Protein AF-A0A7C1IR29-F1 (afdb_monomer_lite)

Structure (mmCIF, N/CA/C/O backbone):
data_AF-A0A7C1IR29-F1
#
_entry.id   AF-A0A7C1IR29-F1
#
loop_
_atom_site.group_PDB
_atom_site.id
_atom_site.type_symbol
_atom_site.label_atom_id
_atom_site.label_alt_id
_atom_site.label_comp_id
_atom_site.label_asym_id
_atom_site.label_entity_id
_atom_site.label_seq_id
_atom_site.pdbx_PDB_ins_code
_atom_site.Cartn_x
_atom_site.Cartn_y
_atom_site.Cartn_z
_atom_site.occupancy
_atom_site.B_iso_or_equiv
_atom_site.auth_seq_id
_atom_site.auth_comp_id
_atom_site.auth_asym_id
_atom_site.auth_atom_id
_atom_site.pdbx_PDB_model_num
ATOM 1 N N . MET A 1 1 ? 26.971 -12.909 -34.678 1.00 29.11 1 MET A N 1
ATOM 2 C CA . MET A 1 1 ? 26.823 -12.122 -33.428 1.00 29.11 1 MET A CA 1
ATOM 3 C C . MET A 1 1 ? 28.156 -11.512 -32.990 1.00 29.11 1 MET A C 1
ATOM 5 O O . MET A 1 1 ? 28.271 -10.299 -33.057 1.00 29.11 1 MET A O 1
ATOM 9 N N . LYS A 1 2 ? 29.192 -12.306 -32.666 1.00 23.19 2 LYS A N 1
ATOM 10 C CA . LYS A 1 2 ? 30.529 -11.798 -32.272 1.00 23.19 2 LYS A CA 1
ATOM 11 C C . LYS A 1 2 ? 31.236 -10.956 -33.356 1.00 23.19 2 LYS A C 1
ATOM 13 O O . LYS A 1 2 ? 31.879 -9.970 -33.041 1.00 23.19 2 LYS A O 1
ATOM 18 N N . ASP A 1 3 ? 31.024 -11.291 -34.628 1.00 24.98 3 ASP A N 1
ATOM 19 C CA . ASP A 1 3 ? 31.591 -10.557 -35.774 1.00 24.98 3 ASP A CA 1
ATOM 20 C C . ASP A 1 3 ? 30.803 -9.285 -36.156 1.00 24.98 3 ASP A C 1
ATOM 22 O O . ASP A 1 3 ? 31.309 -8.400 -36.842 1.00 24.98 3 ASP A O 1
ATOM 26 N N . LEU A 1 4 ? 29.559 -9.169 -35.667 1.00 28.81 4 LEU A N 1
ATOM 27 C CA . LEU A 1 4 ? 28.704 -7.989 -35.851 1.00 28.81 4 LEU A CA 1
ATOM 28 C C . LEU A 1 4 ? 29.057 -6.892 -34.831 1.00 28.81 4 LEU A C 1
ATOM 30 O O . LEU A 1 4 ? 29.014 -5.709 -35.150 1.00 28.81 4 LEU A O 1
ATOM 34 N N . TYR A 1 5 ? 29.478 -7.304 -33.630 1.00 30.45 5 TYR A N 1
ATOM 35 C CA . TYR A 1 5 ? 29.935 -6.437 -32.541 1.00 30.45 5 TYR A CA 1
ATOM 36 C C . TYR A 1 5 ? 31.134 -5.559 -32.946 1.00 30.45 5 TYR A C 1
ATOM 38 O O . TYR A 1 5 ? 31.187 -4.382 -32.608 1.00 30.45 5 TYR A O 1
ATOM 46 N N . ASN A 1 6 ? 32.052 -6.094 -33.757 1.00 29.14 6 ASN A N 1
ATOM 47 C CA . ASN A 1 6 ? 33.267 -5.382 -34.169 1.00 29.14 6 ASN A CA 1
ATOM 48 C C . ASN A 1 6 ? 33.051 -4.345 -35.287 1.00 29.14 6 ASN A C 1
ATOM 50 O O . ASN A 1 6 ? 33.972 -3.593 -35.591 1.00 29.14 6 ASN A O 1
ATOM 54 N N . ARG A 1 7 ? 31.867 -4.296 -35.918 1.00 28.59 7 ARG A N 1
ATOM 55 C CA . ARG A 1 7 ? 31.591 -3.410 -37.069 1.00 28.59 7 ARG A CA 1
ATOM 56 C C . ARG A 1 7 ? 30.708 -2.197 -36.742 1.00 28.59 7 ARG A C 1
ATOM 58 O O . ARG A 1 7 ? 30.536 -1.341 -37.601 1.00 28.59 7 ARG A O 1
ATOM 65 N N . VAL A 1 8 ? 30.171 -2.097 -35.522 1.00 35.09 8 VAL A N 1
ATOM 66 C CA . VAL A 1 8 ? 29.246 -1.020 -35.086 1.00 35.09 8 VAL A CA 1
ATOM 67 C C . VAL A 1 8 ? 29.974 0.117 -34.339 1.00 35.09 8 VAL A C 1
ATOM 69 O O . VAL A 1 8 ? 29.384 1.130 -33.977 1.00 35.09 8 VAL A O 1
ATOM 72 N N . THR A 1 9 ? 31.289 0.015 -34.157 1.00 28.52 9 THR A N 1
ATOM 73 C CA . THR A 1 9 ? 32.112 0.923 -33.337 1.00 28.52 9 THR A CA 1
ATOM 74 C C . THR A 1 9 ? 32.400 2.307 -33.938 1.00 28.52 9 THR A C 1
ATOM 76 O O . THR A 1 9 ? 33.144 3.076 -33.335 1.00 28.52 9 THR A O 1
ATOM 79 N N . VAL A 1 10 ? 31.819 2.684 -35.084 1.00 34.38 10 VAL A N 1
ATOM 80 C CA . VAL A 1 10 ? 32.151 3.951 -35.765 1.00 34.38 10 VAL A CA 1
ATOM 81 C C . VAL A 1 10 ? 30.898 4.720 -36.197 1.00 34.38 10 VAL A C 1
ATOM 83 O O . VAL A 1 10 ? 30.634 4.850 -37.384 1.00 34.38 10 VAL A O 1
ATOM 86 N N . GLN A 1 11 ? 30.114 5.256 -35.254 1.00 35.03 11 GLN A N 1
ATOM 87 C CA . GLN A 1 11 ? 29.286 6.452 -35.502 1.00 35.03 11 GLN A CA 1
ATOM 88 C C . GLN A 1 11 ? 28.830 7.093 -34.178 1.00 35.03 11 GLN A C 1
ATOM 90 O O . GLN A 1 11 ? 27.804 6.751 -33.607 1.00 35.03 11 GLN A O 1
ATOM 95 N N . ASN A 1 12 ? 29.622 8.048 -33.686 1.00 38.62 12 ASN A N 1
ATOM 96 C CA . ASN A 1 12 ? 29.479 8.663 -32.360 1.00 38.62 12 ASN A CA 1
ATOM 97 C C . ASN A 1 12 ? 28.523 9.877 -32.288 1.00 38.62 12 ASN A C 1
ATOM 99 O O . ASN A 1 12 ? 28.678 10.698 -31.390 1.00 38.62 12 ASN A O 1
ATOM 103 N N . SER A 1 13 ? 27.564 10.071 -33.205 1.00 40.38 13 SER A N 1
ATOM 104 C CA . SER A 1 13 ? 26.817 11.350 -33.205 1.00 40.38 13 SER A CA 1
ATOM 105 C C . SER A 1 13 ? 25.424 11.395 -33.843 1.00 40.38 13 SER A C 1
ATOM 107 O O . SER A 1 13 ? 24.916 12.495 -34.061 1.00 40.38 13 SER A O 1
ATOM 109 N N . LYS A 1 14 ? 24.759 10.270 -34.149 1.00 42.28 14 LYS A N 1
ATOM 110 C CA . LYS A 1 14 ? 23.435 10.308 -34.811 1.00 42.28 14 LYS A CA 1
ATOM 111 C C . LYS A 1 14 ? 22.330 9.567 -34.040 1.00 42.28 14 LYS A C 1
ATOM 113 O O . LYS A 1 14 ? 22.634 8.588 -33.365 1.00 42.28 14 LYS A O 1
ATOM 118 N N . PRO A 1 15 ? 21.062 10.045 -34.119 1.00 40.53 15 PRO A N 1
ATOM 119 C CA . PRO A 1 15 ? 19.942 9.496 -33.352 1.00 40.53 15 PRO A CA 1
ATOM 120 C C . PRO A 1 15 ? 19.712 8.013 -33.653 1.00 40.53 15 PRO A C 1
ATOM 122 O O . PRO A 1 15 ? 20.074 7.531 -34.721 1.00 40.53 15 PRO A O 1
ATOM 125 N N . PHE A 1 16 ? 19.111 7.292 -32.710 1.00 47.56 16 PHE A N 1
ATOM 126 C CA . PHE A 1 16 ? 18.724 5.896 -32.890 1.00 47.56 16 PHE A CA 1
ATOM 127 C C . PHE A 1 16 ? 17.586 5.794 -33.906 1.00 47.56 16 PHE A C 1
ATOM 129 O O . PHE A 1 16 ? 16.578 6.487 -33.783 1.00 47.56 16 PHE A O 1
ATOM 136 N N . TRP A 1 17 ? 17.726 4.894 -34.875 1.00 44.09 17 TRP A N 1
ATOM 137 C CA . TRP A 1 17 ? 16.648 4.505 -35.782 1.00 44.09 17 TRP A CA 1
ATOM 138 C C . TRP A 1 17 ? 16.648 2.985 -35.880 1.00 44.09 17 TRP A C 1
ATOM 140 O O . TRP A 1 17 ? 17.709 2.371 -35.974 1.00 44.09 17 TRP A O 1
ATOM 150 N N . VAL A 1 18 ? 15.473 2.368 -35.847 1.00 44.41 18 VAL A N 1
ATOM 151 C CA . VAL A 1 18 ? 15.292 0.971 -36.238 1.00 44.41 18 VAL A CA 1
ATOM 152 C C . VAL A 1 18 ? 14.698 0.977 -37.637 1.00 44.41 18 VAL A C 1
ATOM 154 O O . VAL A 1 18 ? 13.572 1.438 -37.841 1.00 44.41 18 VAL A O 1
ATOM 157 N N . THR A 1 19 ? 15.455 0.446 -38.593 1.00 43.62 19 THR A N 1
ATOM 158 C CA . THR A 1 19 ? 14.986 0.220 -39.961 1.00 43.62 19 THR A CA 1
ATOM 159 C C . THR A 1 19 ? 14.797 -1.278 -40.156 1.00 43.62 19 THR A C 1
ATOM 161 O O . THR A 1 19 ? 15.767 -2.037 -40.114 1.00 43.62 19 THR A O 1
ATOM 164 N N . LEU A 1 20 ? 13.552 -1.712 -40.363 1.00 40.19 20 LEU A N 1
ATOM 165 C CA . LEU A 1 20 ? 13.237 -3.098 -40.706 1.00 40.19 20 LEU A CA 1
ATOM 166 C C . LEU A 1 20 ? 13.038 -3.230 -42.215 1.00 40.19 20 LEU A C 1
ATOM 168 O O . LEU A 1 20 ? 12.145 -2.596 -42.778 1.00 40.19 20 LEU A O 1
ATOM 172 N N . TYR A 1 21 ? 13.830 -4.100 -42.841 1.00 37.44 21 TYR A N 1
ATOM 173 C CA . TYR A 1 21 ? 13.564 -4.620 -44.180 1.00 37.44 21 TYR A CA 1
ATOM 174 C C . TYR A 1 21 ? 12.983 -6.035 -44.033 1.00 37.44 21 TYR A C 1
ATOM 176 O O . TYR A 1 21 ? 13.650 -6.922 -43.495 1.00 37.44 21 TYR A O 1
ATOM 184 N N . PRO A 1 22 ? 11.717 -6.258 -44.411 1.00 39.25 22 PRO A N 1
ATOM 185 C CA . PRO A 1 22 ? 11.023 -7.496 -44.086 1.00 39.25 22 PRO A CA 1
ATOM 186 C C . PRO A 1 22 ? 11.260 -8.566 -45.128 1.00 39.25 22 PRO A C 1
ATOM 188 O O . PRO A 1 22 ? 11.076 -8.312 -46.312 1.00 39.25 22 PRO A O 1
ATOM 191 N N . THR A 1 23 ? 11.520 -9.781 -44.663 1.00 43.34 23 THR A N 1
ATOM 192 C CA . THR A 1 23 ? 11.398 -11.017 -45.440 1.00 43.34 23 THR A CA 1
ATOM 193 C C . THR A 1 23 ? 11.418 -12.252 -44.466 1.00 43.34 23 THR A C 1
ATOM 195 O O . THR A 1 23 ? 11.260 -12.067 -43.260 1.00 43.34 23 THR A O 1
ATOM 198 N N . GLU A 1 24 ? 11.609 -13.498 -44.933 1.00 38.34 24 GLU A N 1
ATOM 199 C CA . GLU A 1 24 ? 11.333 -14.759 -44.201 1.00 38.34 24 GLU A CA 1
ATOM 200 C C . GLU A 1 24 ? 12.595 -15.651 -43.967 1.00 38.34 24 GLU A C 1
ATOM 202 O O . GLU A 1 24 ? 13.635 -15.425 -44.573 1.00 38.34 24 GLU A O 1
ATOM 207 N N . PHE A 1 25 ? 12.542 -16.656 -43.070 1.00 36.00 25 PHE A N 1
ATOM 208 C CA . PHE A 1 25 ? 13.671 -17.555 -42.701 1.00 36.00 25 PHE A CA 1
ATOM 209 C C . PHE A 1 25 ? 13.523 -18.979 -43.288 1.00 36.00 25 PHE A C 1
ATOM 211 O O . PHE A 1 25 ? 12.417 -19.516 -43.303 1.00 36.00 25 PHE A O 1
ATOM 218 N N . TRP A 1 26 ? 14.638 -19.626 -43.667 1.00 34.16 26 TRP A N 1
ATOM 219 C CA . TRP A 1 26 ? 14.746 -21.076 -43.938 1.00 34.16 26 TRP A CA 1
ATOM 220 C C . TRP A 1 26 ? 15.792 -21.729 -43.019 1.00 34.16 26 TRP A C 1
ATOM 222 O O . TRP A 1 26 ? 16.827 -21.124 -42.744 1.00 34.16 26 TRP A O 1
ATOM 232 N N . ASP A 1 27 ? 15.532 -22.971 -42.596 1.00 33.44 27 ASP A N 1
ATOM 233 C CA . ASP A 1 27 ? 16.507 -23.889 -41.991 1.00 33.44 27 ASP A CA 1
ATOM 234 C C . ASP A 1 27 ? 16.823 -24.993 -43.013 1.00 33.44 27 ASP A C 1
ATOM 236 O O . ASP A 1 27 ? 15.913 -25.528 -43.653 1.00 33.44 27 ASP A O 1
ATOM 240 N N . VAL A 1 28 ? 18.105 -25.296 -43.211 1.00 37.94 28 VAL A N 1
ATOM 241 C CA . VAL A 1 28 ? 18.584 -26.263 -44.207 1.00 37.94 28 VAL A CA 1
ATOM 242 C C . VAL A 1 28 ? 19.188 -27.440 -43.459 1.00 37.94 28 VAL A C 1
ATOM 244 O O . VAL A 1 28 ? 20.304 -27.361 -42.954 1.00 37.94 28 VAL A O 1
ATOM 247 N N . THR A 1 29 ? 18.476 -28.564 -43.439 1.00 32.09 29 THR A N 1
ATOM 248 C CA . THR A 1 29 ? 19.113 -29.867 -43.239 1.00 32.09 29 THR A CA 1
ATOM 249 C C . THR A 1 29 ? 18.857 -30.736 -44.461 1.00 32.09 29 THR A C 1
ATOM 251 O O . THR A 1 29 ? 17.813 -30.694 -45.107 1.00 32.09 29 THR A O 1
ATOM 254 N N . SER A 1 30 ? 19.929 -31.403 -44.855 1.00 44.44 30 SER A N 1
ATOM 255 C CA . SER A 1 30 ? 20.212 -31.971 -46.164 1.00 44.44 30 SER A CA 1
ATOM 256 C C . SER A 1 30 ? 19.440 -33.257 -46.484 1.00 44.44 30 SER A C 1
ATOM 258 O O . SER A 1 30 ? 19.262 -34.092 -45.606 1.00 44.44 30 SER A O 1
ATOM 260 N N . GLN A 1 31 ? 19.163 -33.442 -47.785 1.00 44.41 31 GLN A N 1
ATOM 261 C CA . GLN A 1 31 ? 18.798 -34.687 -48.495 1.00 44.41 31 GLN A CA 1
ATOM 262 C C . GLN A 1 31 ? 17.353 -35.219 -48.337 1.00 44.41 31 GLN A C 1
ATOM 264 O O . GLN A 1 31 ? 17.097 -36.010 -47.439 1.00 44.41 31 GLN A O 1
ATOM 269 N N . CYS A 1 32 ? 16.443 -34.892 -49.282 1.00 29.33 32 CYS A N 1
ATOM 270 C CA . CYS A 1 32 ? 15.506 -35.843 -49.943 1.00 29.33 32 CYS A CA 1
ATOM 271 C C . CYS A 1 32 ? 14.510 -35.181 -50.949 1.00 29.33 32 CYS A C 1
ATOM 273 O O . CYS A 1 32 ? 14.320 -33.968 -50.890 1.00 29.33 32 CYS A O 1
ATOM 275 N N . PRO A 1 33 ? 13.913 -35.956 -51.895 1.00 38.28 33 PRO A N 1
ATOM 276 C CA . PRO A 1 33 ? 13.278 -35.503 -53.154 1.00 38.28 33 PRO A CA 1
ATOM 277 C C . PRO A 1 33 ? 11.786 -35.074 -53.017 1.00 38.28 33 PRO A C 1
ATOM 279 O O . PRO A 1 33 ? 11.232 -35.113 -51.919 1.00 38.28 33 PRO A O 1
ATOM 282 N N . PRO A 1 34 ? 11.119 -34.590 -54.095 1.00 43.62 34 PRO A N 1
ATOM 283 C CA . PRO A 1 34 ? 10.117 -33.535 -54.027 1.00 43.62 34 PRO A CA 1
ATOM 284 C C . PRO A 1 34 ? 8.729 -34.095 -53.742 1.00 43.62 34 PRO A C 1
ATOM 286 O O . PRO A 1 34 ? 8.118 -34.714 -54.610 1.00 43.62 34 PRO A O 1
ATOM 289 N N . LYS A 1 35 ? 8.224 -33.857 -52.537 1.00 37.91 35 LYS A N 1
ATOM 290 C CA . LYS A 1 35 ? 6.801 -33.711 -52.191 1.00 37.91 35 LYS A CA 1
ATOM 291 C C . LYS A 1 35 ? 6.736 -33.577 -50.676 1.00 37.91 35 LYS A C 1
ATOM 293 O O . LYS A 1 35 ? 7.368 -34.351 -49.975 1.00 37.91 35 LYS A O 1
ATOM 298 N N . ILE A 1 36 ? 5.912 -32.644 -50.203 1.00 47.25 36 ILE A N 1
ATOM 299 C CA . ILE A 1 36 ? 5.669 -32.314 -48.788 1.00 47.25 36 ILE A CA 1
ATOM 300 C C . ILE A 1 36 ? 6.725 -31.370 -48.204 1.00 47.25 36 ILE A C 1
ATOM 302 O O . ILE A 1 36 ? 7.613 -31.840 -47.528 1.00 47.25 36 ILE A O 1
ATOM 306 N N . PHE A 1 37 ? 6.577 -30.051 -48.383 1.00 36.75 37 PHE A N 1
ATOM 307 C CA . PHE A 1 37 ? 6.924 -29.048 -47.355 1.00 36.75 37 PHE A CA 1
ATOM 308 C C . PHE A 1 37 ? 6.234 -27.712 -47.676 1.00 36.75 37 PHE A C 1
ATOM 310 O O . PHE A 1 37 ? 6.860 -26.771 -48.146 1.00 36.75 37 PHE A O 1
ATOM 317 N N . VAL A 1 38 ? 4.934 -27.597 -47.389 1.00 40.56 38 VAL A N 1
ATOM 318 C CA . VAL A 1 38 ? 4.327 -26.278 -47.135 1.00 40.56 38 VAL A CA 1
ATOM 319 C C . VAL A 1 38 ? 4.149 -26.154 -45.626 1.00 40.56 38 VAL A C 1
ATOM 321 O O . VAL A 1 38 ? 3.043 -26.231 -45.099 1.00 40.56 38 VAL A O 1
ATOM 324 N N . LYS A 1 39 ? 5.257 -26.004 -44.890 1.00 38.91 39 LYS A N 1
ATOM 325 C CA . LYS A 1 39 ? 5.163 -25.335 -43.589 1.00 38.91 39 LYS A CA 1
ATOM 326 C C . LYS A 1 39 ? 5.029 -23.855 -43.910 1.00 38.91 39 LYS A C 1
ATOM 328 O O . LYS A 1 39 ? 6.015 -23.202 -44.230 1.00 38.91 39 LYS A O 1
ATOM 333 N N . ALA A 1 40 ? 3.789 -23.374 -43.911 1.00 41.84 40 ALA A N 1
ATOM 334 C CA . ALA A 1 40 ? 3.468 -21.973 -44.122 1.00 41.84 40 ALA A CA 1
ATOM 335 C C . ALA A 1 40 ? 4.332 -21.098 -43.200 1.00 41.84 40 ALA A C 1
ATOM 337 O O . ALA A 1 40 ? 4.294 -21.229 -41.974 1.00 41.84 40 ALA A O 1
ATOM 338 N N . LEU A 1 41 ? 5.138 -20.237 -43.813 1.00 52.56 41 LEU A N 1
ATOM 339 C CA . LEU A 1 41 ? 5.928 -19.230 -43.125 1.00 52.56 41 LEU A CA 1
ATOM 340 C C . LEU A 1 41 ? 4.950 -18.234 -42.495 1.00 52.56 41 LEU A C 1
ATOM 342 O O . LEU A 1 41 ? 3.999 -17.785 -43.137 1.00 52.56 41 LEU A O 1
ATOM 346 N N . ARG A 1 42 ? 5.135 -17.931 -41.208 1.00 68.81 42 ARG A N 1
ATOM 347 C CA . ARG A 1 42 ? 4.281 -16.969 -40.502 1.00 68.81 42 ARG A CA 1
ATOM 348 C C . ARG A 1 42 ? 4.941 -15.598 -40.455 1.00 68.81 42 ARG A C 1
ATOM 350 O O . ARG A 1 42 ? 6.161 -15.492 -40.361 1.00 68.81 42 ARG A O 1
ATOM 357 N N . LYS A 1 43 ? 4.113 -14.552 -40.436 1.00 69.50 43 LYS A N 1
ATOM 358 C CA . LYS A 1 43 ? 4.555 -13.180 -40.159 1.00 69.50 43 LYS A CA 1
ATOM 359 C C . LYS A 1 43 ? 5.236 -13.113 -38.774 1.00 69.50 43 LYS A C 1
ATOM 361 O O . LYS A 1 43 ? 4.801 -13.838 -37.865 1.00 69.50 43 LYS A O 1
ATOM 366 N N . PRO A 1 44 ? 6.269 -12.264 -38.598 1.00 76.19 44 PRO A N 1
ATOM 367 C CA . PRO A 1 44 ? 6.822 -12.008 -37.276 1.00 76.19 44 PRO A CA 1
ATOM 368 C C . PRO A 1 44 ? 5.766 -11.342 -36.393 1.00 76.19 44 PRO A C 1
ATOM 370 O O . PRO A 1 44 ? 4.885 -10.647 -36.898 1.00 76.19 44 PRO A O 1
ATOM 373 N N . THR A 1 45 ? 5.851 -11.547 -35.087 1.00 84.69 45 THR A N 1
ATOM 374 C CA . THR A 1 45 ? 5.057 -10.805 -34.104 1.00 84.69 45 THR A CA 1
ATOM 375 C C . THR A 1 45 ? 5.756 -9.497 -33.724 1.00 84.69 45 THR A C 1
ATOM 377 O O . THR A 1 45 ? 6.955 -9.323 -33.945 1.00 84.69 45 THR A O 1
ATOM 380 N N . GLU A 1 46 ? 5.032 -8.573 -33.089 1.00 86.19 46 GLU A N 1
ATOM 381 C CA . GLU A 1 46 ? 5.629 -7.356 -32.520 1.00 86.19 46 GLU A CA 1
ATOM 382 C C . GLU A 1 46 ? 6.767 -7.658 -31.532 1.00 86.19 46 GLU A C 1
ATOM 384 O O . GLU A 1 46 ? 7.789 -6.970 -31.517 1.00 86.19 46 GLU A O 1
ATOM 389 N N . ALA A 1 47 ? 6.617 -8.710 -30.725 1.00 87.31 47 ALA A N 1
ATOM 390 C CA . ALA A 1 47 ? 7.632 -9.132 -29.766 1.00 87.31 47 ALA A CA 1
ATOM 391 C C . ALA A 1 47 ? 8.920 -9.602 -30.464 1.00 87.31 47 ALA A C 1
ATOM 393 O O . ALA A 1 47 ? 10.016 -9.275 -30.014 1.00 87.31 47 ALA A O 1
ATOM 394 N N . GLU A 1 48 ? 8.800 -10.311 -31.592 1.00 83.88 48 GLU A N 1
ATOM 395 C CA . GLU A 1 48 ? 9.940 -10.754 -32.412 1.00 83.88 48 GLU A CA 1
ATOM 396 C C . GLU A 1 48 ? 10.680 -9.597 -33.079 1.00 83.88 48 GLU A C 1
ATOM 398 O O . GLU A 1 48 ? 11.883 -9.689 -33.313 1.00 83.88 48 GLU A O 1
ATOM 403 N N . ILE A 1 49 ? 9.975 -8.499 -33.343 1.00 81.81 49 ILE A N 1
ATOM 404 C CA . ILE A 1 49 ? 10.563 -7.248 -33.822 1.00 81.81 49 ILE A CA 1
ATOM 405 C C . ILE A 1 49 ? 11.240 -6.482 -32.675 1.00 81.81 49 ILE A C 1
ATOM 407 O O . ILE A 1 49 ? 12.331 -5.940 -32.845 1.00 81.81 49 ILE A O 1
ATOM 411 N N . SER A 1 50 ? 10.602 -6.436 -31.505 1.00 86.44 50 SER A N 1
ATOM 412 C CA . SER A 1 50 ? 11.042 -5.629 -30.361 1.00 86.44 50 SER A CA 1
ATOM 413 C C . SER A 1 50 ? 12.272 -6.209 -29.662 1.00 86.44 50 SER A C 1
ATOM 415 O O . SER A 1 50 ? 13.206 -5.468 -29.346 1.00 86.44 50 SER A O 1
ATOM 417 N N . ALA A 1 51 ? 12.303 -7.527 -29.437 1.00 85.88 51 ALA A N 1
ATOM 418 C CA . ALA A 1 51 ? 13.339 -8.159 -28.621 1.00 85.88 51 ALA A CA 1
ATOM 419 C C . ALA A 1 51 ? 14.760 -7.913 -29.158 1.00 85.88 51 ALA A C 1
ATOM 421 O O . ALA A 1 51 ? 15.605 -7.474 -28.378 1.00 85.88 51 ALA A O 1
ATOM 422 N N . PRO A 1 52 ? 15.059 -8.103 -30.462 1.00 82.75 52 PRO A N 1
ATOM 423 C CA . PRO A 1 52 ? 16.400 -7.856 -30.994 1.00 82.75 52 PRO A CA 1
ATOM 424 C C . PRO A 1 52 ? 16.865 -6.406 -30.822 1.00 82.75 52 PRO A C 1
ATOM 426 O O . PRO A 1 52 ? 18.050 -6.173 -30.592 1.00 82.75 52 PRO A O 1
ATOM 429 N N . VAL A 1 53 ? 15.945 -5.436 -30.901 1.00 85.12 53 VAL A N 1
ATOM 430 C CA . VAL A 1 53 ? 16.257 -4.011 -30.716 1.00 85.12 53 VAL A CA 1
ATOM 431 C C . VAL A 1 53 ? 16.692 -3.749 -29.280 1.00 85.12 53 VAL A C 1
ATOM 433 O O . VAL A 1 53 ? 17.781 -3.226 -29.053 1.00 85.12 53 VAL A O 1
ATOM 436 N N . PHE A 1 54 ? 15.872 -4.141 -28.304 1.00 88.81 54 PHE A N 1
ATOM 437 C CA . PHE A 1 54 ? 16.203 -3.924 -26.897 1.00 88.81 54 PHE A CA 1
ATOM 438 C C . PHE A 1 54 ? 17.423 -4.736 -26.459 1.00 88.81 54 PHE A C 1
ATOM 440 O O . PHE A 1 54 ? 18.222 -4.239 -25.670 1.00 88.81 54 PHE A O 1
ATOM 447 N N . LEU A 1 55 ? 17.629 -5.932 -27.017 1.00 87.31 55 LEU A N 1
ATOM 448 C CA . LEU A 1 55 ? 18.844 -6.713 -26.784 1.00 87.31 55 LEU A CA 1
ATOM 449 C C . LEU A 1 55 ? 20.091 -5.985 -27.278 1.00 87.31 55 LEU A C 1
ATOM 451 O O . LEU A 1 55 ? 21.064 -5.883 -26.537 1.00 87.31 55 LEU A O 1
ATOM 455 N N . ALA A 1 56 ? 20.070 -5.435 -28.492 1.00 84.75 56 ALA A N 1
ATOM 456 C CA . ALA A 1 56 ? 21.203 -4.667 -28.999 1.00 84.75 56 ALA A CA 1
ATOM 457 C C . ALA A 1 56 ? 21.516 -3.459 -28.097 1.00 84.75 56 ALA A C 1
ATOM 459 O O . ALA A 1 56 ? 22.680 -3.218 -27.771 1.00 84.75 56 ALA A O 1
ATOM 460 N N . LEU A 1 57 ? 20.484 -2.738 -27.642 1.00 87.06 57 LEU A N 1
ATOM 461 C CA . LEU A 1 57 ? 20.642 -1.600 -26.730 1.00 87.06 57 LEU A CA 1
ATOM 462 C C . LEU A 1 57 ? 21.202 -2.017 -25.364 1.00 87.06 57 LEU A C 1
ATOM 464 O O . LEU A 1 57 ? 22.108 -1.357 -24.855 1.00 87.06 57 LEU A O 1
ATOM 468 N N . ALA A 1 58 ? 20.718 -3.123 -24.792 1.00 88.62 58 ALA A N 1
ATOM 469 C CA . ALA A 1 58 ? 21.229 -3.674 -23.538 1.00 88.62 58 ALA A CA 1
ATOM 470 C C . ALA A 1 58 ? 22.733 -3.993 -23.637 1.00 88.62 58 ALA A C 1
ATOM 472 O O . ALA A 1 58 ? 23.501 -3.670 -22.737 1.00 88.62 58 ALA A O 1
ATOM 473 N N . TYR A 1 59 ? 23.192 -4.522 -24.770 1.00 86.38 59 TYR A N 1
ATOM 474 C CA . TYR A 1 59 ? 24.610 -4.807 -25.026 1.00 86.38 59 TYR A CA 1
ATOM 475 C C . TYR A 1 59 ? 25.427 -3.594 -25.515 1.00 86.38 59 TYR A C 1
ATOM 477 O O . TYR A 1 59 ? 26.505 -3.755 -26.086 1.00 86.38 59 TYR A O 1
ATOM 485 N N . GLY A 1 60 ? 24.938 -2.373 -25.276 1.00 78.81 60 GLY A N 1
ATOM 486 C CA . GLY A 1 60 ? 25.718 -1.147 -25.447 1.00 78.81 60 GLY A CA 1
ATOM 487 C C . GLY A 1 60 ? 25.774 -0.610 -26.876 1.00 78.81 60 GLY A C 1
ATOM 488 O O . GLY A 1 60 ? 26.603 0.258 -27.160 1.00 78.81 60 GLY A O 1
ATOM 489 N N . ALA A 1 61 ? 24.910 -1.078 -27.783 1.00 73.00 61 ALA A N 1
ATOM 490 C CA . ALA A 1 61 ? 24.834 -0.513 -29.126 1.00 73.00 61 ALA A CA 1
ATOM 491 C C . ALA A 1 61 ? 24.451 0.981 -29.071 1.00 73.00 61 ALA A C 1
ATOM 493 O O . ALA A 1 61 ? 23.410 1.356 -28.532 1.00 73.00 61 ALA A O 1
ATOM 494 N N . ARG A 1 62 ? 25.287 1.839 -29.670 1.00 56.88 62 ARG A N 1
ATOM 495 C CA . ARG A 1 62 ? 25.105 3.304 -29.742 1.00 56.88 62 ARG A CA 1
ATOM 496 C C . ARG A 1 62 ? 24.510 3.769 -31.080 1.00 56.88 62 ARG A C 1
ATOM 498 O O . ARG A 1 62 ? 24.872 4.824 -31.586 1.00 56.88 62 ARG A O 1
ATOM 505 N N . GLY A 1 63 ? 23.635 2.969 -31.689 1.00 49.19 63 GLY A N 1
ATOM 506 C CA . GLY A 1 63 ? 23.091 3.257 -33.018 1.00 49.19 63 GLY A CA 1
ATOM 507 C C . GLY A 1 63 ? 22.551 2.028 -33.752 1.00 49.19 63 GLY A C 1
ATOM 508 O O . GLY A 1 63 ? 22.599 0.914 -33.240 1.00 49.19 63 GLY A O 1
ATOM 509 N N . ILE A 1 64 ? 21.993 2.286 -34.938 1.00 51.00 64 ILE A N 1
ATOM 510 C CA . ILE A 1 64 ? 21.059 1.459 -35.728 1.00 51.00 64 ILE A CA 1
ATOM 511 C C . ILE A 1 64 ? 21.428 -0.033 -35.790 1.00 51.00 64 ILE A C 1
ATOM 513 O O . ILE A 1 64 ? 22.486 -0.403 -36.293 1.00 51.00 64 ILE A O 1
ATOM 517 N N . SER A 1 65 ? 20.484 -0.895 -35.400 1.00 44.78 65 SER A N 1
ATOM 518 C CA . SER A 1 65 ? 20.436 -2.281 -35.878 1.00 44.78 65 SER A CA 1
ATOM 519 C C . SER A 1 65 ? 19.472 -2.359 -37.056 1.00 44.78 65 SER A C 1
ATOM 521 O O . SER A 1 65 ? 18.279 -2.097 -36.901 1.00 44.78 65 SER A O 1
ATOM 523 N N . TYR A 1 66 ? 19.991 -2.708 -38.231 1.00 42.59 66 TYR A N 1
ATOM 524 C CA . TYR A 1 66 ? 19.181 -3.109 -39.375 1.00 42.59 66 TYR A CA 1
ATOM 525 C C . TYR A 1 66 ? 19.220 -4.633 -39.477 1.00 42.59 66 TYR A C 1
ATOM 527 O O . TYR A 1 66 ? 20.266 -5.251 -39.269 1.00 42.59 66 TYR A O 1
ATOM 535 N N . TRP A 1 67 ? 18.084 -5.236 -39.806 1.00 45.75 67 TRP A N 1
ATOM 536 C CA . TRP A 1 67 ? 18.011 -6.647 -40.163 1.00 45.75 67 TRP A CA 1
ATOM 537 C C . TRP A 1 67 ? 17.551 -6.748 -41.612 1.00 45.75 67 TRP A C 1
ATOM 539 O O . TRP A 1 67 ? 16.503 -6.216 -41.975 1.00 45.75 67 TRP A O 1
ATOM 549 N N . HIS A 1 68 ? 18.360 -7.430 -42.421 1.00 38.78 68 HIS A N 1
ATOM 550 C CA . HIS A 1 68 ? 17.885 -8.138 -43.598 1.00 38.78 68 HIS A CA 1
ATOM 551 C C . HIS A 1 68 ? 17.383 -9.483 -43.100 1.00 38.78 68 HIS A C 1
ATOM 553 O O . HIS A 1 68 ? 18.171 -10.336 -42.694 1.00 38.78 68 HIS A O 1
ATOM 559 N N . PHE A 1 69 ? 16.083 -9.695 -43.146 1.00 38.50 69 PHE A N 1
ATOM 560 C CA . PHE A 1 69 ? 15.638 -11.054 -43.383 1.00 38.50 69 PHE A CA 1
ATOM 561 C C . PHE A 1 69 ? 15.911 -11.322 -44.901 1.00 38.50 69 PHE A C 1
ATOM 563 O O . PHE A 1 69 ? 16.017 -10.359 -45.672 1.00 38.50 69 PHE A O 1
ATOM 570 N N . SER A 1 70 ? 15.960 -12.571 -45.408 1.00 35.75 70 SER A N 1
ATOM 571 C CA . SER A 1 70 ? 15.984 -12.860 -46.872 1.00 35.75 70 SER A CA 1
ATOM 572 C C . SER A 1 70 ? 14.599 -13.148 -47.499 1.00 35.75 70 SER A C 1
ATOM 574 O O . SER A 1 70 ? 13.760 -13.808 -46.892 1.00 35.75 70 SER A O 1
ATOM 576 N N . SER A 1 71 ? 14.276 -12.614 -48.685 1.00 34.12 71 SER A N 1
ATOM 577 C CA . SER A 1 71 ? 13.096 -13.058 -49.447 1.00 34.12 71 SER A CA 1
ATOM 578 C C . SER A 1 71 ? 13.617 -13.946 -50.551 1.00 34.12 71 SER A C 1
ATOM 580 O O . SER A 1 71 ? 14.501 -13.549 -51.308 1.00 34.12 71 SER A O 1
ATOM 582 N N . TYR A 1 72 ? 13.109 -15.171 -50.614 1.00 33.06 72 TYR A N 1
ATOM 583 C CA . TYR A 1 72 ? 13.382 -16.014 -51.758 1.00 33.06 72 TYR A CA 1
ATOM 584 C C . TYR A 1 72 ? 12.496 -15.529 -52.909 1.00 33.06 72 TYR A C 1
ATOM 586 O O . TYR A 1 72 ? 11.264 -15.620 -52.863 1.00 33.06 72 TYR A O 1
ATOM 594 N N . TYR A 1 73 ? 13.149 -14.938 -53.905 1.00 33.59 73 TYR A N 1
ATOM 595 C CA . TYR A 1 73 ? 12.655 -14.852 -55.268 1.00 33.59 73 TYR A CA 1
ATOM 596 C C . TYR A 1 73 ? 13.065 -16.165 -55.927 1.00 33.59 73 TYR A C 1
ATOM 598 O O . TYR A 1 73 ? 14.253 -16.418 -56.095 1.00 33.59 73 TYR A O 1
ATOM 606 N N . ASN A 1 74 ? 12.107 -17.020 -56.254 1.00 32.53 74 ASN A N 1
ATOM 607 C CA . ASN A 1 74 ? 12.335 -18.043 -57.261 1.00 32.53 74 ASN A CA 1
ATOM 608 C C . ASN A 1 74 ? 11.001 -18.401 -57.880 1.00 32.53 74 ASN A C 1
ATOM 610 O O . ASN A 1 74 ? 10.227 -19.092 -57.232 1.00 32.53 74 ASN A O 1
ATOM 614 N N . GLU A 1 75 ? 10.801 -17.952 -59.118 1.00 32.53 75 GLU A N 1
ATOM 615 C CA . GLU A 1 75 ? 10.418 -18.825 -60.228 1.00 32.53 75 GLU A CA 1
ATOM 616 C C . GLU A 1 75 ? 11.124 -18.324 -61.510 1.00 32.53 75 GLU A C 1
ATOM 618 O O . GLU A 1 75 ? 10.799 -17.281 -62.062 1.00 32.53 75 GLU A O 1
ATOM 623 N N . GLY A 1 76 ? 12.176 -19.031 -61.936 1.00 34.25 76 GLY A N 1
ATOM 624 C CA . GLY A 1 76 ? 12.371 -19.450 -63.333 1.00 34.25 76 GLY A CA 1
ATOM 625 C C . GLY A 1 76 ? 12.356 -18.467 -64.518 1.00 34.25 76 GLY A C 1
ATOM 626 O O . GLY A 1 76 ? 12.047 -18.928 -65.612 1.00 34.25 76 GLY A O 1
ATOM 627 N N . GLY A 1 77 ? 12.724 -17.189 -64.393 1.00 30.69 77 GLY A N 1
ATOM 628 C CA . GLY A 1 77 ? 12.903 -16.292 -65.553 1.00 30.69 77 GLY A CA 1
ATOM 629 C C . GLY A 1 77 ? 14.171 -15.435 -65.446 1.00 30.69 77 GLY A C 1
ATOM 630 O O . GLY A 1 77 ? 14.498 -14.997 -64.341 1.00 30.69 77 GLY A O 1
ATOM 631 N N . PRO A 1 78 ? 14.927 -15.197 -66.539 1.00 34.22 78 PRO A N 1
ATOM 632 C CA . PRO A 1 78 ? 16.166 -14.436 -66.463 1.00 34.22 78 PRO A CA 1
ATOM 633 C C . PRO A 1 78 ? 15.857 -12.978 -66.090 1.00 34.22 78 PRO A C 1
ATOM 635 O O . PRO A 1 78 ? 15.164 -12.274 -66.814 1.00 34.22 78 PRO A O 1
ATOM 638 N N . CYS A 1 79 ? 16.426 -12.529 -64.970 1.00 33.66 79 CYS A N 1
ATOM 639 C CA . CYS A 1 79 ? 16.672 -11.117 -64.660 1.00 33.66 79 CYS A CA 1
ATOM 640 C C . CYS A 1 79 ? 15.434 -10.213 -64.453 1.00 33.66 79 CYS A C 1
ATOM 642 O O . CYS A 1 79 ? 15.269 -9.226 -65.161 1.00 33.66 79 CYS A O 1
ATOM 644 N N . ALA A 1 80 ? 14.632 -10.440 -63.407 1.00 33.00 80 ALA A N 1
ATOM 645 C CA . ALA A 1 80 ? 13.750 -9.396 -62.865 1.00 33.00 80 ALA A CA 1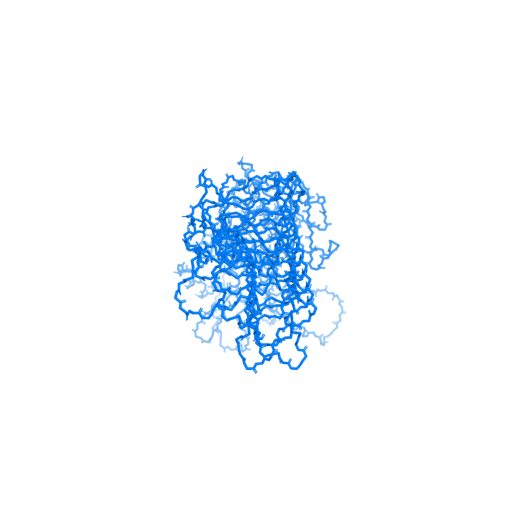
ATOM 646 C C . ALA A 1 80 ? 14.489 -8.588 -61.777 1.00 33.00 80 ALA A C 1
ATOM 648 O O . ALA A 1 80 ? 14.353 -8.836 -60.580 1.00 33.00 80 ALA A O 1
ATOM 649 N N . GLN A 1 81 ? 15.327 -7.642 -62.205 1.00 37.75 81 GLN A N 1
ATOM 650 C CA . GLN A 1 81 ? 15.905 -6.603 -61.349 1.00 37.75 81 GLN A CA 1
ATOM 651 C C . GLN A 1 81 ? 15.077 -5.323 -61.514 1.00 37.75 81 GLN A C 1
ATOM 653 O O . GLN A 1 81 ? 15.111 -4.716 -62.581 1.00 37.75 81 GLN A O 1
ATOM 658 N N . SER A 1 82 ? 14.344 -4.883 -60.484 1.00 33.53 82 SER A N 1
ATOM 659 C CA . SER A 1 82 ? 13.709 -3.559 -60.504 1.00 33.53 82 SER A CA 1
ATOM 660 C C . SER A 1 82 ? 14.638 -2.517 -59.868 1.00 33.53 82 SER A C 1
ATOM 662 O O . SER A 1 82 ? 14.895 -2.490 -58.667 1.00 33.53 82 SER A O 1
ATOM 664 N N . SER A 1 83 ? 15.176 -1.636 -60.708 1.00 33.03 83 SER A N 1
ATOM 665 C CA . SER A 1 83 ? 16.083 -0.538 -60.356 1.00 33.03 83 SER A CA 1
ATOM 666 C C . SER A 1 83 ? 15.345 0.755 -59.989 1.00 33.03 83 SER A C 1
ATOM 668 O O . SER A 1 83 ? 15.788 1.855 -60.321 1.00 33.03 83 SER A O 1
ATOM 670 N N . THR A 1 84 ? 14.205 0.670 -59.308 1.00 32.06 84 THR A N 1
ATOM 671 C CA . THR A 1 84 ? 13.526 1.866 -58.796 1.00 32.06 84 THR A CA 1
ATOM 672 C C . THR A 1 84 ? 13.099 1.622 -57.363 1.00 32.06 84 THR A C 1
ATOM 674 O O . THR A 1 84 ? 12.429 0.638 -57.069 1.00 32.06 84 THR A O 1
ATOM 677 N N . ALA A 1 85 ? 13.491 2.523 -56.457 1.00 34.94 85 ALA A N 1
ATOM 678 C CA . ALA A 1 85 ? 12.797 2.659 -55.185 1.00 34.94 85 ALA A CA 1
ATOM 679 C C . ALA A 1 85 ? 11.298 2.717 -55.501 1.00 34.94 85 ALA A C 1
ATOM 681 O O . ALA A 1 85 ? 10.889 3.592 -56.274 1.00 34.94 85 ALA A O 1
ATOM 682 N N . GLU A 1 86 ? 10.522 1.763 -54.975 1.00 34.59 86 GLU A N 1
ATOM 683 C CA . GLU A 1 86 ? 9.090 1.669 -55.251 1.00 34.59 86 GLU A CA 1
ATOM 684 C C . GLU A 1 86 ? 8.447 3.065 -55.127 1.00 34.59 86 GLU A C 1
ATOM 686 O O . GLU A 1 86 ? 8.710 3.774 -54.148 1.00 34.59 86 GLU A O 1
ATOM 691 N N . PRO A 1 87 ? 7.591 3.492 -56.072 1.00 32.41 87 PRO A N 1
ATOM 692 C CA . PRO A 1 87 ? 6.962 4.816 -56.049 1.00 32.41 87 PRO A CA 1
ATOM 693 C C . PRO A 1 87 ? 6.243 5.152 -54.726 1.00 32.41 87 PRO A C 1
ATOM 695 O O . PRO A 1 87 ? 6.103 6.327 -54.380 1.00 32.41 87 PRO A O 1
ATOM 698 N N . GLY A 1 88 ? 5.829 4.137 -53.954 1.00 34.28 88 GLY A N 1
ATOM 699 C CA . GLY A 1 88 ? 5.258 4.289 -52.612 1.00 34.28 88 GLY A CA 1
ATOM 700 C C . GLY A 1 88 ? 6.243 4.831 -51.566 1.00 34.28 88 GLY A C 1
ATOM 701 O O . GLY A 1 88 ? 5.861 5.668 -50.748 1.00 34.28 88 GLY A O 1
ATOM 702 N N . PHE A 1 89 ? 7.525 4.454 -51.631 1.00 31.69 89 PHE A N 1
ATOM 703 C CA . PHE A 1 89 ? 8.554 4.902 -50.681 1.00 31.69 89 PHE A CA 1
ATOM 704 C C . PHE A 1 89 ? 8.865 6.399 -50.811 1.00 31.69 89 PHE A C 1
ATOM 706 O O . PHE A 1 89 ? 9.046 7.082 -49.803 1.00 31.69 89 PHE A O 1
ATOM 713 N N . LYS A 1 90 ? 8.860 6.943 -52.037 1.00 34.69 90 LYS A N 1
ATOM 714 C CA . LYS A 1 90 ? 9.059 8.386 -52.269 1.00 34.69 90 LYS A CA 1
ATOM 715 C C . LYS A 1 90 ? 7.875 9.241 -51.800 1.00 34.69 90 LYS A C 1
ATOM 717 O O . LYS A 1 90 ? 8.097 10.374 -51.391 1.00 34.69 90 LYS A O 1
ATOM 722 N N . LYS A 1 91 ? 6.643 8.711 -51.812 1.00 35.75 91 LYS A N 1
ATOM 723 C CA . LYS A 1 91 ? 5.445 9.423 -51.319 1.00 35.75 91 LYS A CA 1
ATOM 724 C C . LYS A 1 91 ? 5.322 9.438 -49.790 1.00 35.75 91 LYS A C 1
ATOM 726 O O . LYS A 1 91 ? 4.742 10.371 -49.246 1.00 35.75 91 LYS A O 1
ATOM 731 N N . LEU A 1 92 ? 5.865 8.438 -49.091 1.00 36.38 92 LEU A N 1
ATOM 732 C CA . LEU A 1 92 ? 5.847 8.380 -47.620 1.00 36.38 92 LEU A CA 1
ATOM 733 C C . LEU A 1 92 ? 6.951 9.250 -46.987 1.00 36.38 92 LEU A C 1
ATOM 735 O O . LEU A 1 92 ? 6.759 9.768 -45.891 1.00 36.38 92 LEU A O 1
ATOM 739 N N . ALA A 1 93 ? 8.067 9.473 -47.693 1.00 37.44 93 ALA A N 1
ATOM 740 C CA . ALA A 1 93 ? 9.197 10.290 -47.230 1.00 37.44 93 ALA A CA 1
ATOM 741 C C . ALA A 1 93 ? 8.886 11.794 -47.073 1.00 37.44 93 ALA A C 1
ATOM 743 O O . ALA A 1 93 ? 9.634 12.505 -46.407 1.00 37.44 93 ALA A O 1
ATOM 744 N N . THR A 1 94 ? 7.796 12.288 -47.667 1.00 37.88 94 THR A N 1
ATOM 745 C CA . THR A 1 94 ? 7.358 13.692 -47.566 1.00 37.88 94 THR A CA 1
ATOM 746 C C . THR A 1 94 ? 6.301 13.925 -46.489 1.00 37.88 94 THR A C 1
ATOM 748 O O . THR A 1 94 ? 5.867 15.059 -46.310 1.00 37.88 94 THR A O 1
ATOM 751 N N . ASN A 1 95 ? 5.858 12.880 -45.782 1.00 38.06 95 ASN A N 1
ATOM 752 C CA . ASN A 1 95 ? 4.889 13.026 -44.704 1.00 38.06 95 ASN A CA 1
ATOM 753 C C . ASN A 1 95 ? 5.627 13.291 -43.373 1.00 38.06 95 ASN A C 1
ATOM 755 O O . ASN A 1 95 ? 6.346 12.403 -42.901 1.00 38.06 95 ASN A O 1
ATOM 759 N N . PRO A 1 96 ? 5.462 14.475 -42.754 1.00 39.41 96 PRO A N 1
ATOM 760 C CA . PRO A 1 96 ? 6.133 14.817 -41.499 1.00 39.41 96 PRO A CA 1
ATOM 761 C C . PRO A 1 96 ? 5.770 13.874 -40.335 1.00 39.41 96 PRO A C 1
ATOM 763 O O . PRO A 1 96 ? 6.581 13.711 -39.423 1.00 39.41 96 PRO A O 1
ATOM 766 N N . ASP A 1 97 ? 4.638 13.163 -40.406 1.00 35.25 97 ASP A N 1
ATOM 767 C CA . ASP A 1 97 ? 4.215 12.179 -39.398 1.00 35.25 97 ASP A CA 1
ATOM 768 C C . ASP A 1 97 ? 4.902 10.802 -39.543 1.00 35.25 97 ASP A C 1
ATOM 770 O O . ASP A 1 97 ? 4.769 9.935 -38.673 1.00 35.25 97 ASP A O 1
ATOM 774 N N . LEU A 1 98 ? 5.644 10.571 -40.637 1.00 39.50 98 LEU A N 1
ATOM 775 C CA . LEU A 1 98 ? 6.247 9.278 -41.005 1.00 39.50 98 LEU A CA 1
ATOM 776 C C . LEU A 1 98 ? 7.782 9.260 -40.910 1.00 39.50 98 LEU A C 1
ATOM 778 O O . LEU A 1 98 ? 8.430 8.409 -41.520 1.00 39.50 98 LEU A O 1
ATOM 782 N N . GLY A 1 99 ? 8.370 10.168 -40.121 1.00 35.28 99 GLY A N 1
ATOM 783 C CA . GLY A 1 99 ? 9.813 10.306 -39.885 1.00 35.28 99 GLY A CA 1
ATOM 784 C C . GLY A 1 99 ? 10.484 9.069 -39.267 1.00 35.28 99 GLY A C 1
ATOM 785 O O . GLY A 1 99 ? 10.833 9.065 -38.081 1.00 35.28 99 GLY A O 1
ATOM 786 N N . ILE A 1 100 ? 10.684 8.026 -40.081 1.00 39.06 100 ILE A N 1
ATOM 787 C CA . ILE A 1 100 ? 11.379 6.766 -39.755 1.00 39.06 100 ILE A CA 1
ATOM 788 C C . ILE A 1 100 ? 12.684 6.606 -40.567 1.00 39.06 100 ILE A C 1
ATOM 790 O O . ILE A 1 100 ? 13.462 5.697 -40.299 1.00 39.06 100 ILE A O 1
ATOM 794 N N . MET A 1 101 ? 13.024 7.518 -41.489 1.00 35.47 101 MET A N 1
ATOM 795 C CA . MET A 1 101 ? 14.340 7.503 -42.147 1.00 35.47 101 MET A CA 1
ATOM 796 C C . MET A 1 101 ? 14.924 8.906 -42.324 1.00 35.47 101 MET A C 1
ATOM 798 O O . MET A 1 101 ? 14.240 9.819 -42.782 1.00 35.47 101 MET A O 1
ATOM 802 N N . GLN A 1 102 ? 16.215 9.077 -42.013 1.00 33.62 102 GLN A N 1
ATOM 803 C CA . GLN A 1 102 ? 16.956 10.248 -42.479 1.00 33.62 102 GLN A CA 1
ATOM 804 C C . GLN A 1 102 ? 17.134 10.184 -44.008 1.00 33.62 102 GLN A C 1
ATOM 806 O O . GLN A 1 102 ? 17.549 9.140 -44.519 1.00 33.62 102 GLN A O 1
ATOM 811 N N . PRO A 1 103 ? 16.971 11.307 -44.736 1.00 34.25 103 PRO A N 1
ATOM 812 C CA . PRO A 1 103 ? 17.239 11.376 -46.175 1.00 34.25 103 PRO A CA 1
ATOM 813 C C . PRO A 1 103 ? 18.665 10.956 -46.566 1.00 34.25 103 PRO A C 1
ATOM 815 O O . PRO A 1 103 ? 18.893 10.495 -47.677 1.00 34.25 103 PRO A O 1
ATOM 818 N N . SER A 1 104 ? 19.632 11.075 -45.647 1.00 34.84 104 SER A N 1
ATOM 819 C CA . SER A 1 104 ? 21.045 10.758 -45.901 1.00 34.84 104 SER A CA 1
ATOM 820 C C . SER A 1 104 ? 21.365 9.259 -46.005 1.00 34.84 104 SER A C 1
ATOM 822 O O . SER A 1 104 ? 22.447 8.916 -46.467 1.00 34.84 104 SER A O 1
ATOM 824 N N . ILE A 1 105 ? 20.444 8.366 -45.620 1.00 35.84 105 ILE A N 1
ATOM 825 C CA . ILE A 1 105 ? 20.590 6.910 -45.823 1.00 35.84 105 ILE A CA 1
ATOM 826 C C . ILE A 1 105 ? 20.083 6.498 -47.219 1.00 35.84 105 ILE A C 1
ATOM 828 O O . ILE A 1 105 ? 20.524 5.491 -47.762 1.00 35.84 105 ILE A O 1
ATOM 832 N N . LEU A 1 106 ? 19.232 7.314 -47.856 1.00 32.41 106 LEU A N 1
ATOM 833 C CA . LEU A 1 106 ? 18.729 7.063 -49.214 1.00 32.41 106 LEU A CA 1
ATOM 834 C C . LEU A 1 106 ? 19.796 7.254 -50.307 1.00 32.41 106 LEU A C 1
ATOM 836 O O . LEU A 1 106 ? 19.561 6.862 -51.446 1.00 32.41 106 LEU A O 1
ATOM 840 N N . SER A 1 107 ? 20.947 7.862 -49.995 1.00 29.25 107 SER A N 1
ATOM 841 C CA . SER A 1 107 ? 21.990 8.170 -50.984 1.00 29.25 107 SER A CA 1
ATOM 842 C C . SER A 1 107 ? 23.080 7.102 -51.122 1.00 29.25 107 SER A C 1
ATOM 844 O O . SER A 1 107 ? 23.874 7.185 -52.057 1.00 29.25 107 SER A O 1
ATOM 846 N N . GLN A 1 108 ? 23.124 6.080 -50.259 1.00 29.72 108 GLN A N 1
ATOM 847 C CA . GLN A 1 108 ? 24.035 4.941 -50.430 1.00 29.72 108 GLN A CA 1
ATOM 848 C C . GLN A 1 108 ? 23.397 3.882 -51.334 1.00 29.72 108 GLN A C 1
ATOM 850 O O . GLN A 1 108 ? 23.025 2.790 -50.913 1.00 29.72 108 GLN A O 1
ATOM 855 N N . VAL A 1 109 ? 23.243 4.246 -52.604 1.00 29.77 109 VAL A N 1
ATOM 856 C CA . VAL A 1 109 ? 22.864 3.333 -53.681 1.00 29.77 109 VAL A CA 1
ATOM 857 C C . VAL A 1 109 ? 24.121 2.559 -54.082 1.00 29.77 109 VAL A C 1
ATOM 859 O O . VAL A 1 109 ? 25.062 3.143 -54.617 1.00 29.77 109 VAL A O 1
ATOM 862 N N . PHE A 1 110 ? 24.167 1.254 -53.809 1.00 27.81 110 PHE A N 1
ATOM 863 C CA . PHE A 1 110 ? 25.193 0.383 -54.386 1.00 27.81 110 PHE A CA 1
ATOM 864 C C . PHE A 1 110 ? 24.995 0.349 -55.913 1.00 27.81 110 PHE A C 1
ATOM 866 O O . PHE A 1 110 ? 23.893 0.025 -56.361 1.00 27.81 110 PHE A O 1
ATOM 873 N N . PRO A 1 111 ? 26.003 0.710 -56.727 1.00 24.88 111 PRO A N 1
ATOM 874 C CA . PRO A 1 111 ? 25.825 0.798 -58.168 1.00 24.88 111 PRO A CA 1
ATOM 875 C C . PRO A 1 111 ? 25.747 -0.608 -58.777 1.00 24.88 111 PRO A C 1
ATOM 877 O O . PRO A 1 111 ? 26.668 -1.409 -58.633 1.00 24.88 111 PRO A O 1
ATOM 880 N N . CYS A 1 112 ? 24.662 -0.894 -59.495 1.00 28.28 112 CYS A N 1
ATOM 881 C CA . CYS A 1 112 ? 24.578 -1.996 -60.454 1.00 28.28 112 CYS A CA 1
ATOM 882 C C . CYS A 1 112 ? 24.057 -1.427 -61.793 1.00 28.28 112 CYS A C 1
ATOM 884 O O . CYS A 1 112 ? 23.278 -0.469 -61.759 1.00 28.28 112 CYS A O 1
ATOM 886 N N . PRO A 1 113 ? 24.532 -1.919 -62.954 1.00 28.55 113 PRO A N 1
ATOM 887 C CA . PRO A 1 113 ? 24.390 -1.237 -64.240 1.00 28.55 113 PRO A CA 1
ATOM 888 C C . PRO A 1 113 ? 22.955 -1.285 -64.804 1.00 28.55 113 PRO A C 1
ATOM 890 O O . PRO A 1 113 ? 22.143 -2.089 -64.350 1.00 28.55 113 PRO A O 1
ATOM 893 N N . PRO A 1 114 ? 22.620 -0.408 -65.774 1.00 28.83 114 PRO A N 1
ATOM 894 C CA . PRO A 1 114 ? 21.236 -0.100 -66.124 1.00 28.83 114 PRO A CA 1
ATOM 895 C C . PRO A 1 114 ? 20.639 -1.077 -67.146 1.00 28.83 114 PRO A C 1
ATOM 897 O O . PRO A 1 114 ? 21.237 -1.319 -68.193 1.00 28.83 114 PRO A O 1
ATOM 900 N N . CYS A 1 115 ? 19.404 -1.520 -66.893 1.00 27.44 115 CYS A N 1
ATOM 901 C CA . CYS A 1 115 ? 18.519 -2.150 -67.878 1.00 27.44 115 CYS A CA 1
ATOM 902 C C . CYS A 1 115 ? 17.091 -1.587 -67.735 1.00 27.44 115 CYS A C 1
ATOM 904 O O . CYS A 1 115 ? 16.664 -1.200 -66.649 1.00 27.44 115 CYS A O 1
ATOM 906 N N . SER A 1 116 ? 16.374 -1.504 -68.851 1.00 32.66 116 SER A N 1
ATOM 907 C CA . SER A 1 116 ? 15.154 -0.722 -69.093 1.00 32.66 116 SER A CA 1
ATOM 908 C C . SER A 1 116 ? 13.817 -1.429 -68.785 1.00 32.66 116 SER A C 1
ATOM 910 O O . SER A 1 116 ? 13.614 -2.543 -69.242 1.00 32.66 116 SER A O 1
ATOM 912 N N . THR A 1 117 ? 12.910 -0.685 -68.123 1.00 38.94 117 THR A N 1
ATOM 913 C CA . THR A 1 117 ? 11.426 -0.551 -68.274 1.00 38.94 117 THR A CA 1
ATOM 914 C C . THR A 1 117 ? 10.467 -1.767 -68.330 1.00 38.94 117 THR A C 1
ATOM 916 O O . THR A 1 117 ? 10.686 -2.672 -69.120 1.00 38.94 117 THR A O 1
ATOM 919 N N . TYR A 1 118 ? 9.304 -1.600 -67.650 1.00 33.00 118 TYR A N 1
ATOM 920 C CA . TYR A 1 118 ? 8.082 -2.450 -67.493 1.00 33.00 118 TYR A CA 1
ATOM 921 C C . TYR A 1 118 ? 8.159 -3.499 -66.350 1.00 33.00 118 TYR A C 1
ATOM 923 O O . TYR A 1 118 ? 9.204 -4.101 -66.160 1.00 33.00 118 TYR A O 1
ATOM 931 N N . ASP A 1 119 ? 7.199 -3.669 -65.419 1.00 33.38 119 ASP A N 1
ATOM 932 C CA . ASP A 1 119 ? 5.730 -3.769 -65.533 1.00 33.38 119 ASP A CA 1
ATOM 933 C C . ASP A 1 119 ? 4.929 -3.302 -64.287 1.00 33.38 119 ASP A C 1
ATOM 935 O O . ASP A 1 119 ? 5.426 -3.245 -63.160 1.00 33.38 119 ASP A O 1
ATOM 939 N N . SER A 1 120 ? 3.637 -3.019 -64.503 1.00 36.78 120 SER A N 1
ATOM 940 C CA . SER A 1 120 ? 2.597 -2.781 -63.485 1.00 36.78 120 SER A CA 1
ATOM 941 C C . SER A 1 120 ? 2.059 -4.083 -62.846 1.00 36.78 120 SER A C 1
ATOM 943 O O . SER A 1 120 ? 1.887 -5.073 -63.555 1.00 36.78 120 SER A O 1
ATOM 945 N N . PRO A 1 121 ? 1.688 -4.101 -61.548 1.00 39.00 121 PRO A N 1
ATOM 946 C CA . PRO A 1 121 ? 1.418 -5.330 -60.793 1.00 39.00 121 PRO A CA 1
ATOM 947 C C . PRO A 1 121 ? -0.047 -5.803 -60.886 1.00 39.00 121 PRO A C 1
ATOM 949 O O . PRO A 1 121 ? -0.759 -5.787 -59.882 1.00 39.00 121 PRO A O 1
ATOM 952 N N . SER A 1 122 ? -0.522 -6.216 -62.067 1.00 38.03 122 SER A N 1
ATOM 953 C CA . SER A 1 122 ? -1.918 -6.689 -62.220 1.00 38.03 122 SER A CA 1
ATOM 954 C C . SER A 1 122 ? -2.116 -8.167 -62.576 1.00 38.03 122 SER A C 1
ATOM 956 O O . SER A 1 122 ? -3.248 -8.630 -62.506 1.00 38.03 122 SER A O 1
ATOM 958 N N . GLU A 1 123 ? -1.064 -8.950 -62.841 1.00 36.62 123 GLU A N 1
ATOM 959 C CA . GLU A 1 123 ? -1.261 -10.304 -63.407 1.00 36.62 123 GLU A CA 1
ATOM 960 C C . GLU A 1 123 ? -0.796 -11.490 -62.545 1.00 36.62 123 GLU A C 1
ATOM 962 O O . GLU A 1 123 ? -1.025 -12.637 -62.915 1.00 36.62 123 GLU A O 1
ATOM 967 N N . TRP A 1 124 ? -0.271 -11.264 -61.337 1.00 38.00 124 TRP A N 1
ATOM 968 C CA . TRP A 1 124 ? 0.036 -12.354 -60.396 1.00 38.00 124 TRP A CA 1
ATOM 969 C C . TRP A 1 124 ? -0.794 -12.228 -59.120 1.00 38.00 124 TRP A C 1
ATOM 971 O O . TRP A 1 124 ? -0.403 -11.597 -58.134 1.00 38.00 124 TRP A O 1
ATOM 981 N N . GLY A 1 125 ? -1.982 -12.834 -59.152 1.00 36.00 125 GLY A N 1
ATOM 982 C CA . GLY A 1 125 ? -2.865 -12.956 -57.999 1.00 36.00 125 GLY A CA 1
ATOM 983 C C . GLY A 1 125 ? -2.144 -13.588 -56.806 1.00 36.00 125 GLY A C 1
ATOM 984 O O . GLY A 1 125 ? -1.822 -14.769 -56.820 1.00 36.00 125 GLY A O 1
ATOM 985 N N . GLY A 1 126 ? -1.911 -12.796 -55.755 1.00 37.66 126 GLY A N 1
ATOM 986 C CA . GLY A 1 126 ? -1.541 -13.306 -54.429 1.00 37.66 126 GLY A CA 1
ATOM 987 C C . GLY A 1 126 ? -0.409 -12.582 -53.700 1.00 37.66 126 GLY A C 1
ATOM 988 O O . GLY A 1 126 ? -0.283 -12.749 -52.487 1.00 37.66 126 GLY A O 1
ATOM 989 N N . TYR A 1 127 ? 0.389 -11.742 -54.361 1.00 40.66 127 TYR A N 1
ATOM 990 C CA . TYR A 1 127 ? 1.571 -11.145 -53.724 1.00 40.66 127 TYR A CA 1
ATOM 991 C C . TYR A 1 127 ? 1.241 -9.843 -52.986 1.00 40.66 127 TYR A C 1
ATOM 993 O O . TYR A 1 127 ? 1.544 -8.736 -53.423 1.00 40.66 127 TYR A O 1
ATOM 1001 N N . ARG A 1 128 ? 0.605 -9.988 -51.819 1.00 44.22 128 ARG A N 1
ATOM 1002 C CA . ARG A 1 128 ? 0.411 -8.894 -50.861 1.00 44.22 128 ARG A CA 1
ATOM 1003 C C . ARG A 1 128 ? 1.743 -8.553 -50.183 1.00 44.22 128 ARG A C 1
ATOM 1005 O O . ARG A 1 128 ? 2.311 -9.395 -49.494 1.00 44.22 128 ARG A O 1
ATOM 1012 N N . GLY A 1 129 ? 2.212 -7.323 -50.396 1.00 45.12 129 GLY A N 1
ATOM 1013 C CA . GLY A 1 129 ? 3.126 -6.552 -49.538 1.00 45.12 129 GLY A CA 1
ATOM 1014 C C . GLY A 1 129 ? 4.082 -7.345 -48.642 1.00 45.12 129 GLY A C 1
ATOM 1015 O O . GLY A 1 129 ? 3.868 -7.502 -47.437 1.00 45.12 129 GLY A O 1
ATOM 1016 N N . ARG A 1 130 ? 5.216 -7.779 -49.198 1.00 55.75 130 ARG A N 1
ATOM 1017 C CA . ARG A 1 130 ? 6.352 -8.336 -48.440 1.00 55.75 130 ARG A CA 1
ATOM 1018 C C . ARG A 1 130 ? 7.179 -7.204 -47.808 1.00 55.75 130 ARG A C 1
ATOM 1020 O O . ARG A 1 130 ? 8.388 -7.174 -47.964 1.00 55.75 130 ARG A O 1
ATOM 1027 N N . GLY A 1 131 ? 6.497 -6.242 -47.173 1.00 63.84 131 GLY A N 1
ATOM 1028 C CA . GLY A 1 131 ? 6.971 -4.895 -46.817 1.00 63.84 131 GLY A CA 1
ATOM 1029 C C . GLY A 1 131 ? 6.396 -4.394 -45.485 1.00 63.84 131 GLY A C 1
ATOM 1030 O O . GLY A 1 131 ? 5.626 -5.102 -44.837 1.00 63.84 131 GLY A O 1
ATOM 1031 N N . LEU A 1 132 ? 6.727 -3.170 -45.063 1.00 69.56 132 LEU A N 1
ATOM 1032 C CA . LEU A 1 132 ? 5.980 -2.471 -43.999 1.00 69.56 132 LEU A CA 1
ATOM 1033 C C . LEU A 1 132 ? 4.648 -1.877 -44.515 1.00 69.56 132 LEU A C 1
ATOM 1035 O O . LEU A 1 132 ? 3.824 -1.392 -43.749 1.00 69.56 132 LEU A O 1
ATOM 1039 N N . ILE A 1 133 ? 4.424 -1.931 -45.823 1.00 67.81 133 ILE A N 1
ATOM 1040 C CA . ILE A 1 133 ? 3.223 -1.445 -46.495 1.00 67.81 133 ILE A CA 1
ATOM 1041 C C . ILE A 1 133 ? 2.592 -2.573 -47.305 1.00 67.81 133 ILE A C 1
ATOM 1043 O O . ILE A 1 133 ? 3.302 -3.437 -47.826 1.00 67.81 133 ILE A O 1
ATOM 1047 N N . ASP A 1 134 ? 1.270 -2.535 -47.417 1.00 68.12 134 ASP A N 1
ATOM 1048 C CA . ASP A 1 134 ? 0.473 -3.430 -48.248 1.00 68.12 134 ASP A CA 1
ATOM 1049 C C . ASP A 1 134 ? -0.248 -2.612 -49.331 1.00 68.12 134 ASP A C 1
ATOM 1051 O O . ASP A 1 134 ? -0.663 -1.473 -49.106 1.00 68.12 134 ASP A O 1
ATOM 1055 N N . TRP A 1 135 ? -0.408 -3.194 -50.519 1.00 69.06 135 TRP A N 1
ATOM 1056 C CA . TRP A 1 135 ? -1.267 -2.641 -51.565 1.00 69.06 135 TRP A CA 1
ATOM 1057 C C . TRP A 1 135 ? -2.715 -3.061 -51.300 1.00 69.06 135 TRP A C 1
ATOM 1059 O O . TRP A 1 135 ? -3.005 -4.257 -51.230 1.00 69.06 135 TRP A O 1
ATOM 1069 N N . ASN A 1 136 ? -3.631 -2.100 -51.162 1.00 73.75 136 ASN A N 1
ATOM 1070 C CA . ASN A 1 136 ? -5.049 -2.382 -50.898 1.00 73.75 136 ASN A CA 1
ATOM 1071 C C . ASN A 1 136 ? -5.922 -2.444 -52.169 1.00 73.75 136 ASN A C 1
ATOM 1073 O O . ASN A 1 136 ? -7.143 -2.522 -52.063 1.00 73.75 136 ASN A O 1
ATOM 1077 N N . GLY A 1 137 ? -5.311 -2.384 -53.357 1.00 68.44 137 GLY A N 1
ATOM 1078 C CA . GLY A 1 137 ? -6.011 -2.307 -54.644 1.00 68.44 137 GLY A CA 1
ATOM 1079 C C . GLY A 1 137 ? -6.020 -0.908 -55.267 1.00 68.44 137 GLY A C 1
ATOM 1080 O O . GLY A 1 137 ? -6.166 -0.804 -56.481 1.00 68.44 137 GLY A O 1
ATOM 1081 N N . THR A 1 138 ? -5.822 0.154 -54.478 1.00 72.12 138 THR A N 1
ATOM 1082 C CA . THR A 1 138 ? -5.847 1.552 -54.958 1.00 72.12 138 THR A CA 1
ATOM 1083 C C . THR A 1 138 ? -4.668 2.391 -54.472 1.00 72.12 138 THR A C 1
ATOM 1085 O O . THR A 1 138 ? -4.211 3.284 -55.184 1.00 72.12 138 THR A O 1
ATOM 1088 N N . THR A 1 139 ? -4.154 2.120 -53.273 1.00 71.50 139 THR A N 1
ATOM 1089 C CA . THR A 1 139 ? -3.010 2.820 -52.689 1.00 71.50 139 THR A CA 1
ATOM 1090 C C . THR A 1 139 ? -2.180 1.893 -51.799 1.00 71.50 139 THR A C 1
ATOM 1092 O O . THR A 1 139 ? -2.614 0.816 -51.382 1.00 71.50 139 THR A O 1
ATOM 1095 N N . TRP A 1 140 ? -0.966 2.336 -51.491 1.00 70.88 140 TRP A N 1
ATOM 1096 C CA . TRP A 1 140 ? -0.110 1.713 -50.492 1.00 70.88 140 TRP A CA 1
ATOM 1097 C C . TRP A 1 140 ? -0.514 2.196 -49.101 1.00 70.88 140 TRP A C 1
ATOM 1099 O O . TRP A 1 140 ? -0.542 3.402 -48.847 1.00 70.88 140 TRP A O 1
ATOM 1109 N N . VAL A 1 141 ? -0.816 1.261 -48.204 1.00 73.88 141 VAL A N 1
ATOM 1110 C CA . VAL A 1 141 ? -1.208 1.543 -46.817 1.00 73.88 141 VAL A CA 1
ATOM 1111 C C . VAL A 1 141 ? -0.259 0.853 -45.834 1.00 73.88 141 VAL A C 1
ATOM 1113 O O . VAL A 1 141 ? 0.225 -0.241 -46.127 1.00 73.88 141 VAL A O 1
ATOM 1116 N N . PRO A 1 142 ? 0.029 1.452 -44.665 1.00 77.62 142 PRO A N 1
ATOM 1117 C CA . PRO A 1 142 ? 0.777 0.780 -43.606 1.00 77.62 142 PRO A CA 1
ATOM 1118 C C . PRO A 1 142 ? 0.120 -0.531 -43.163 1.00 77.62 142 PRO A C 1
ATOM 1120 O O . PRO A 1 142 ? -1.095 -0.578 -42.978 1.00 77.62 142 PRO A O 1
ATOM 1123 N N . ASN A 1 143 ? 0.925 -1.573 -42.953 1.00 75.56 143 ASN A N 1
ATOM 1124 C CA . ASN A 1 143 ? 0.464 -2.834 -42.365 1.00 75.56 143 ASN A CA 1
ATOM 1125 C C . ASN A 1 143 ? 0.880 -2.955 -40.889 1.00 75.56 143 ASN A C 1
ATOM 1127 O O . ASN A 1 143 ? 1.585 -2.094 -40.360 1.00 75.56 143 ASN A O 1
ATOM 1131 N N . ASP A 1 144 ? 0.483 -4.037 -40.215 1.00 82.38 144 ASP A N 1
ATOM 1132 C CA . ASP A 1 144 ? 0.784 -4.242 -38.788 1.00 82.38 144 ASP A CA 1
ATOM 1133 C C . ASP A 1 144 ? 2.282 -4.105 -38.463 1.00 82.38 144 ASP A C 1
ATOM 1135 O O . ASP A 1 144 ? 2.651 -3.504 -37.456 1.00 82.38 144 ASP A O 1
ATOM 1139 N N . LYS A 1 145 ? 3.167 -4.572 -39.359 1.00 79.12 145 LYS A N 1
ATOM 1140 C CA . LYS A 1 145 ? 4.624 -4.486 -39.169 1.00 79.12 145 LYS A CA 1
ATOM 1141 C C . LYS A 1 145 ? 5.098 -3.039 -39.121 1.00 79.12 145 LYS A C 1
ATOM 1143 O O . LYS A 1 145 ? 6.007 -2.738 -38.348 1.00 79.12 145 LYS A O 1
ATOM 1148 N N . TRP A 1 146 ? 4.495 -2.139 -39.902 1.00 77.56 146 TRP A N 1
ATOM 1149 C CA . TRP A 1 146 ? 4.780 -0.706 -39.799 1.00 77.56 146 TRP A CA 1
ATOM 1150 C C . TRP A 1 146 ? 4.438 -0.174 -38.415 1.00 77.56 146 TRP A C 1
ATOM 1152 O O . TRP A 1 146 ? 5.278 0.475 -37.796 1.00 77.56 146 TRP A O 1
ATOM 1162 N N . PHE A 1 147 ? 3.241 -0.475 -37.907 1.00 83.31 147 PHE A N 1
ATOM 1163 C CA . PHE A 1 147 ? 2.802 0.010 -36.599 1.00 83.31 147 PHE A CA 1
ATOM 1164 C C . PHE A 1 147 ? 3.648 -0.559 -35.456 1.00 83.31 147 PHE A C 1
ATOM 1166 O O . PHE A 1 147 ? 4.051 0.197 -34.575 1.00 83.31 147 PHE A O 1
ATOM 1173 N N . TRP A 1 148 ? 4.013 -1.841 -35.511 1.00 85.62 148 TRP A N 1
ATOM 1174 C CA . TRP A 1 148 ? 4.937 -2.458 -34.552 1.00 85.62 148 TRP A CA 1
ATOM 1175 C C . TRP A 1 148 ? 6.326 -1.811 -34.594 1.00 85.62 148 TRP A C 1
ATOM 1177 O O . TRP A 1 148 ? 6.883 -1.448 -33.560 1.00 85.62 148 TRP A O 1
ATOM 1187 N N . THR A 1 149 ? 6.872 -1.589 -35.793 1.00 78.31 149 THR A N 1
ATOM 1188 C CA . THR A 1 149 ? 8.169 -0.911 -35.973 1.00 78.31 149 THR A CA 1
ATOM 1189 C C . THR A 1 149 ? 8.123 0.520 -35.453 1.00 78.31 149 THR A C 1
ATOM 1191 O O . THR A 1 149 ? 9.050 0.968 -34.780 1.00 78.31 149 THR A O 1
ATOM 1194 N N . LYS A 1 150 ? 7.036 1.241 -35.747 1.00 80.12 150 LYS A N 1
ATOM 1195 C CA . LYS A 1 150 ? 6.804 2.599 -35.259 1.00 80.12 150 LYS A CA 1
ATOM 1196 C C . LYS A 1 150 ? 6.762 2.619 -33.730 1.00 80.12 150 LYS A C 1
ATOM 1198 O O . LYS A 1 150 ? 7.485 3.410 -33.141 1.00 80.12 150 LYS A O 1
ATOM 1203 N N . ASN A 1 151 ? 6.021 1.706 -33.099 1.00 87.12 151 ASN A N 1
ATOM 1204 C CA . ASN A 1 151 ? 5.940 1.609 -31.639 1.00 87.12 151 ASN A CA 1
ATOM 1205 C C . ASN A 1 151 ? 7.323 1.413 -30.995 1.00 87.12 151 ASN A C 1
ATOM 1207 O O . ASN A 1 151 ? 7.686 2.115 -30.052 1.00 87.12 151 ASN A O 1
ATOM 1211 N N . VAL A 1 152 ? 8.138 0.495 -31.525 1.00 84.75 152 VAL A N 1
ATOM 1212 C CA . VAL A 1 152 ? 9.509 0.290 -31.029 1.00 84.75 152 VAL A CA 1
ATOM 1213 C C . VAL A 1 152 ? 10.366 1.536 -31.249 1.00 84.75 152 VAL A C 1
ATOM 1215 O O . VAL A 1 152 ? 11.071 1.960 -30.334 1.00 84.75 152 VAL A O 1
ATOM 1218 N N . ASN A 1 153 ? 10.276 2.163 -32.423 1.00 80.69 153 ASN A N 1
ATOM 1219 C CA . ASN A 1 153 ? 10.991 3.403 -32.719 1.00 80.69 153 ASN A CA 1
ATOM 1220 C C . ASN A 1 153 ? 10.604 4.544 -31.777 1.00 80.69 153 ASN A C 1
ATOM 1222 O O . ASN A 1 153 ? 11.485 5.279 -31.345 1.00 80.69 153 ASN A O 1
ATOM 1226 N N . ASP A 1 154 ? 9.330 4.687 -31.423 1.00 85.69 154 ASP A N 1
ATOM 1227 C CA . ASP A 1 154 ? 8.864 5.732 -30.511 1.00 85.69 154 ASP A CA 1
ATOM 1228 C C . ASP A 1 154 ? 9.447 5.529 -29.100 1.00 85.69 154 ASP A C 1
ATOM 1230 O O . ASP A 1 154 ? 9.951 6.478 -28.491 1.00 85.69 154 ASP A O 1
ATOM 1234 N N . LYS A 1 155 ? 9.516 4.278 -28.620 1.00 89.50 155 LYS A N 1
ATOM 1235 C CA . LYS A 1 155 ? 10.197 3.933 -27.355 1.00 89.50 155 LYS A CA 1
ATOM 1236 C C . LYS A 1 155 ? 11.691 4.255 -27.408 1.00 89.50 155 LYS A C 1
ATOM 1238 O O . LYS A 1 155 ? 12.227 4.867 -26.488 1.00 89.50 155 LYS A O 1
ATOM 1243 N N . VAL A 1 156 ? 12.364 3.873 -28.493 1.00 85.31 156 VAL A N 1
ATOM 1244 C CA . VAL A 1 156 ? 13.801 4.111 -28.693 1.00 85.31 156 VAL A CA 1
ATOM 1245 C C . VAL A 1 156 ? 14.117 5.605 -28.808 1.00 85.31 156 VAL A C 1
ATOM 1247 O O . VAL A 1 156 ? 15.077 6.072 -28.197 1.00 85.31 156 VAL A O 1
ATOM 1250 N N . LYS A 1 157 ? 13.295 6.378 -29.527 1.00 84.19 157 LYS A N 1
ATOM 1251 C CA . LYS A 1 157 ? 13.410 7.842 -29.627 1.00 84.19 157 LYS A CA 1
ATOM 1252 C C . LYS A 1 157 ? 13.333 8.506 -28.255 1.00 84.19 157 LYS A C 1
ATOM 1254 O O . LYS A 1 157 ? 14.073 9.456 -28.012 1.00 84.19 157 LYS A O 1
ATOM 1259 N N . LYS A 1 158 ? 12.487 7.989 -27.360 1.00 88.56 158 LYS A N 1
ATOM 1260 C CA . LYS A 1 158 ? 12.329 8.511 -25.999 1.00 88.56 158 LYS A CA 1
ATOM 1261 C C . LYS A 1 158 ? 13.570 8.294 -25.131 1.00 88.56 158 LYS A C 1
ATOM 1263 O O . LYS A 1 158 ? 14.058 9.238 -24.520 1.00 88.56 158 LYS A O 1
ATOM 1268 N N . ILE A 1 159 ? 14.115 7.077 -25.105 1.00 89.19 159 ILE A N 1
ATOM 1269 C CA . ILE A 1 159 ? 15.266 6.740 -24.241 1.00 89.19 159 ILE A CA 1
ATOM 1270 C C . ILE A 1 159 ? 16.626 7.064 -24.866 1.00 89.19 159 ILE A C 1
ATOM 1272 O O . ILE A 1 159 ? 17.636 7.142 -24.165 1.00 89.19 159 ILE A O 1
ATOM 1276 N N . GLY A 1 160 ? 16.667 7.248 -26.183 1.00 85.81 160 GLY A N 1
ATOM 1277 C CA . GLY A 1 160 ? 17.888 7.426 -26.952 1.00 85.81 160 GLY A CA 1
ATOM 1278 C C . GLY A 1 160 ? 18.770 8.586 -26.474 1.00 85.81 160 GLY A C 1
ATOM 1279 O O . GLY A 1 160 ? 19.936 8.354 -26.145 1.00 85.81 160 GLY A O 1
ATOM 1280 N N . PRO A 1 161 ? 18.253 9.824 -26.376 1.00 86.19 161 PRO A N 1
ATOM 1281 C CA . PRO A 1 161 ? 19.042 10.961 -25.902 1.00 86.19 161 PRO A CA 1
ATOM 1282 C C . PRO A 1 161 ? 19.716 10.709 -24.548 1.00 86.19 161 PRO A C 1
ATOM 1284 O O . PRO A 1 161 ? 20.852 11.129 -24.335 1.00 86.19 161 PRO A O 1
ATOM 1287 N N . THR A 1 162 ? 19.055 9.981 -23.645 1.00 88.94 162 THR A N 1
ATOM 1288 C CA . THR A 1 162 ? 19.659 9.557 -22.379 1.00 88.94 162 THR A CA 1
ATOM 1289 C C . THR A 1 162 ? 20.752 8.518 -22.615 1.00 88.94 162 THR A C 1
ATOM 1291 O O . THR A 1 162 ? 21.876 8.743 -22.185 1.00 88.94 162 THR A O 1
ATOM 1294 N N . LEU A 1 163 ? 20.470 7.426 -23.336 1.00 86.75 163 LEU A N 1
ATOM 1295 C CA . LEU A 1 163 ? 21.430 6.338 -23.588 1.00 86.75 163 LEU A CA 1
ATOM 1296 C C . LEU A 1 163 ? 22.746 6.808 -24.228 1.00 86.75 163 LEU A C 1
ATOM 1298 O O . LEU A 1 163 ? 23.806 6.310 -23.855 1.00 86.75 163 LEU A O 1
ATOM 1302 N N . LEU A 1 164 ? 22.708 7.774 -25.154 1.00 84.50 164 LEU A N 1
ATOM 1303 C CA . LEU A 1 164 ? 23.920 8.308 -25.804 1.00 84.50 164 LEU A CA 1
ATOM 1304 C C . LEU A 1 164 ? 24.857 9.035 -24.838 1.00 84.50 164 LEU A C 1
ATOM 1306 O O . LEU A 1 164 ? 26.061 9.081 -25.081 1.00 84.50 164 LEU A O 1
ATOM 1310 N N . ASN A 1 165 ? 24.313 9.572 -23.749 1.00 86.44 165 ASN A N 1
ATOM 1311 C CA . ASN A 1 165 ? 25.068 10.291 -22.727 1.00 86.44 165 ASN A CA 1
ATOM 1312 C C . ASN A 1 165 ? 25.555 9.381 -21.590 1.00 86.44 165 ASN A C 1
ATOM 1314 O O . ASN A 1 165 ? 26.143 9.868 -20.625 1.00 86.44 165 ASN A O 1
ATOM 1318 N N . LEU A 1 166 ? 25.312 8.070 -21.683 1.00 87.81 166 LEU A N 1
ATOM 1319 C CA . LEU A 1 166 ? 25.732 7.100 -20.679 1.00 87.81 166 LEU A CA 1
ATOM 1320 C C . LEU A 1 166 ? 26.919 6.256 -21.153 1.00 87.81 166 LEU A C 1
ATOM 1322 O O . LEU A 1 166 ? 27.111 5.955 -22.340 1.00 87.81 166 LEU A O 1
ATOM 1326 N N . THR A 1 167 ? 27.704 5.813 -20.181 1.00 88.19 167 THR A N 1
ATOM 1327 C CA . THR A 1 167 ? 28.755 4.818 -20.381 1.00 88.19 167 THR A CA 1
ATOM 1328 C C . THR A 1 167 ? 28.169 3.442 -20.108 1.00 88.19 167 THR A C 1
ATOM 1330 O O . THR A 1 167 ? 27.756 3.150 -18.985 1.00 88.19 167 THR A O 1
ATOM 1333 N N . TRP A 1 168 ? 28.126 2.595 -21.138 1.00 88.56 168 TRP A N 1
ATOM 1334 C CA . TRP A 1 168 ? 27.787 1.182 -20.979 1.00 88.56 168 TRP A CA 1
ATOM 1335 C C . TRP A 1 168 ? 28.864 0.491 -20.142 1.00 88.56 168 TRP A C 1
ATOM 1337 O O . TRP A 1 168 ? 30.053 0.698 -20.384 1.00 88.56 168 TRP A O 1
ATOM 1347 N N . GLN A 1 169 ? 28.444 -0.294 -19.154 1.00 85.19 169 GLN A N 1
ATOM 1348 C CA . GLN A 1 169 ? 29.356 -0.959 -18.221 1.00 85.19 169 GLN A CA 1
ATOM 1349 C C . GLN A 1 169 ? 29.455 -2.457 -18.515 1.00 85.19 169 GLN A C 1
ATOM 1351 O O . GLN A 1 169 ? 30.546 -2.972 -18.737 1.00 85.19 169 GLN A O 1
ATOM 1356 N N . ASN A 1 170 ? 28.320 -3.161 -18.506 1.00 85.25 170 ASN A N 1
ATOM 1357 C CA . ASN A 1 170 ? 28.251 -4.595 -18.766 1.00 85.25 170 ASN A CA 1
ATOM 1358 C C . ASN A 1 170 ? 26.813 -4.999 -19.136 1.00 85.25 170 ASN A C 1
ATOM 1360 O O . ASN A 1 170 ? 25.868 -4.241 -18.893 1.00 85.25 170 ASN A O 1
ATOM 1364 N N . ALA A 1 171 ? 26.636 -6.196 -19.688 1.00 87.88 171 ALA A N 1
ATOM 1365 C CA . ALA A 1 171 ? 25.337 -6.824 -19.885 1.00 87.88 171 ALA A CA 1
ATOM 1366 C C . ALA A 1 171 ? 25.454 -8.348 -19.857 1.00 87.88 171 ALA A C 1
ATOM 1368 O O . ALA A 1 171 ? 26.468 -8.916 -20.270 1.00 87.88 171 ALA A O 1
ATOM 1369 N N . GLY A 1 172 ? 24.395 -9.018 -19.422 1.00 86.25 172 GLY A N 1
ATOM 1370 C CA . GLY A 1 172 ? 24.361 -10.468 -19.423 1.00 86.25 172 GLY A CA 1
ATOM 1371 C C . GLY A 1 172 ? 22.997 -11.053 -19.116 1.00 86.25 172 GLY A C 1
ATOM 1372 O O . GLY A 1 172 ? 22.073 -10.377 -18.657 1.00 86.25 172 GLY A O 1
ATOM 1373 N N . SER A 1 173 ? 22.917 -12.358 -19.342 1.00 88.00 173 SER A N 1
ATOM 1374 C CA . SER A 1 173 ? 21.740 -13.148 -19.028 1.00 88.00 173 SER A CA 1
ATOM 1375 C C . SER A 1 173 ? 21.669 -13.329 -17.523 1.00 88.00 173 SER A C 1
ATOM 1377 O O . SER A 1 173 ? 22.668 -13.710 -16.908 1.00 88.00 173 SER A O 1
ATOM 1379 N N . ILE A 1 174 ? 20.493 -13.133 -16.925 1.00 87.56 174 ILE A N 1
ATOM 1380 C CA . ILE A 1 174 ? 20.347 -13.282 -15.471 1.00 87.56 174 ILE A CA 1
ATOM 1381 C C . ILE A 1 174 ? 20.574 -14.724 -14.985 1.00 87.56 174 ILE A C 1
ATOM 1383 O O . ILE A 1 174 ? 20.745 -14.941 -13.791 1.00 87.56 174 ILE A O 1
ATOM 1387 N N . GLN A 1 175 ? 20.618 -15.698 -15.906 1.00 83.25 175 GLN A N 1
ATOM 1388 C CA . GLN A 1 175 ? 21.061 -17.067 -15.618 1.00 83.25 175 GLN A CA 1
ATOM 1389 C C . GLN A 1 175 ? 22.498 -17.103 -15.082 1.00 83.25 175 GLN A C 1
ATOM 1391 O O . GLN A 1 175 ? 22.853 -17.943 -14.260 1.00 83.25 175 GLN A O 1
ATOM 1396 N N . ASN A 1 176 ? 23.340 -16.188 -15.564 1.00 81.94 176 ASN A N 1
ATOM 1397 C CA . ASN A 1 176 ? 24.724 -16.065 -15.152 1.00 81.94 176 ASN A CA 1
ATOM 1398 C C . ASN A 1 176 ? 24.852 -14.884 -14.191 1.00 81.94 176 ASN A C 1
ATOM 1400 O O . ASN A 1 176 ? 25.157 -13.769 -14.613 1.00 81.94 176 ASN A O 1
ATOM 1404 N N . ALA A 1 177 ? 24.638 -15.141 -12.897 1.00 72.62 177 ALA A N 1
ATOM 1405 C CA . ALA A 1 177 ? 24.705 -14.118 -11.855 1.00 72.62 177 ALA A CA 1
ATOM 1406 C C . ALA A 1 177 ? 25.984 -13.268 -11.958 1.00 72.62 177 ALA A C 1
ATOM 1408 O O . ALA A 1 177 ? 25.894 -12.048 -11.966 1.00 72.62 177 ALA A O 1
ATOM 1409 N N . ALA A 1 178 ? 27.154 -13.878 -12.178 1.00 76.44 178 ALA A N 1
ATOM 1410 C CA . ALA A 1 178 ? 28.422 -13.152 -12.301 1.00 76.44 178 ALA A CA 1
ATOM 1411 C C . ALA A 1 178 ? 28.453 -12.139 -13.464 1.00 76.44 178 ALA A C 1
ATOM 1413 O O . ALA A 1 178 ? 29.180 -11.151 -13.394 1.00 76.44 178 ALA A O 1
ATOM 1414 N N . ALA A 1 179 ? 27.662 -12.352 -14.520 1.00 70.69 179 ALA A N 1
ATOM 1415 C CA . ALA A 1 179 ? 27.537 -11.413 -15.635 1.00 70.69 179 ALA A CA 1
ATOM 1416 C C . ALA A 1 179 ? 26.590 -10.237 -15.333 1.00 70.69 179 ALA A C 1
ATOM 1418 O O . ALA A 1 179 ? 26.672 -9.203 -15.994 1.00 70.69 179 ALA A O 1
ATOM 1419 N N . VAL A 1 180 ? 25.699 -10.386 -14.348 1.00 76.31 180 VAL A N 1
ATOM 1420 C CA . VAL A 1 180 ? 24.616 -9.436 -14.034 1.00 76.31 180 VAL A CA 1
ATOM 1421 C C . VAL A 1 180 ? 24.649 -8.909 -12.598 1.00 76.31 180 VAL A C 1
ATOM 1423 O O . VAL A 1 180 ? 23.740 -8.198 -12.178 1.00 76.31 180 VAL A O 1
ATOM 1426 N N . THR A 1 181 ? 25.682 -9.245 -11.830 1.00 75.00 181 THR A N 1
ATOM 1427 C CA . THR A 1 181 ? 25.916 -8.734 -10.476 1.00 75.00 181 THR A CA 1
ATOM 1428 C C . THR A 1 181 ? 27.243 -7.994 -10.431 1.00 75.00 181 THR A C 1
ATOM 1430 O O . THR A 1 181 ? 28.252 -8.491 -10.928 1.00 75.00 181 THR A O 1
ATOM 1433 N N . GLY A 1 182 ? 27.241 -6.806 -9.836 1.00 70.75 182 GLY A N 1
ATOM 1434 C CA . GLY A 1 182 ? 28.381 -5.893 -9.822 1.00 70.75 182 GLY A CA 1
ATOM 1435 C C . GLY A 1 182 ? 27.915 -4.448 -9.653 1.00 70.75 182 GLY A C 1
ATOM 1436 O O . GLY A 1 182 ? 26.840 -4.066 -10.118 1.00 70.75 182 GLY A O 1
ATOM 1437 N N . GLY A 1 183 ? 28.695 -3.634 -8.941 1.00 78.88 183 GLY A N 1
ATOM 1438 C CA . GLY A 1 183 ? 28.295 -2.266 -8.607 1.00 78.88 183 GLY A CA 1
ATOM 1439 C C . GLY A 1 183 ? 27.050 -2.226 -7.711 1.00 78.88 183 GLY A C 1
ATOM 1440 O O . GLY A 1 183 ? 27.070 -2.733 -6.591 1.00 78.88 183 GLY A O 1
ATOM 1441 N N . PHE A 1 184 ? 25.971 -1.601 -8.192 1.00 87.38 184 PHE A N 1
ATOM 1442 C CA . PHE A 1 184 ? 24.753 -1.360 -7.407 1.00 87.38 184 PHE A CA 1
ATOM 1443 C C . PHE A 1 184 ? 23.681 -2.452 -7.527 1.00 87.38 184 PHE A C 1
ATOM 1445 O O . PHE A 1 184 ? 22.687 -2.365 -6.813 1.00 87.38 184 PHE A O 1
ATOM 1452 N N . ILE A 1 185 ? 23.847 -3.463 -8.386 1.00 90.12 185 ILE A N 1
ATOM 1453 C CA . ILE A 1 185 ? 22.939 -4.622 -8.450 1.00 90.12 185 ILE A CA 1
ATOM 1454 C C . ILE A 1 185 ? 23.606 -5.812 -7.766 1.00 90.12 185 ILE A C 1
ATOM 1456 O O . ILE A 1 185 ? 24.710 -6.216 -8.135 1.00 90.12 185 ILE A O 1
ATOM 1460 N N . SER A 1 186 ? 22.926 -6.367 -6.764 1.00 91.12 186 SER A N 1
ATOM 1461 C CA . SER A 1 186 ? 23.381 -7.523 -5.984 1.00 91.12 186 SER A CA 1
ATOM 1462 C C . SER A 1 186 ? 22.799 -8.848 -6.462 1.00 91.12 186 SER A C 1
ATOM 1464 O O . SER A 1 186 ? 23.414 -9.885 -6.235 1.00 91.12 186 SER A O 1
ATOM 1466 N N . SER A 1 187 ? 21.625 -8.845 -7.096 1.00 91.06 187 SER A N 1
ATOM 1467 C CA . SER A 1 187 ? 20.987 -10.067 -7.593 1.00 91.06 187 SER A CA 1
ATOM 1468 C C . SER A 1 187 ? 19.938 -9.774 -8.664 1.00 91.06 187 SER A C 1
ATOM 1470 O O . SER A 1 187 ? 19.439 -8.655 -8.779 1.00 91.06 187 SER A O 1
ATOM 1472 N N . ALA A 1 188 ? 19.572 -10.795 -9.436 1.00 90.69 188 ALA A N 1
ATOM 1473 C CA . ALA A 1 188 ? 18.420 -10.767 -10.328 1.00 90.69 188 ALA A CA 1
ATOM 1474 C C . ALA A 1 188 ? 17.796 -12.167 -10.416 1.00 90.69 188 ALA A C 1
ATOM 1476 O O . ALA A 1 188 ? 18.511 -13.167 -10.424 1.00 90.69 188 ALA A O 1
ATOM 1477 N N . SER A 1 189 ? 16.470 -12.249 -10.470 1.00 90.19 189 SER A N 1
ATOM 1478 C CA . SER A 1 189 ? 15.728 -13.505 -10.618 1.00 90.19 189 SER A CA 1
ATOM 1479 C C . SER A 1 189 ? 14.423 -13.301 -11.386 1.00 90.19 189 SER A C 1
ATOM 1481 O O . SER A 1 189 ? 13.944 -12.173 -11.530 1.00 90.19 189 SER A O 1
ATOM 1483 N N . THR A 1 190 ? 13.842 -14.396 -11.882 1.00 89.62 190 THR A N 1
ATOM 1484 C CA . THR A 1 190 ? 12.586 -14.401 -12.647 1.00 89.62 190 THR A CA 1
ATOM 1485 C C . THR A 1 190 ? 11.581 -15.427 -12.142 1.00 89.62 190 THR A C 1
ATOM 1487 O O . THR A 1 190 ? 11.938 -16.419 -11.509 1.00 89.62 190 THR A O 1
ATOM 1490 N N . SER A 1 191 ? 10.314 -15.177 -12.465 1.00 87.56 191 SER A N 1
ATOM 1491 C CA . SER A 1 191 ? 9.167 -16.075 -12.315 1.00 87.56 191 SER A CA 1
ATOM 1492 C C . SER A 1 191 ? 8.229 -15.909 -13.528 1.00 87.56 191 SER A C 1
ATOM 1494 O O . SER A 1 191 ? 8.192 -14.816 -14.097 1.00 87.56 191 SER A O 1
ATOM 1496 N N . PRO A 1 192 ? 7.482 -16.942 -13.973 1.00 80.88 192 PRO A N 1
ATOM 1497 C CA . PRO A 1 192 ? 7.443 -18.318 -13.454 1.00 80.88 192 PRO A CA 1
ATOM 1498 C C . PRO A 1 192 ? 8.654 -19.166 -13.864 1.00 80.88 192 PRO A C 1
ATOM 1500 O O . PRO A 1 192 ? 8.842 -20.269 -13.361 1.00 80.88 192 PRO A O 1
ATOM 1503 N N . TYR A 1 193 ? 9.481 -18.664 -14.778 1.00 77.25 193 TYR A N 1
ATOM 1504 C CA . TYR A 1 193 ? 10.654 -19.371 -15.272 1.00 77.25 193 TYR A CA 1
ATOM 1505 C C . TYR A 1 193 ? 11.835 -19.145 -14.324 1.00 77.25 193 TYR A C 1
ATOM 1507 O O . TYR A 1 193 ? 12.272 -18.009 -14.132 1.00 77.25 193 TYR A O 1
ATOM 1515 N N . GLY A 1 194 ? 12.338 -20.228 -13.723 1.00 62.47 194 GLY A N 1
ATOM 1516 C CA . GLY A 1 194 ? 13.492 -20.191 -12.822 1.00 62.47 194 GLY A CA 1
ATOM 1517 C C . GLY A 1 194 ? 14.792 -19.785 -13.526 1.00 62.47 194 GLY A C 1
ATOM 1518 O O . GLY A 1 194 ? 14.850 -19.731 -14.758 1.00 62.47 194 GLY A O 1
ATOM 1519 N N . ILE A 1 195 ? 15.844 -19.534 -12.736 1.00 60.03 195 ILE A N 1
ATOM 1520 C CA . ILE A 1 195 ? 17.141 -19.015 -13.204 1.00 60.03 195 ILE A CA 1
ATOM 1521 C C . ILE A 1 195 ? 17.784 -19.872 -14.302 1.00 60.03 195 ILE A C 1
ATOM 1523 O O . ILE A 1 195 ? 18.317 -19.307 -15.241 1.00 60.03 195 ILE A O 1
ATOM 1527 N N . ASP A 1 196 ? 17.633 -21.197 -14.302 1.00 52.62 196 ASP A N 1
ATOM 1528 C CA . ASP A 1 196 ? 18.203 -22.070 -15.352 1.00 52.62 196 ASP A CA 1
ATOM 1529 C C . ASP A 1 196 ? 17.495 -21.933 -16.713 1.00 52.62 196 ASP A C 1
ATOM 1531 O O . ASP A 1 196 ? 17.987 -22.350 -17.761 1.00 52.62 196 ASP A O 1
ATOM 1535 N N . THR A 1 197 ? 16.324 -21.297 -16.708 1.00 58.16 197 THR A N 1
ATOM 1536 C CA . THR A 1 197 ? 15.500 -21.012 -17.885 1.00 58.16 197 THR A CA 1
ATOM 1537 C C . THR A 1 197 ? 15.247 -19.520 -18.052 1.00 58.16 197 THR A C 1
ATOM 1539 O O . THR A 1 197 ? 14.338 -19.146 -18.781 1.00 58.16 197 THR A O 1
ATOM 1542 N N . ALA A 1 198 ? 16.013 -18.642 -17.395 1.00 64.31 198 ALA A N 1
ATOM 1543 C CA . ALA A 1 198 ? 15.767 -17.213 -17.508 1.00 64.31 198 ALA A CA 1
ATOM 1544 C C . ALA A 1 198 ? 16.129 -16.674 -18.902 1.00 64.31 198 ALA A C 1
ATOM 1546 O O . ALA A 1 198 ? 17.270 -16.712 -19.356 1.00 64.31 198 ALA A O 1
ATOM 1547 N N . TYR A 1 199 ? 15.124 -16.137 -19.582 1.00 82.81 199 TYR A N 1
ATOM 1548 C CA . TYR A 1 199 ? 15.245 -15.472 -20.879 1.00 82.81 199 TYR A CA 1
ATOM 1549 C C . TYR A 1 199 ? 15.301 -13.960 -20.695 1.00 82.81 199 TYR A C 1
ATOM 1551 O O . TYR A 1 199 ? 14.785 -13.222 -21.522 1.00 82.81 199 TYR A O 1
ATOM 1559 N N . VAL A 1 200 ? 15.875 -13.494 -19.590 1.00 90.94 200 VAL A N 1
ATOM 1560 C CA . VAL A 1 200 ? 15.965 -12.070 -19.282 1.00 90.94 200 VAL A CA 1
ATOM 1561 C C . VAL A 1 200 ? 17.420 -11.643 -19.322 1.00 90.94 200 VAL A C 1
ATOM 1563 O O . VAL A 1 200 ? 18.273 -12.270 -18.695 1.00 90.94 200 VAL A O 1
ATOM 1566 N N . GLU A 1 201 ? 17.683 -10.577 -20.067 1.00 91.06 201 GLU A N 1
ATOM 1567 C CA . GLU A 1 201 ? 18.966 -9.882 -20.067 1.00 91.06 201 GLU A CA 1
ATOM 1568 C C . GLU A 1 201 ? 18.891 -8.664 -19.149 1.00 91.06 201 GLU A C 1
ATOM 1570 O O . GLU A 1 201 ? 17.867 -7.973 -19.101 1.00 91.06 201 GLU A O 1
ATOM 1575 N N . LEU A 1 202 ? 19.987 -8.398 -18.446 1.00 92.19 202 LEU A N 1
ATOM 1576 C CA . LEU A 1 202 ? 20.185 -7.219 -17.616 1.00 92.19 202 LEU A CA 1
ATOM 1577 C C . LEU A 1 202 ? 21.441 -6.486 -18.083 1.00 92.19 202 LEU A C 1
ATOM 1579 O O . LEU A 1 202 ? 22.484 -7.104 -18.293 1.00 92.19 202 LEU A O 1
ATOM 1583 N N . ALA A 1 203 ? 21.346 -5.167 -18.220 1.00 89.94 203 ALA A N 1
ATOM 1584 C CA . ALA A 1 203 ? 22.456 -4.312 -18.620 1.00 89.94 203 ALA A CA 1
ATOM 1585 C C . ALA A 1 203 ? 22.632 -3.107 -17.704 1.00 89.94 203 ALA A C 1
ATOM 1587 O O . ALA A 1 203 ? 21.664 -2.614 -17.125 1.00 89.94 203 ALA A O 1
ATOM 1588 N N . PHE A 1 204 ? 23.866 -2.613 -17.643 1.00 87.69 204 PHE A N 1
ATOM 1589 C CA . PHE A 1 204 ? 24.318 -1.545 -16.762 1.00 87.69 204 PHE A CA 1
ATOM 1590 C C . PHE A 1 204 ? 24.801 -0.336 -17.543 1.00 87.69 204 PHE A C 1
ATOM 1592 O O . PHE A 1 204 ? 25.595 -0.455 -18.482 1.00 87.69 204 PHE A O 1
ATOM 1599 N N . PHE A 1 205 ? 24.407 0.840 -17.073 1.00 87.88 205 PHE A N 1
ATOM 1600 C CA . PHE A 1 205 ? 24.898 2.095 -17.609 1.00 87.88 205 PHE A CA 1
ATOM 1601 C C . PHE A 1 205 ? 25.159 3.068 -16.461 1.00 87.88 205 PHE A C 1
ATOM 1603 O O . PHE A 1 205 ? 24.381 3.146 -15.505 1.00 87.88 205 PHE A O 1
ATOM 1610 N N . SER A 1 206 ? 26.251 3.819 -16.555 1.00 84.12 206 SER A N 1
ATOM 1611 C CA . SER A 1 206 ? 26.585 4.875 -15.602 1.00 84.12 206 SER A CA 1
ATOM 1612 C C . SER A 1 206 ? 26.563 6.240 -16.277 1.00 84.12 206 SER A C 1
ATOM 1614 O O . SER A 1 206 ? 26.947 6.394 -17.440 1.00 84.12 206 SER A O 1
ATOM 1616 N N . ALA A 1 207 ? 26.100 7.240 -15.533 1.00 82.88 207 ALA A N 1
ATOM 1617 C CA . ALA A 1 207 ? 26.324 8.640 -15.865 1.00 82.88 207 ALA A CA 1
ATOM 1618 C C . ALA A 1 207 ? 27.570 9.162 -15.141 1.00 82.88 207 ALA A C 1
ATOM 1620 O O . ALA A 1 207 ? 27.983 8.617 -14.119 1.00 82.88 207 ALA A O 1
ATOM 1621 N N . ILE A 1 208 ? 28.110 10.284 -15.620 1.00 69.19 208 ILE A N 1
ATOM 1622 C CA . ILE A 1 208 ? 29.204 11.013 -14.952 1.00 69.19 208 ILE A CA 1
ATOM 1623 C C . ILE A 1 208 ? 28.795 11.450 -13.529 1.00 69.19 208 ILE A C 1
ATOM 1625 O O . ILE A 1 208 ? 29.636 11.544 -12.644 1.00 69.19 208 ILE A O 1
ATOM 1629 N N . SER A 1 209 ? 27.499 11.664 -13.284 1.00 67.81 209 SER A N 1
ATOM 1630 C CA . SER A 1 209 ? 26.934 12.094 -11.999 1.00 67.81 209 SER A CA 1
ATOM 1631 C C . SER A 1 209 ? 26.692 10.964 -10.982 1.00 67.81 209 SER A C 1
ATOM 1633 O O . SER A 1 209 ? 25.879 11.144 -10.079 1.00 67.81 209 SER A O 1
ATOM 1635 N N . ASP A 1 210 ? 27.292 9.779 -11.166 1.00 64.25 210 ASP A N 1
ATOM 1636 C CA . ASP A 1 210 ? 27.056 8.562 -10.353 1.00 64.25 210 ASP A CA 1
ATOM 1637 C C . ASP A 1 210 ? 25.571 8.125 -10.285 1.00 64.25 210 ASP A C 1
ATOM 1639 O O . ASP A 1 210 ? 25.126 7.345 -9.440 1.00 64.25 210 ASP A O 1
ATOM 1643 N N . THR A 1 211 ? 24.756 8.620 -11.221 1.00 73.44 211 THR A N 1
ATOM 1644 C CA . THR A 1 211 ? 23.384 8.148 -11.410 1.00 73.44 211 THR A CA 1
ATOM 1645 C C . THR A 1 211 ? 23.417 6.793 -12.104 1.00 73.44 211 THR A C 1
ATOM 1647 O O . THR A 1 211 ? 24.075 6.621 -13.134 1.00 73.44 211 THR A O 1
ATOM 1650 N N . ASN A 1 212 ? 22.688 5.839 -11.532 1.00 86.56 212 ASN A N 1
ATOM 1651 C CA . ASN A 1 212 ? 22.743 4.438 -11.916 1.00 86.56 212 ASN A CA 1
ATOM 1652 C C . ASN A 1 212 ? 21.544 4.083 -12.796 1.00 86.56 212 ASN A C 1
ATOM 1654 O O . ASN A 1 212 ? 20.398 4.362 -12.434 1.00 86.56 212 ASN A O 1
ATOM 1658 N N . TYR A 1 213 ? 21.811 3.465 -13.942 1.00 93.19 213 TYR A N 1
ATOM 1659 C CA . TYR A 1 213 ? 20.793 3.057 -14.900 1.00 93.19 213 TYR A CA 1
ATOM 1660 C C . TYR A 1 213 ? 20.927 1.570 -15.188 1.00 93.19 213 TYR A C 1
ATOM 1662 O O . TYR A 1 213 ? 22.036 1.028 -15.242 1.00 93.19 213 TYR A O 1
ATOM 1670 N N . PHE A 1 214 ? 19.797 0.912 -15.417 1.00 94.06 214 PHE A N 1
ATOM 1671 C CA . PHE A 1 214 ? 19.797 -0.474 -15.855 1.00 94.06 214 PHE A CA 1
ATOM 1672 C C . PHE A 1 214 ? 18.672 -0.753 -16.841 1.00 94.06 214 PHE A C 1
ATOM 1674 O O . PHE A 1 214 ? 17.610 -0.135 -16.790 1.00 94.06 214 PHE A O 1
ATOM 1681 N N . MET A 1 215 ? 18.913 -1.688 -17.752 1.00 94.50 215 MET A N 1
ATOM 1682 C CA . MET A 1 215 ? 17.922 -2.139 -18.724 1.00 94.50 215 MET A CA 1
ATOM 1683 C C . MET A 1 215 ? 17.611 -3.606 -18.489 1.00 94.50 215 MET A C 1
ATOM 1685 O O . MET A 1 215 ? 18.526 -4.403 -18.312 1.00 94.50 215 MET A O 1
ATOM 1689 N N . LEU A 1 216 ? 16.330 -3.951 -18.514 1.00 95.50 216 LEU A N 1
ATOM 1690 C CA . LEU A 1 216 ? 15.846 -5.323 -18.468 1.00 95.50 216 LEU A CA 1
ATOM 1691 C C . LEU A 1 216 ? 15.182 -5.666 -19.796 1.00 95.50 216 LEU A C 1
ATOM 1693 O O . LEU A 1 216 ? 14.380 -4.871 -20.284 1.00 95.50 216 LEU A O 1
ATOM 1697 N N . VAL A 1 217 ? 15.479 -6.837 -20.361 1.00 94.31 217 VAL A N 1
ATOM 1698 C CA . VAL A 1 217 ? 14.920 -7.265 -21.653 1.00 94.31 217 VAL A CA 1
ATOM 1699 C C . VAL A 1 217 ? 14.448 -8.707 -21.590 1.00 94.31 217 VAL A C 1
ATOM 1701 O O . VAL A 1 217 ? 15.233 -9.595 -21.273 1.00 94.31 217 VAL A O 1
ATOM 1704 N N . ASN A 1 218 ? 13.189 -8.957 -21.944 1.00 93.31 218 ASN A N 1
ATOM 1705 C CA . ASN A 1 218 ? 12.661 -10.309 -22.100 1.00 93.31 218 ASN A CA 1
ATOM 1706 C C . ASN A 1 218 ? 12.925 -10.834 -23.523 1.00 93.31 218 ASN A C 1
ATOM 1708 O O . ASN A 1 218 ? 12.371 -10.331 -24.498 1.00 93.31 218 ASN A O 1
ATOM 1712 N N . ARG A 1 219 ? 13.747 -11.879 -23.643 1.00 88.12 219 ARG A N 1
ATOM 1713 C CA . ARG A 1 219 ? 14.062 -12.589 -24.894 1.00 88.12 219 ARG A CA 1
ATOM 1714 C C . ARG A 1 219 ? 12.950 -13.517 -25.364 1.00 88.12 219 ARG A C 1
ATOM 1716 O O . ARG A 1 219 ? 12.995 -13.964 -26.508 1.00 88.12 219 ARG A O 1
ATOM 1723 N N . ARG A 1 220 ? 11.980 -13.864 -24.511 1.00 86.81 220 ARG A N 1
ATOM 1724 C CA . ARG A 1 220 ? 10.810 -14.629 -24.955 1.00 86.81 220 ARG A CA 1
ATOM 1725 C C . ARG A 1 220 ? 9.933 -13.747 -25.817 1.00 86.81 220 ARG A C 1
ATOM 1727 O O . ARG A 1 220 ? 9.662 -12.614 -25.457 1.00 86.81 220 ARG A O 1
ATOM 1734 N N . VAL A 1 221 ? 9.465 -14.285 -26.934 1.00 83.25 221 VAL A N 1
ATOM 1735 C CA . VAL A 1 221 ? 8.694 -13.542 -27.946 1.00 83.25 221 VAL A CA 1
ATOM 1736 C C . VAL A 1 221 ? 7.371 -14.219 -28.297 1.00 83.25 221 VAL A C 1
ATOM 1738 O O . VAL A 1 221 ? 6.584 -13.701 -29.091 1.00 83.25 221 VAL A O 1
ATOM 1741 N N . LYS A 1 222 ? 7.098 -15.381 -27.694 1.00 83.12 222 LYS A N 1
ATOM 1742 C CA . LYS A 1 222 ? 5.834 -16.092 -27.863 1.00 83.12 222 LYS A CA 1
ATOM 1743 C C . LYS A 1 222 ? 4.771 -15.470 -26.953 1.00 83.12 222 LYS A C 1
ATOM 1745 O O . LYS A 1 222 ? 5.049 -15.108 -25.811 1.00 83.12 222 LYS A O 1
ATOM 1750 N N . GLY A 1 223 ? 3.542 -15.356 -27.463 1.00 73.00 223 GLY A N 1
ATOM 1751 C CA . GLY A 1 223 ? 2.410 -14.834 -26.693 1.00 73.00 223 GLY A CA 1
ATOM 1752 C C . GLY A 1 223 ? 2.216 -15.598 -25.376 1.00 73.00 223 GLY A C 1
ATOM 1753 O O . GLY A 1 223 ? 2.336 -16.821 -25.361 1.00 73.00 223 GLY A O 1
ATOM 1754 N N . ALA A 1 224 ? 1.926 -14.858 -24.300 1.00 77.06 224 ALA A N 1
ATOM 1755 C CA . ALA A 1 224 ? 1.805 -15.310 -22.905 1.00 77.06 224 ALA A CA 1
ATOM 1756 C C . ALA A 1 224 ? 3.111 -15.649 -22.147 1.00 77.06 224 ALA A C 1
ATOM 1758 O O . ALA A 1 224 ? 3.046 -15.904 -20.947 1.00 77.06 224 ALA A O 1
ATOM 1759 N N . GLU A 1 225 ? 4.297 -15.579 -22.766 1.00 85.56 225 GLU A N 1
ATOM 1760 C CA . GLU A 1 225 ? 5.584 -15.806 -22.072 1.00 85.56 225 GLU A CA 1
ATOM 1761 C C . GLU A 1 225 ? 6.084 -14.551 -21.319 1.00 85.56 225 GLU A C 1
ATOM 1763 O O . GLU A 1 225 ? 7.130 -13.967 -21.624 1.00 85.56 225 GLU A O 1
ATOM 1768 N N . VAL A 1 226 ? 5.297 -14.119 -20.334 1.00 90.12 226 VAL A N 1
ATOM 1769 C CA . VAL A 1 226 ? 5.599 -12.997 -19.431 1.00 90.12 226 VAL A CA 1
ATOM 1770 C C . VAL A 1 226 ? 6.682 -13.391 -18.417 1.00 90.12 226 VAL A C 1
ATOM 1772 O O . VAL A 1 226 ? 6.758 -14.546 -17.999 1.00 90.12 226 VAL A O 1
ATOM 1775 N N . GLN A 1 227 ? 7.507 -12.423 -18.009 1.00 90.50 227 GLN A N 1
ATOM 1776 C CA . GLN A 1 227 ? 8.523 -12.582 -16.965 1.00 90.50 227 GLN A CA 1
ATOM 1777 C C . GLN A 1 227 ? 8.295 -11.569 -15.839 1.00 90.50 227 GLN A C 1
ATOM 1779 O O . GLN A 1 227 ? 8.366 -10.359 -16.062 1.00 90.50 227 GLN A O 1
ATOM 1784 N N . ASP A 1 228 ? 8.069 -12.051 -14.622 1.00 91.69 228 ASP A N 1
ATOM 1785 C CA . ASP A 1 228 ? 8.141 -11.243 -13.407 1.00 91.69 228 ASP A CA 1
ATOM 1786 C C . ASP A 1 228 ? 9.584 -11.259 -12.899 1.00 91.69 228 ASP A C 1
ATOM 1788 O O . ASP A 1 228 ? 10.086 -12.285 -12.444 1.00 91.69 228 ASP A O 1
ATO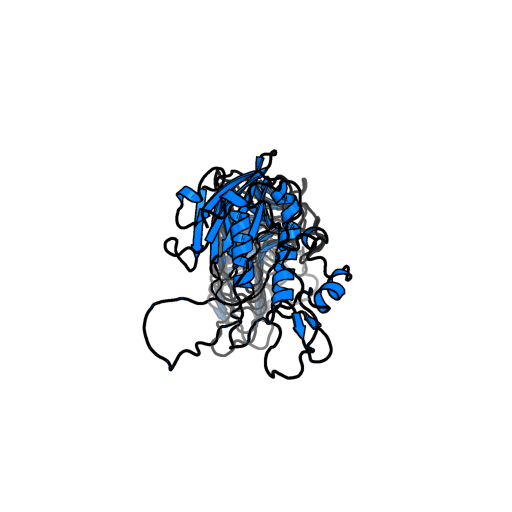M 1792 N N . VAL A 1 229 ? 10.264 -10.120 -13.010 1.00 92.88 229 VAL A N 1
ATOM 1793 C CA . VAL A 1 229 ? 11.677 -9.948 -12.667 1.00 92.88 229 VAL A CA 1
ATOM 1794 C C . VAL A 1 229 ? 11.800 -9.315 -11.288 1.00 92.88 229 VAL A C 1
ATOM 1796 O O . VAL A 1 229 ? 11.150 -8.309 -11.005 1.00 92.88 229 VAL A O 1
ATOM 1799 N N . THR A 1 230 ? 12.667 -9.867 -10.443 1.00 93.44 230 THR A N 1
ATOM 1800 C CA . THR A 1 230 ? 13.093 -9.259 -9.176 1.00 93.44 230 THR A CA 1
ATOM 1801 C C . THR A 1 230 ? 14.575 -8.921 -9.258 1.00 93.44 230 THR A C 1
ATOM 1803 O O . THR A 1 230 ? 15.386 -9.792 -9.545 1.00 93.44 230 THR A O 1
ATOM 1806 N N . VAL A 1 231 ? 14.931 -7.667 -8.996 1.00 93.38 231 VAL A N 1
ATOM 1807 C CA . VAL A 1 231 ? 16.306 -7.156 -8.991 1.00 93.38 231 VAL A CA 1
ATOM 1808 C C . VAL A 1 231 ? 16.672 -6.751 -7.567 1.00 93.38 231 VAL A C 1
ATOM 1810 O O . VAL A 1 231 ? 15.972 -5.944 -6.959 1.00 93.38 231 VAL A O 1
ATOM 1813 N N . GLY A 1 232 ? 17.756 -7.298 -7.027 1.00 94.19 232 GLY A N 1
ATOM 1814 C CA . GLY A 1 232 ? 18.370 -6.839 -5.787 1.00 94.19 232 GLY A CA 1
ATOM 1815 C C . GLY A 1 232 ? 19.283 -5.648 -6.054 1.00 94.19 232 GLY A C 1
ATOM 1816 O O . GLY A 1 232 ? 20.161 -5.709 -6.912 1.00 94.19 232 GLY A O 1
ATOM 1817 N N . ILE A 1 233 ? 19.082 -4.562 -5.320 1.00 93.62 233 ILE A N 1
ATOM 1818 C CA . ILE A 1 233 ? 19.820 -3.308 -5.444 1.00 93.62 233 ILE A CA 1
ATOM 1819 C C . ILE A 1 233 ? 20.611 -3.089 -4.159 1.00 93.62 233 ILE A C 1
ATOM 1821 O O . ILE A 1 233 ? 20.032 -2.927 -3.089 1.00 93.62 233 ILE A O 1
ATOM 1825 N N . ASN A 1 234 ? 21.936 -3.052 -4.267 1.00 92.50 234 ASN A N 1
ATOM 1826 C CA . ASN A 1 234 ? 22.880 -2.830 -3.177 1.00 92.50 234 ASN A CA 1
ATOM 1827 C C . ASN A 1 234 ? 23.082 -1.332 -2.904 1.00 92.50 234 ASN A C 1
ATOM 1829 O O . ASN A 1 234 ? 24.152 -0.766 -3.142 1.00 92.50 234 ASN A O 1
ATOM 1833 N N . ARG A 1 235 ? 22.019 -0.665 -2.455 1.00 90.75 235 ARG A N 1
ATOM 1834 C CA . ARG A 1 235 ? 22.041 0.742 -2.043 1.00 90.75 235 ARG A CA 1
ATOM 1835 C C . ARG A 1 235 ? 21.358 0.908 -0.689 1.00 90.75 235 ARG A C 1
ATOM 1837 O O . ARG A 1 235 ? 20.530 0.087 -0.299 1.00 90.75 235 ARG A O 1
ATOM 1844 N N . THR A 1 236 ? 21.714 1.976 0.012 1.00 89.94 236 THR A N 1
ATOM 1845 C CA . THR A 1 236 ? 21.154 2.341 1.320 1.00 89.94 236 THR A CA 1
ATOM 1846 C C . THR A 1 236 ? 20.242 3.548 1.162 1.00 89.94 236 THR A C 1
ATOM 1848 O O . THR A 1 236 ? 20.577 4.472 0.417 1.00 89.94 236 THR A O 1
ATOM 1851 N N . GLY A 1 237 ? 19.116 3.555 1.872 1.00 92.06 237 GLY A N 1
ATOM 1852 C CA . GLY A 1 237 ? 18.148 4.647 1.839 1.00 92.06 237 GLY A CA 1
ATOM 1853 C C . GLY A 1 237 ? 17.050 4.450 0.796 1.00 92.06 237 GLY A C 1
ATOM 1854 O O . GLY A 1 237 ? 16.804 3.340 0.314 1.00 92.06 237 GLY A O 1
ATOM 1855 N N . LEU A 1 238 ? 16.354 5.545 0.495 1.00 95.31 238 LEU A N 1
ATOM 1856 C CA . LEU A 1 238 ? 15.241 5.573 -0.447 1.00 95.31 238 LEU A CA 1
ATOM 1857 C C . LEU A 1 238 ? 15.689 6.107 -1.804 1.00 95.31 238 LEU A C 1
ATOM 1859 O O . LEU A 1 238 ? 16.562 6.970 -1.898 1.00 95.31 238 LEU A O 1
ATOM 1863 N N . TYR A 1 239 ? 15.064 5.594 -2.854 1.00 95.44 239 TYR A N 1
ATOM 1864 C CA . TYR A 1 239 ? 15.321 5.970 -4.233 1.00 95.44 239 TYR A CA 1
ATOM 1865 C C . TYR A 1 239 ? 14.020 6.028 -5.019 1.00 95.44 239 TYR A C 1
ATOM 1867 O O . TYR A 1 239 ? 13.107 5.235 -4.803 1.00 95.44 239 TYR A O 1
ATOM 1875 N N . THR A 1 240 ? 13.983 6.902 -6.010 1.00 96.50 240 THR A N 1
ATOM 1876 C CA . THR A 1 240 ? 12.998 6.849 -7.082 1.00 96.50 240 THR A CA 1
ATOM 1877 C C . THR A 1 240 ? 13.554 5.990 -8.213 1.00 96.50 240 THR A C 1
ATOM 1879 O O . THR A 1 240 ? 14.618 6.297 -8.763 1.00 96.50 240 THR A O 1
ATOM 1882 N N . ILE A 1 241 ? 12.837 4.922 -8.567 1.00 96.56 241 ILE A N 1
ATOM 1883 C CA . ILE A 1 241 ? 13.049 4.181 -9.813 1.00 96.56 241 ILE A CA 1
ATOM 1884 C C . ILE A 1 241 ? 12.069 4.707 -10.853 1.00 96.56 241 ILE A C 1
ATOM 1886 O O . ILE A 1 241 ? 10.856 4.598 -10.673 1.00 96.56 241 ILE A O 1
ATOM 1890 N N . THR A 1 242 ? 12.598 5.242 -11.948 1.00 96.94 242 THR A N 1
ATOM 1891 C CA . THR A 1 242 ? 11.808 5.742 -13.078 1.00 96.94 242 THR A CA 1
ATOM 1892 C C . THR A 1 242 ? 11.999 4.836 -14.284 1.00 96.94 242 THR A C 1
ATOM 1894 O O . THR A 1 242 ? 13.134 4.643 -14.716 1.00 96.94 242 THR A O 1
ATOM 1897 N N . ASP A 1 243 ? 10.910 4.306 -14.840 1.00 97.00 243 ASP A N 1
ATOM 1898 C CA . ASP A 1 243 ? 10.901 3.697 -16.172 1.00 97.00 243 ASP A CA 1
ATOM 1899 C C . ASP A 1 243 ? 10.903 4.816 -17.219 1.00 97.00 243 ASP A C 1
ATOM 1901 O O . ASP A 1 243 ? 9.917 5.529 -17.389 1.00 97.00 243 ASP A O 1
ATOM 1905 N N . LEU A 1 244 ? 12.023 4.987 -17.913 1.00 96.19 244 LEU A N 1
ATOM 1906 C CA . LEU A 1 244 ? 12.226 6.058 -18.888 1.00 96.19 244 LEU A CA 1
ATOM 1907 C C . LEU A 1 244 ? 11.427 5.854 -20.181 1.00 96.19 244 LEU A C 1
ATOM 1909 O O . LEU A 1 244 ? 11.330 6.771 -20.993 1.00 96.19 244 LEU A O 1
ATOM 1913 N N . ILE A 1 245 ? 10.852 4.668 -20.401 1.00 94.62 245 ILE A N 1
ATOM 1914 C CA . ILE A 1 245 ? 9.970 4.427 -21.546 1.00 94.62 245 ILE A CA 1
ATOM 1915 C C . ILE A 1 245 ? 8.557 4.925 -21.230 1.00 94.62 245 ILE A C 1
ATOM 1917 O O . ILE A 1 245 ? 7.909 5.524 -22.089 1.00 94.62 245 ILE A O 1
ATOM 1921 N N . THR A 1 246 ? 8.067 4.734 -20.005 1.00 95.19 246 THR A N 1
ATOM 1922 C CA . THR A 1 246 ? 6.689 5.101 -19.624 1.00 95.19 246 THR A CA 1
ATOM 1923 C C . THR A 1 246 ? 6.590 6.368 -18.773 1.00 95.19 246 THR A C 1
ATOM 1925 O O . THR A 1 246 ? 5.481 6.796 -18.475 1.00 95.19 246 THR A O 1
ATOM 1928 N N . ASP A 1 247 ? 7.721 6.956 -18.372 1.00 95.12 247 ASP A N 1
ATOM 1929 C CA . ASP A 1 247 ? 7.849 8.017 -17.352 1.00 95.12 247 ASP A CA 1
ATOM 1930 C C . ASP A 1 247 ? 7.232 7.655 -15.992 1.00 95.12 247 ASP A C 1
ATOM 1932 O O . ASP A 1 247 ? 7.007 8.510 -15.136 1.00 95.12 247 ASP A O 1
ATOM 1936 N N . SER A 1 248 ? 6.957 6.371 -15.759 1.00 94.81 248 SER A N 1
ATOM 1937 C CA . SER A 1 248 ? 6.386 5.913 -14.498 1.00 94.81 248 SER A CA 1
ATOM 1938 C C . SER A 1 248 ? 7.464 5.881 -13.423 1.00 94.81 248 SER A C 1
ATOM 1940 O O . SER A 1 248 ? 8.528 5.295 -13.624 1.00 94.81 248 SER A O 1
ATOM 1942 N N . ALA A 1 249 ? 7.176 6.473 -12.268 1.00 95.38 249 ALA A N 1
ATOM 1943 C CA . ALA A 1 249 ? 8.081 6.517 -11.129 1.00 95.38 249 ALA A CA 1
ATOM 1944 C C . ALA A 1 249 ? 7.518 5.727 -9.941 1.00 95.38 249 ALA A C 1
ATOM 1946 O O . ALA A 1 249 ? 6.311 5.712 -9.699 1.00 95.38 249 ALA A O 1
ATOM 1947 N N . LEU A 1 250 ? 8.408 5.071 -9.201 1.00 97.62 250 LEU A N 1
ATOM 1948 C CA . LEU A 1 250 ? 8.096 4.345 -7.975 1.00 97.62 250 LEU A CA 1
ATOM 1949 C C . LEU A 1 250 ? 9.172 4.642 -6.934 1.00 97.62 250 LEU A C 1
ATOM 1951 O O . LEU A 1 250 ? 10.360 4.431 -7.193 1.00 97.62 250 LEU A O 1
ATOM 1955 N N . ILE A 1 251 ? 8.758 5.085 -5.750 1.00 97.75 251 ILE A N 1
ATOM 1956 C CA . ILE A 1 251 ? 9.657 5.223 -4.606 1.00 97.75 251 ILE A CA 1
ATOM 1957 C C . ILE A 1 251 ? 9.882 3.832 -4.013 1.00 97.75 251 ILE A C 1
ATOM 1959 O O . ILE A 1 251 ? 8.941 3.124 -3.658 1.00 97.75 251 ILE A O 1
ATOM 1963 N N . VAL A 1 252 ? 11.138 3.429 -3.910 1.00 96.94 252 VAL A N 1
ATOM 1964 C CA . VAL A 1 252 ? 11.575 2.143 -3.366 1.00 96.94 252 VAL A CA 1
ATOM 1965 C C . VAL A 1 252 ? 12.715 2.369 -2.388 1.00 96.94 252 VAL A C 1
ATOM 1967 O O . VAL A 1 252 ? 13.293 3.452 -2.321 1.00 96.94 252 VAL A O 1
ATOM 1970 N N . GLY A 1 253 ? 13.082 1.338 -1.641 1.00 95.69 253 GLY A N 1
ATOM 1971 C CA . GLY A 1 253 ? 14.299 1.396 -0.850 1.00 95.69 253 GLY A CA 1
ATOM 1972 C C . GLY A 1 253 ? 14.235 0.584 0.421 1.00 95.69 253 GLY A C 1
ATOM 1973 O O . GLY A 1 253 ? 13.282 -0.153 0.681 1.00 95.69 253 GLY A O 1
ATOM 1974 N N . ASN A 1 254 ? 15.270 0.772 1.226 1.00 95.00 254 ASN A N 1
ATOM 1975 C CA . ASN A 1 254 ? 15.381 0.222 2.561 1.00 95.00 254 ASN A CA 1
ATOM 1976 C C . ASN A 1 254 ? 16.047 1.271 3.454 1.00 95.00 254 ASN A C 1
ATOM 1978 O O . ASN A 1 254 ? 17.198 1.653 3.244 1.00 95.00 254 ASN A O 1
ATOM 1982 N N . SER A 1 255 ? 15.303 1.750 4.446 1.00 92.75 255 SER A N 1
ATOM 1983 C CA . SER A 1 255 ? 15.811 2.716 5.434 1.00 92.75 255 SER A CA 1
ATOM 1984 C C . SER A 1 255 ? 16.408 2.040 6.674 1.00 92.75 255 SER A C 1
ATOM 1986 O O . SER A 1 255 ? 16.928 2.719 7.552 1.00 92.75 255 SER A O 1
ATOM 1988 N N . CYS A 1 256 ? 16.346 0.709 6.755 1.00 90.69 256 CYS A N 1
ATOM 1989 C CA . CYS A 1 256 ? 16.875 -0.086 7.864 1.00 90.69 256 CYS A CA 1
ATOM 1990 C C . CYS A 1 256 ? 18.322 -0.542 7.657 1.00 90.69 256 CYS A C 1
ATOM 1992 O O . CYS A 1 256 ? 18.917 -1.113 8.566 1.00 90.69 256 CYS A O 1
ATOM 1994 N N . GLY A 1 257 ? 18.878 -0.363 6.461 1.00 87.19 257 GLY A N 1
ATOM 1995 C CA . GLY A 1 257 ? 20.210 -0.844 6.136 1.00 87.19 257 GLY A CA 1
ATOM 1996 C C . GLY A 1 257 ? 20.467 -0.850 4.639 1.00 87.19 257 GLY A C 1
ATOM 1997 O O . GLY A 1 257 ? 19.803 -0.161 3.866 1.00 87.19 257 GLY A O 1
ATOM 1998 N N . THR A 1 258 ? 21.460 -1.631 4.237 1.00 87.31 258 THR A N 1
ATOM 1999 C CA . THR A 1 258 ? 21.877 -1.735 2.841 1.00 87.31 258 THR A CA 1
ATOM 2000 C C . THR A 1 258 ? 21.093 -2.829 2.131 1.00 87.31 258 THR A C 1
ATOM 2002 O O . THR A 1 258 ? 20.947 -3.933 2.653 1.00 87.31 258 THR A O 1
ATOM 2005 N N . GLY A 1 259 ? 20.641 -2.543 0.915 1.00 93.00 259 GLY A N 1
ATOM 2006 C CA . GLY A 1 259 ? 20.011 -3.533 0.058 1.00 93.00 259 GLY A CA 1
ATOM 2007 C C . GLY A 1 259 ? 18.489 -3.451 0.068 1.00 93.00 259 GLY A C 1
ATOM 2008 O O . GLY A 1 259 ? 17.866 -3.419 1.129 1.00 93.00 259 GLY A O 1
ATOM 2009 N N . PHE A 1 260 ? 17.886 -3.462 -1.116 1.00 94.88 260 PHE A N 1
ATOM 2010 C CA . PHE A 1 260 ? 16.443 -3.611 -1.311 1.00 94.88 260 PHE A CA 1
ATOM 2011 C C . PHE A 1 260 ? 16.145 -4.300 -2.639 1.00 94.88 260 PHE A C 1
ATOM 2013 O O . PHE A 1 260 ? 17.026 -4.473 -3.478 1.00 94.88 260 PHE A O 1
ATOM 2020 N N . THR A 1 261 ? 14.899 -4.698 -2.840 1.00 94.44 261 THR A N 1
ATOM 2021 C CA . THR A 1 261 ? 14.424 -5.368 -4.043 1.00 94.44 261 THR A CA 1
ATOM 2022 C C . THR A 1 261 ? 13.528 -4.454 -4.868 1.00 94.44 261 THR A C 1
ATOM 2024 O O . THR A 1 261 ? 12.703 -3.697 -4.360 1.00 94.44 261 THR A O 1
ATOM 2027 N N . PHE A 1 262 ? 13.676 -4.543 -6.183 1.00 95.00 262 PHE A N 1
ATOM 2028 C CA . PHE A 1 262 ? 12.784 -3.935 -7.151 1.00 95.00 262 PHE A CA 1
ATOM 2029 C C . PHE A 1 262 ? 12.185 -5.026 -8.028 1.00 95.00 262 PHE A C 1
ATOM 2031 O O . PHE A 1 262 ? 12.900 -5.793 -8.665 1.00 95.00 262 PHE A O 1
ATOM 2038 N N . LYS A 1 263 ? 10.856 -5.088 -8.073 1.00 94.31 263 LYS A N 1
ATOM 2039 C CA . LYS A 1 263 ? 10.127 -6.014 -8.942 1.00 94.31 263 LYS A CA 1
ATOM 2040 C C . LYS A 1 263 ? 9.635 -5.296 -10.192 1.00 94.31 263 LYS A C 1
ATOM 2042 O O . LYS A 1 263 ? 9.326 -4.109 -10.132 1.00 94.31 263 LYS A O 1
ATOM 2047 N N . THR A 1 264 ? 9.521 -5.978 -11.318 1.00 94.94 264 THR A N 1
ATOM 2048 C CA . THR A 1 264 ? 8.816 -5.466 -12.500 1.00 94.94 264 THR A CA 1
ATOM 2049 C C . THR A 1 264 ? 8.368 -6.614 -13.389 1.00 94.94 264 THR A C 1
ATOM 2051 O O . THR A 1 264 ? 8.964 -7.685 -13.368 1.00 94.94 264 THR A O 1
ATOM 2054 N N . ARG A 1 265 ? 7.324 -6.385 -14.181 1.00 93.56 265 ARG A N 1
ATOM 2055 C CA . ARG A 1 265 ? 6.827 -7.340 -15.172 1.00 93.56 265 ARG A CA 1
ATOM 2056 C C . ARG A 1 265 ? 7.313 -6.948 -16.562 1.00 93.56 265 ARG A C 1
ATOM 2058 O O . ARG A 1 265 ? 7.228 -5.767 -16.911 1.00 93.56 265 ARG A O 1
ATOM 2065 N N . LEU A 1 266 ? 7.777 -7.928 -17.331 1.00 94.06 266 LEU A N 1
ATOM 2066 C CA . LEU A 1 266 ? 8.138 -7.809 -18.742 1.00 94.06 266 LEU A CA 1
ATOM 2067 C C . LEU A 1 266 ? 7.236 -8.703 -19.594 1.00 94.06 266 LEU A C 1
ATOM 2069 O O . LEU A 1 266 ? 7.189 -9.922 -19.414 1.00 94.06 266 LEU A O 1
ATOM 2073 N N . ASN A 1 267 ? 6.554 -8.104 -20.557 1.00 94.06 267 ASN A N 1
ATOM 2074 C CA . ASN A 1 267 ? 5.842 -8.805 -21.616 1.00 94.06 267 ASN A CA 1
ATOM 2075 C C . ASN A 1 267 ? 6.826 -9.471 -22.598 1.00 94.06 267 ASN A C 1
ATOM 2077 O O . ASN A 1 267 ? 8.026 -9.175 -22.570 1.00 94.06 267 ASN A O 1
ATOM 2081 N N . PRO A 1 268 ? 6.357 -10.380 -23.472 1.00 92.00 268 PRO A N 1
ATOM 2082 C CA . PRO A 1 268 ? 7.202 -10.956 -24.513 1.00 92.00 268 PRO A CA 1
ATOM 2083 C C . PRO A 1 268 ? 7.866 -9.872 -25.379 1.00 92.00 268 PRO A C 1
ATOM 2085 O O . PRO A 1 268 ? 7.193 -8.973 -25.878 1.00 92.00 268 PRO A O 1
ATOM 2088 N N . GLY A 1 269 ? 9.185 -9.952 -25.550 1.00 90.12 269 GLY A N 1
ATOM 2089 C CA . GLY A 1 269 ? 10.002 -9.033 -26.343 1.00 90.12 269 GLY A CA 1
ATOM 2090 C C . GLY A 1 269 ? 10.144 -7.623 -25.769 1.00 90.12 269 GLY A C 1
ATOM 2091 O O . GLY A 1 269 ? 10.668 -6.741 -26.451 1.00 90.12 269 GLY A O 1
ATOM 2092 N N . GLU A 1 270 ? 9.666 -7.384 -24.546 1.00 94.19 270 GLU A N 1
ATOM 2093 C CA . GLU A 1 270 ? 9.700 -6.068 -23.916 1.00 94.19 270 GLU A CA 1
ATOM 2094 C C . GLU A 1 270 ? 11.084 -5.758 -23.338 1.00 94.19 270 GLU A C 1
ATOM 2096 O O . GLU A 1 270 ? 11.675 -6.569 -22.620 1.00 94.19 270 GLU A O 1
ATOM 2101 N N . GLY A 1 271 ? 11.568 -4.548 -23.618 1.00 94.31 271 GLY A N 1
ATOM 2102 C CA . GLY A 1 271 ? 12.654 -3.917 -22.883 1.00 94.31 271 GLY A CA 1
ATOM 2103 C C . GLY A 1 271 ? 12.122 -2.785 -22.012 1.00 94.31 271 GLY A C 1
ATOM 2104 O O . GLY A 1 271 ? 11.264 -2.023 -22.455 1.00 94.31 271 GLY A O 1
ATOM 2105 N N . LYS A 1 272 ? 12.646 -2.663 -20.792 1.00 96.69 272 LYS A N 1
ATOM 2106 C CA . LYS A 1 272 ? 12.408 -1.531 -19.887 1.00 96.69 272 LYS A CA 1
ATOM 2107 C C . LYS A 1 272 ? 13.725 -0.917 -19.464 1.00 96.69 272 LYS A C 1
ATOM 2109 O O . LYS A 1 272 ? 14.686 -1.644 -19.210 1.00 96.69 272 LYS A O 1
ATOM 2114 N N . PHE A 1 273 ? 13.764 0.409 -19.382 1.00 95.81 273 PHE A N 1
ATOM 2115 C CA . PHE A 1 273 ? 14.980 1.144 -19.062 1.00 95.81 273 PHE A CA 1
ATOM 2116 C C . PHE A 1 273 ? 14.768 2.022 -17.838 1.00 95.81 273 PHE A C 1
ATOM 2118 O O . PHE A 1 273 ? 13.950 2.936 -17.856 1.00 95.81 273 PHE A O 1
ATOM 2125 N N . PHE A 1 274 ? 15.504 1.728 -16.774 1.00 96.69 274 PHE A N 1
ATOM 2126 C CA . PHE A 1 274 ? 15.288 2.312 -15.464 1.00 96.69 274 PHE A CA 1
ATOM 2127 C C . PHE A 1 274 ? 16.407 3.269 -15.081 1.00 96.69 274 PHE A C 1
ATOM 2129 O O . PHE A 1 274 ? 17.589 2.976 -15.272 1.00 96.69 274 PHE A O 1
ATOM 2136 N N . LYS A 1 275 ? 16.018 4.385 -14.467 1.00 95.06 275 LYS A N 1
ATOM 2137 C CA . LYS A 1 275 ? 16.904 5.325 -13.779 1.00 95.06 275 LYS A CA 1
ATOM 2138 C C . LYS A 1 275 ? 16.677 5.228 -12.277 1.00 95.06 275 LYS A C 1
ATOM 2140 O O . LYS A 1 275 ? 15.536 5.312 -11.830 1.00 95.06 275 LYS A O 1
ATOM 2145 N N . LEU A 1 276 ? 17.758 5.117 -11.511 1.00 93.88 276 LEU A N 1
ATOM 2146 C CA . LEU A 1 276 ? 17.742 5.133 -10.052 1.00 93.88 276 LEU A CA 1
ATOM 2147 C C . LEU A 1 276 ? 18.254 6.489 -9.539 1.00 93.88 276 LEU A C 1
ATOM 2149 O O . LEU A 1 276 ? 19.413 6.838 -9.766 1.00 93.88 276 LEU A O 1
ATOM 2153 N N . THR A 1 277 ? 17.404 7.240 -8.836 1.00 93.25 277 THR A N 1
ATOM 2154 C CA . THR A 1 277 ? 17.737 8.567 -8.277 1.00 93.25 277 THR A CA 1
ATOM 2155 C C . THR A 1 277 ? 17.539 8.555 -6.759 1.00 93.25 277 THR A C 1
ATOM 2157 O O . THR A 1 277 ? 16.469 8.123 -6.334 1.00 93.25 277 THR A O 1
ATOM 2160 N N . PRO A 1 278 ? 18.512 8.985 -5.930 1.00 93.25 278 PRO A N 1
ATOM 2161 C CA . PRO A 1 278 ? 18.306 9.108 -4.486 1.00 93.25 278 PRO A CA 1
ATOM 2162 C C . PRO A 1 278 ? 17.072 9.953 -4.165 1.00 93.25 278 PRO A C 1
ATOM 2164 O O . PRO A 1 278 ? 16.835 10.976 -4.808 1.00 93.25 278 PRO A O 1
ATOM 2167 N N . PHE A 1 279 ? 16.292 9.524 -3.179 1.00 94.12 279 PHE A N 1
ATOM 2168 C CA . PHE A 1 279 ? 15.084 10.212 -2.744 1.00 94.12 279 PHE A CA 1
ATOM 2169 C C . PHE A 1 279 ? 15.304 10.855 -1.370 1.00 94.12 279 PHE A C 1
ATOM 2171 O O . PHE A 1 279 ? 15.706 10.179 -0.423 1.00 94.12 279 PHE A O 1
ATOM 2178 N N . SER A 1 280 ? 15.019 12.154 -1.261 1.00 90.56 280 SER A N 1
ATOM 2179 C CA . SER A 1 280 ? 15.196 12.946 -0.032 1.00 90.56 280 SER A CA 1
ATOM 2180 C C . SER A 1 280 ? 14.019 13.878 0.291 1.00 90.56 280 SER A C 1
ATOM 2182 O O . SER A 1 280 ? 14.147 14.735 1.161 1.00 90.56 280 SER A O 1
ATOM 2184 N N . GLY A 1 281 ? 12.895 13.746 -0.419 1.00 94.44 281 GLY A N 1
ATOM 2185 C CA . GLY A 1 281 ? 11.715 14.599 -0.250 1.00 94.44 281 GLY A CA 1
ATOM 2186 C C . GLY A 1 281 ? 10.630 13.989 0.638 1.00 94.44 281 GLY A C 1
ATOM 2187 O O . GLY A 1 281 ? 10.822 12.955 1.280 1.00 94.44 281 GLY A O 1
ATOM 2188 N N . ASN A 1 282 ? 9.464 14.630 0.630 1.00 97.75 282 ASN A N 1
ATOM 2189 C CA . ASN A 1 282 ? 8.243 14.067 1.193 1.00 97.75 282 ASN A CA 1
ATOM 2190 C C . ASN A 1 282 ? 7.645 13.032 0.237 1.00 97.75 282 ASN A C 1
ATOM 2192 O O . ASN A 1 282 ? 7.732 13.167 -0.985 1.00 97.75 282 ASN A O 1
ATOM 2196 N N . LEU A 1 283 ? 7.044 11.990 0.799 1.00 98.06 283 LEU A N 1
ATOM 2197 C CA . LEU A 1 283 ? 6.353 10.960 0.044 1.00 98.06 283 LEU A CA 1
ATOM 2198 C C . LEU A 1 283 ? 5.030 11.488 -0.522 1.00 98.06 283 LEU A C 1
ATOM 2200 O O . LEU A 1 283 ? 4.188 12.004 0.207 1.00 98.06 283 LEU A O 1
ATOM 2204 N N . HIS A 1 284 ? 4.825 11.230 -1.803 1.00 97.38 284 HIS A N 1
ATOM 2205 C CA . HIS A 1 284 ? 3.536 11.252 -2.484 1.00 97.38 284 HIS A CA 1
ATOM 2206 C C . HIS A 1 284 ? 3.649 10.369 -3.739 1.00 97.38 284 HIS A C 1
ATOM 2208 O O . HIS A 1 284 ? 4.749 10.028 -4.188 1.00 97.38 284 HIS A O 1
ATOM 2214 N N . GLY A 1 285 ? 2.523 9.963 -4.314 1.00 97.00 285 GLY A N 1
ATOM 2215 C CA . GLY A 1 285 ? 2.468 9.043 -5.444 1.00 97.00 285 GLY A CA 1
ATOM 2216 C C . GLY A 1 285 ? 2.721 7.585 -5.048 1.00 97.00 285 GLY A C 1
ATOM 2217 O O . GLY A 1 285 ? 2.245 7.102 -4.022 1.00 97.00 285 GLY A O 1
ATOM 2218 N N . LEU A 1 286 ? 3.422 6.837 -5.904 1.00 97.81 286 LEU A N 1
ATOM 2219 C CA . LEU A 1 286 ? 3.605 5.394 -5.736 1.00 97.81 286 LEU A CA 1
ATOM 2220 C C . LEU A 1 286 ? 4.827 5.066 -4.868 1.00 97.81 286 LEU A C 1
ATOM 2222 O O . LEU A 1 286 ? 5.940 5.503 -5.170 1.00 97.81 286 LEU A O 1
ATOM 2226 N N . ALA A 1 287 ? 4.645 4.196 -3.871 1.00 97.75 287 ALA A N 1
ATOM 2227 C CA . ALA A 1 287 ? 5.723 3.704 -3.015 1.00 97.75 287 ALA A CA 1
ATOM 2228 C C . ALA A 1 287 ? 5.659 2.182 -2.788 1.00 97.75 287 ALA A C 1
ATOM 2230 O O . ALA A 1 287 ? 4.596 1.593 -2.616 1.00 97.75 287 ALA A O 1
ATOM 2231 N N . ALA A 1 288 ? 6.821 1.533 -2.773 1.00 96.81 288 ALA A N 1
ATOM 2232 C CA . ALA A 1 288 ? 7.010 0.121 -2.451 1.00 96.81 288 ALA A CA 1
ATOM 2233 C C . ALA A 1 288 ? 8.345 -0.047 -1.709 1.00 96.81 288 ALA A C 1
ATOM 2235 O O . ALA A 1 288 ? 9.364 -0.410 -2.299 1.00 96.81 288 ALA A O 1
ATOM 2236 N N . ILE A 1 289 ? 8.354 0.315 -0.425 1.00 97.19 289 ILE A N 1
ATOM 2237 C CA . ILE A 1 289 ? 9.570 0.387 0.393 1.00 97.19 289 ILE A CA 1
ATOM 2238 C C . ILE A 1 289 ? 9.724 -0.911 1.187 1.00 97.19 289 ILE A C 1
ATOM 2240 O O . ILE A 1 289 ? 8.916 -1.214 2.066 1.00 97.1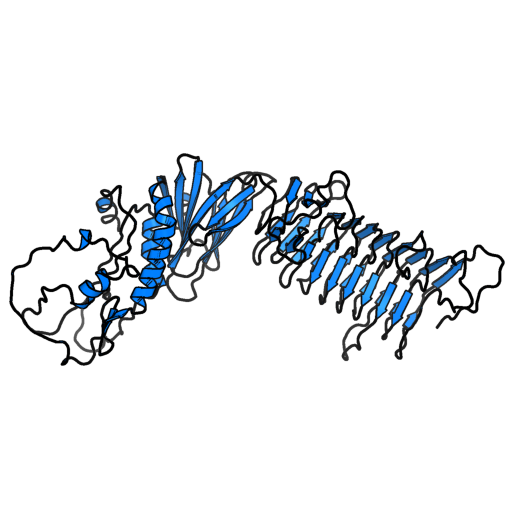9 289 ILE A O 1
ATOM 2244 N N . ASP A 1 290 ? 10.788 -1.664 0.912 1.00 95.75 290 ASP A N 1
ATOM 2245 C CA . ASP A 1 290 ? 11.000 -2.994 1.484 1.00 95.75 290 ASP A CA 1
ATOM 2246 C C . ASP A 1 290 ? 11.070 -2.980 3.005 1.00 95.75 290 ASP A C 1
ATOM 2248 O O . ASP A 1 290 ? 10.575 -3.910 3.644 1.00 95.75 290 ASP A O 1
ATOM 2252 N N . SER A 1 291 ? 11.681 -1.954 3.603 1.00 95.56 291 SER A N 1
ATOM 2253 C CA . SER A 1 291 ? 11.629 -1.743 5.050 1.00 95.56 291 SER A CA 1
ATOM 2254 C C . SER A 1 291 ? 11.793 -0.269 5.449 1.00 95.56 291 SER A C 1
ATOM 2256 O O . SER A 1 291 ? 12.706 0.436 5.003 1.00 95.56 291 SER A O 1
ATOM 2258 N N . VAL A 1 292 ? 10.903 0.179 6.335 1.00 97.38 292 VAL A N 1
ATOM 2259 C CA . VAL A 1 292 ? 10.890 1.500 6.969 1.00 97.38 292 VAL A CA 1
ATOM 2260 C C . VAL A 1 292 ? 11.335 1.366 8.428 1.00 97.38 292 VAL A C 1
ATOM 2262 O O . VAL A 1 292 ? 10.648 0.715 9.210 1.00 97.38 292 VAL A O 1
ATOM 2265 N N . CYS A 1 293 ? 12.464 1.973 8.797 1.00 95.19 293 CYS A N 1
ATOM 2266 C CA . CYS A 1 293 ? 12.992 2.033 10.171 1.00 95.19 293 CYS A CA 1
ATOM 2267 C C . CYS A 1 293 ? 13.194 3.466 10.676 1.00 95.19 293 CYS A C 1
ATOM 2269 O O . CYS A 1 293 ? 13.627 3.668 11.806 1.00 95.19 293 CYS A O 1
ATOM 2271 N N . THR A 1 294 ? 12.909 4.459 9.840 1.00 94.81 294 THR A N 1
ATOM 2272 C CA . THR A 1 294 ? 13.083 5.876 10.152 1.00 94.81 294 THR A CA 1
ATOM 2273 C C . THR A 1 294 ? 11.732 6.582 10.203 1.00 94.81 294 THR A C 1
ATOM 2275 O O . THR A 1 294 ? 10.672 5.974 10.032 1.00 94.81 294 THR A O 1
ATOM 2278 N N . GLU A 1 295 ? 11.775 7.886 10.451 1.00 96.69 295 GLU A N 1
ATOM 2279 C CA . GLU A 1 295 ? 10.641 8.769 10.223 1.00 96.69 295 GLU A CA 1
ATOM 2280 C C . GLU A 1 295 ? 10.614 9.203 8.752 1.00 96.69 295 GLU A C 1
ATOM 2282 O O . GLU A 1 295 ? 11.641 9.605 8.204 1.00 96.69 295 GLU A O 1
ATOM 2287 N N . LEU A 1 296 ? 9.445 9.101 8.125 1.00 97.75 296 LEU A N 1
ATOM 2288 C CA . LEU A 1 296 ? 9.148 9.616 6.791 1.00 97.75 296 LEU A CA 1
ATOM 2289 C C . LEU A 1 296 ? 8.000 10.624 6.900 1.00 97.75 296 LEU A C 1
ATOM 2291 O O . LEU A 1 296 ? 7.124 10.486 7.756 1.00 97.75 296 LEU A O 1
ATOM 2295 N N . THR A 1 297 ? 8.000 11.621 6.023 1.00 98.50 297 THR A N 1
ATOM 2296 C CA . THR A 1 297 ? 6.919 12.608 5.907 1.00 98.50 297 THR A CA 1
ATOM 2297 C C . THR A 1 297 ? 6.254 12.448 4.547 1.00 98.50 297 THR A C 1
ATOM 2299 O O . THR A 1 297 ? 6.949 12.213 3.562 1.00 98.50 297 THR A O 1
ATOM 2302 N N . ALA A 1 298 ? 4.935 12.575 4.493 1.00 98.62 298 ALA A N 1
ATOM 2303 C CA . ALA A 1 298 ? 4.119 12.589 3.292 1.00 98.62 298 ALA A CA 1
ATOM 2304 C C . ALA A 1 298 ? 3.378 13.924 3.180 1.00 98.62 298 ALA A C 1
ATOM 2306 O O . ALA A 1 298 ? 2.828 14.401 4.172 1.00 98.62 298 ALA A O 1
ATOM 2307 N N . ASP A 1 299 ? 3.367 14.524 1.995 1.00 98.31 299 ASP A N 1
ATOM 2308 C CA . ASP A 1 299 ? 2.660 15.778 1.687 1.00 98.31 299 ASP A CA 1
ATOM 2309 C C . ASP A 1 299 ? 1.530 15.591 0.664 1.00 98.31 299 ASP A C 1
ATOM 2311 O O . ASP A 1 299 ? 0.980 16.555 0.142 1.00 98.31 299 ASP A O 1
ATOM 2315 N N . GLY A 1 300 ? 1.151 14.344 0.409 1.00 98.00 300 GLY A N 1
ATOM 2316 C CA . GLY A 1 300 ? -0.018 13.975 -0.373 1.00 98.00 300 GLY A CA 1
ATOM 2317 C C . GLY A 1 300 ? -0.286 12.486 -0.258 1.00 98.00 300 GLY A C 1
ATOM 2318 O O . GLY A 1 300 ? 0.153 11.831 0.695 1.00 98.00 300 GLY A O 1
ATOM 2319 N N . ASP A 1 301 ? -1.000 11.947 -1.237 1.00 98.44 301 ASP A N 1
ATOM 2320 C CA . ASP A 1 301 ? -1.348 10.530 -1.250 1.00 98.44 301 ASP A CA 1
ATOM 2321 C C . ASP A 1 301 ? -0.119 9.645 -1.432 1.00 98.44 301 ASP A C 1
ATOM 2323 O O . ASP A 1 301 ? 0.605 9.764 -2.419 1.00 98.44 301 ASP A O 1
ATOM 2327 N N . VAL A 1 302 ? 0.082 8.682 -0.536 1.00 98.50 302 VAL A N 1
ATOM 2328 C CA . VAL A 1 302 ? 1.090 7.628 -0.680 1.00 98.50 302 VAL A CA 1
ATOM 2329 C C . VAL A 1 302 ? 0.375 6.327 -0.987 1.00 98.50 302 VAL A C 1
ATOM 2331 O O . VAL A 1 302 ? -0.315 5.763 -0.142 1.00 98.50 302 VAL A O 1
ATOM 2334 N N . THR A 1 303 ? 0.549 5.824 -2.204 1.00 98.56 303 THR A N 1
ATOM 2335 C CA . THR A 1 303 ? -0.100 4.601 -2.671 1.00 98.56 303 THR A CA 1
ATOM 2336 C C . THR A 1 303 ? 0.890 3.448 -2.749 1.00 98.56 303 THR A C 1
ATOM 2338 O O . THR A 1 303 ? 1.841 3.493 -3.530 1.00 98.56 303 THR A O 1
ATOM 2341 N N . VAL A 1 304 ? 0.617 2.363 -2.022 1.00 98.50 304 VAL A N 1
ATOM 2342 C CA . VAL A 1 304 ? 1.277 1.066 -2.231 1.00 98.50 304 VAL A CA 1
ATOM 2343 C C . VAL A 1 304 ? 0.498 0.302 -3.301 1.00 98.50 304 VAL A C 1
ATOM 2345 O O . VAL A 1 304 ? -0.627 -0.126 -3.029 1.00 98.50 304 VAL A O 1
ATOM 2348 N N . PRO A 1 305 ? 1.028 0.143 -4.530 1.00 97.12 305 PRO A N 1
ATOM 2349 C CA . PRO A 1 305 ? 0.260 -0.422 -5.634 1.00 97.12 305 PRO A CA 1
ATOM 2350 C C . PRO A 1 305 ? 0.104 -1.946 -5.515 1.00 97.12 305 PRO A C 1
ATOM 2352 O O . PRO A 1 305 ? 0.853 -2.619 -4.807 1.00 97.12 305 PRO A O 1
ATOM 2355 N N . SER A 1 306 ? -0.863 -2.500 -6.251 1.00 95.19 306 SER A N 1
ATOM 2356 C CA . SER A 1 306 ? -1.116 -3.947 -6.280 1.00 95.19 306 SER A CA 1
ATOM 2357 C C . SER A 1 306 ? 0.130 -4.745 -6.688 1.00 95.19 306 SER A C 1
ATOM 2359 O O . SER A 1 306 ? 0.934 -4.303 -7.514 1.00 95.19 306 SER A O 1
ATOM 2361 N N . GLY A 1 307 ? 0.321 -5.911 -6.066 1.00 92.25 307 GLY A N 1
ATOM 2362 C CA . GLY A 1 307 ? 1.502 -6.761 -6.255 1.00 92.25 307 GLY A CA 1
ATOM 2363 C C . GLY A 1 307 ? 2.800 -6.215 -5.640 1.00 92.25 307 GLY A C 1
ATOM 2364 O O . GLY A 1 307 ? 3.856 -6.832 -5.802 1.00 92.25 307 GLY A O 1
ATOM 2365 N N . ARG A 1 308 ? 2.757 -5.071 -4.941 1.00 95.50 308 ARG A N 1
ATOM 2366 C CA . ARG A 1 308 ? 3.889 -4.510 -4.189 1.00 95.50 308 ARG A CA 1
ATOM 2367 C C . ARG A 1 308 ? 3.670 -4.588 -2.689 1.00 95.50 308 ARG A C 1
ATOM 2369 O O . ARG A 1 308 ? 2.564 -4.843 -2.218 1.00 95.50 308 ARG A O 1
ATOM 2376 N N . GLN A 1 309 ? 4.758 -4.354 -1.964 1.00 95.81 309 GLN A N 1
ATOM 2377 C CA . GLN A 1 309 ? 4.781 -4.397 -0.515 1.00 95.81 309 GLN A CA 1
ATOM 2378 C C . GLN A 1 309 ? 5.422 -3.148 0.089 1.00 95.81 309 GLN A C 1
ATOM 2380 O O . GLN A 1 309 ? 6.294 -2.535 -0.532 1.00 95.81 309 GLN A O 1
ATOM 2385 N N . MET A 1 310 ? 5.017 -2.819 1.314 1.00 97.81 310 MET A N 1
ATOM 2386 C CA . MET A 1 310 ? 5.705 -1.855 2.166 1.00 97.81 310 MET A CA 1
ATOM 2387 C C . MET A 1 310 ? 5.718 -2.349 3.614 1.00 97.81 310 MET A C 1
ATOM 2389 O O . MET A 1 310 ? 4.674 -2.722 4.143 1.00 97.81 310 MET A O 1
ATOM 2393 N N . ASN A 1 311 ? 6.885 -2.371 4.263 1.00 97.94 311 ASN A N 1
ATOM 2394 C CA . ASN A 1 311 ? 7.006 -2.932 5.615 1.00 97.94 311 ASN A CA 1
ATOM 2395 C C . ASN A 1 311 ? 7.536 -1.899 6.609 1.00 97.94 311 ASN A C 1
ATOM 2397 O O . ASN A 1 311 ? 8.660 -1.425 6.470 1.00 97.94 311 ASN A O 1
ATOM 2401 N N . PHE A 1 312 ? 6.772 -1.599 7.653 1.00 98.56 312 PHE A N 1
ATOM 2402 C CA . PHE A 1 312 ? 7.190 -0.737 8.755 1.00 98.56 312 PHE A CA 1
ATOM 2403 C C . PHE A 1 312 ? 7.746 -1.569 9.907 1.00 98.56 312 PHE A C 1
ATOM 2405 O O . PHE A 1 312 ? 7.110 -2.515 10.381 1.00 98.56 312 PHE A O 1
ATOM 2412 N N . ARG A 1 313 ? 8.944 -1.216 10.371 1.00 97.88 313 ARG A N 1
ATOM 2413 C CA . ARG A 1 313 ? 9.598 -1.826 11.533 1.00 97.88 313 ARG A CA 1
ATOM 2414 C C . ARG A 1 313 ? 9.337 -1.006 12.788 1.00 97.88 313 ARG A C 1
ATOM 2416 O O . ARG A 1 313 ? 8.926 0.148 12.715 1.00 97.88 313 ARG A O 1
ATOM 2423 N N . SER A 1 314 ? 9.587 -1.602 13.946 1.00 98.00 314 SER A N 1
ATOM 2424 C CA . SER A 1 314 ? 9.398 -0.938 15.237 1.00 98.00 314 SER A CA 1
ATOM 2425 C C . SER A 1 314 ? 10.146 0.401 15.304 1.00 98.00 314 SER A C 1
ATOM 2427 O O . SER A 1 314 ? 11.218 0.524 14.717 1.00 98.00 314 SER A O 1
ATOM 2429 N N . ALA A 1 315 ? 9.583 1.384 16.013 1.00 97.69 315 ALA A N 1
ATOM 2430 C CA . ALA A 1 315 ? 10.044 2.781 16.090 1.00 97.69 315 ALA A CA 1
ATOM 2431 C C . ALA A 1 315 ? 9.929 3.620 14.799 1.00 97.69 315 ALA A C 1
ATOM 2433 O O . ALA A 1 315 ? 10.196 4.823 14.846 1.00 97.69 315 ALA A O 1
ATOM 2434 N N . SER A 1 316 ? 9.520 3.041 13.662 1.00 98.25 316 SER A N 1
ATOM 2435 C CA . SER A 1 316 ? 9.292 3.824 12.442 1.00 98.25 316 SER A CA 1
ATOM 2436 C C . SER A 1 316 ? 8.061 4.722 12.545 1.00 98.25 316 SER A C 1
ATOM 2438 O O . SER A 1 316 ? 7.128 4.462 13.314 1.00 98.25 316 SER A O 1
ATOM 2440 N N . LYS A 1 317 ? 8.068 5.802 11.758 1.00 98.56 317 LYS A N 1
ATOM 2441 C CA . LYS A 1 317 ? 6.990 6.791 11.749 1.00 98.56 317 LYS A CA 1
ATOM 2442 C C . LYS A 1 317 ? 6.665 7.220 10.325 1.00 98.56 317 LYS A C 1
ATOM 2444 O O . LYS A 1 317 ? 7.579 7.494 9.550 1.00 98.56 317 LYS A O 1
ATOM 2449 N N . LEU A 1 318 ? 5.382 7.338 10.005 1.00 98.69 318 LEU A N 1
ATOM 2450 C CA . LEU A 1 318 ? 4.905 8.020 8.806 1.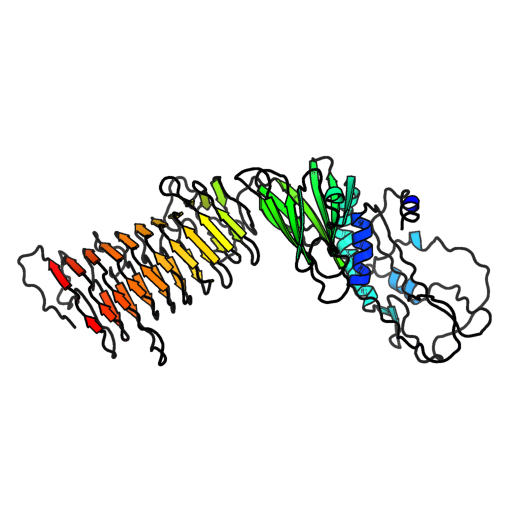00 98.69 318 LEU A CA 1
ATOM 2451 C C . LEU A 1 318 ? 4.052 9.212 9.233 1.00 98.69 318 LEU A C 1
ATOM 2453 O O . LEU A 1 318 ? 3.004 9.046 9.857 1.00 98.69 318 LEU A O 1
ATOM 2457 N N . LYS A 1 319 ? 4.529 10.416 8.927 1.00 98.75 319 LYS A N 1
ATOM 2458 C CA . LYS A 1 319 ? 3.836 11.660 9.250 1.00 98.75 319 LYS A CA 1
ATOM 2459 C C . LYS A 1 319 ? 3.178 12.242 8.011 1.00 98.75 319 LYS A C 1
ATOM 2461 O O . LYS A 1 319 ? 3.809 12.251 6.962 1.00 98.75 319 LYS A O 1
ATOM 2466 N N . PHE A 1 320 ? 1.990 12.805 8.146 1.00 98.75 320 PHE A N 1
ATOM 2467 C CA . PHE A 1 320 ? 1.302 13.506 7.065 1.00 98.75 320 PHE A CA 1
ATOM 2468 C C . PHE A 1 320 ? 1.294 15.009 7.325 1.00 98.75 320 PHE A C 1
ATOM 2470 O O . PHE A 1 320 ? 0.962 15.442 8.428 1.00 98.75 320 PHE A O 1
ATOM 2477 N N . VAL A 1 321 ? 1.688 15.811 6.336 1.00 98.62 321 VAL A N 1
ATOM 2478 C CA . VAL A 1 321 ? 1.581 17.271 6.420 1.00 98.62 321 VAL A CA 1
ATOM 2479 C C . VAL A 1 321 ? 0.105 17.636 6.558 1.00 98.62 321 VAL A C 1
ATOM 2481 O O . VAL A 1 321 ? -0.724 17.218 5.752 1.00 98.62 321 VAL A O 1
ATOM 2484 N N . ALA A 1 322 ? -0.218 18.386 7.613 1.00 98.44 322 ALA A N 1
ATOM 2485 C CA . ALA A 1 322 ? -1.595 18.704 7.953 1.00 98.44 322 ALA A CA 1
ATOM 2486 C C . ALA A 1 322 ? -2.293 19.458 6.814 1.00 98.44 322 ALA A C 1
ATOM 2488 O O . ALA A 1 322 ? -1.734 20.409 6.263 1.00 98.44 322 ALA A O 1
ATOM 2489 N N . ASN A 1 323 ? -3.516 19.039 6.485 1.00 97.81 323 ASN A N 1
ATOM 2490 C CA . ASN A 1 323 ? -4.391 19.670 5.495 1.00 97.81 323 ASN A CA 1
ATOM 2491 C C . ASN A 1 323 ? -3.692 19.945 4.156 1.00 97.81 323 ASN A C 1
ATOM 2493 O O . ASN A 1 323 ? -3.899 20.990 3.538 1.00 97.81 323 ASN A O 1
ATOM 2497 N N . THR A 1 324 ? -2.821 19.021 3.745 1.00 98.19 324 THR A N 1
ATOM 2498 C CA . THR A 1 324 ? -2.046 19.131 2.512 1.00 98.19 324 THR A CA 1
ATOM 2499 C C . THR A 1 324 ? -2.212 17.876 1.668 1.00 98.19 324 THR A C 1
ATOM 2501 O O . THR A 1 324 ? -2.059 16.759 2.164 1.00 98.19 324 THR A O 1
ATOM 2504 N N . ASP A 1 325 ? -2.482 18.082 0.381 1.00 97.75 325 ASP A N 1
ATOM 2505 C CA . ASP A 1 325 ? -2.262 17.102 -0.676 1.00 97.75 325 ASP A CA 1
ATOM 2506 C C . ASP A 1 325 ? -1.715 17.815 -1.919 1.00 97.75 325 ASP A C 1
ATOM 2508 O O . ASP A 1 325 ? -2.442 18.511 -2.628 1.00 97.75 325 ASP A O 1
ATOM 2512 N N . VAL A 1 326 ? -0.413 17.662 -2.172 1.00 97.75 326 VAL A N 1
ATOM 2513 C CA . VAL A 1 326 ? 0.275 18.306 -3.305 1.00 97.75 326 VAL A CA 1
ATOM 2514 C C . VAL A 1 326 ? -0.185 17.793 -4.670 1.00 97.75 326 VAL A C 1
ATOM 2516 O O . VAL A 1 326 ? 0.045 18.470 -5.674 1.00 97.75 326 VAL A O 1
ATOM 2519 N N . LEU A 1 327 ? -0.821 16.618 -4.729 1.00 94.44 327 LEU A N 1
ATOM 2520 C CA . LEU A 1 327 ? -1.365 16.055 -5.967 1.00 94.44 327 LEU A CA 1
ATOM 2521 C C . LEU A 1 327 ? -2.851 16.386 -6.159 1.00 94.44 327 LEU A C 1
ATOM 2523 O O . LEU A 1 327 ? -3.354 16.243 -7.275 1.00 94.44 327 LEU A O 1
ATOM 2527 N N . GLY A 1 328 ? -3.536 16.844 -5.106 1.00 96.19 328 GLY A N 1
ATOM 2528 C CA . GLY A 1 328 ? -4.962 17.174 -5.122 1.00 96.19 328 GLY A CA 1
ATOM 2529 C C . GLY A 1 328 ? -5.837 16.016 -5.607 1.00 96.19 328 GLY A C 1
ATOM 2530 O O . GLY A 1 328 ? -6.766 16.235 -6.388 1.00 96.19 328 GLY A O 1
ATOM 2531 N N . SER A 1 329 ? -5.506 14.786 -5.214 1.00 93.44 329 SER A N 1
ATOM 2532 C CA . SER A 1 329 ? -6.108 13.549 -5.707 1.00 93.44 329 SER A CA 1
ATOM 2533 C C . SER A 1 329 ? -6.852 12.784 -4.605 1.00 93.44 329 SER A C 1
ATOM 2535 O O . SER A 1 329 ? -7.363 13.375 -3.659 1.00 93.44 329 SER A O 1
ATOM 2537 N N . GLY A 1 330 ? -7.027 11.472 -4.784 1.00 93.06 330 GLY A N 1
ATOM 2538 C CA . GLY A 1 330 ? -7.539 10.622 -3.713 1.00 93.06 330 GLY A CA 1
ATOM 2539 C C . GLY A 1 330 ? -9.020 10.808 -3.380 1.00 93.06 330 GLY A C 1
ATOM 2540 O O . GLY A 1 330 ? -9.859 11.119 -4.231 1.00 93.06 330 GLY A O 1
ATOM 2541 N N . ARG A 1 331 ? -9.371 10.492 -2.134 1.00 94.50 331 ARG A N 1
ATOM 2542 C CA . ARG A 1 331 ? -10.716 10.686 -1.566 1.00 94.50 331 ARG A CA 1
ATOM 2543 C C . ARG A 1 331 ? -10.915 12.122 -1.087 1.00 94.50 331 ARG A C 1
ATOM 2545 O O . ARG A 1 331 ? -12.054 12.589 -1.078 1.00 94.50 331 ARG A O 1
ATOM 2552 N N . SER A 1 332 ? -9.843 12.780 -0.680 1.00 96.12 332 SER A N 1
ATOM 2553 C CA . SER A 1 332 ? -9.785 14.121 -0.141 1.00 96.12 332 SER A CA 1
ATOM 2554 C C . SER A 1 332 ? -8.687 14.890 -0.860 1.00 96.12 332 SER A C 1
ATOM 2556 O O . SER A 1 332 ? -7.517 14.784 -0.521 1.00 96.12 332 SER A O 1
ATOM 2558 N N . THR A 1 333 ? -9.080 15.782 -1.765 1.00 96.50 333 THR A N 1
ATOM 2559 C CA . THR A 1 333 ? -8.146 16.585 -2.571 1.00 96.50 333 THR A CA 1
ATOM 2560 C C . THR A 1 333 ? -7.356 17.632 -1.768 1.00 96.50 333 THR A C 1
ATOM 2562 O O . THR A 1 333 ? -6.686 18.478 -2.351 1.00 96.50 333 THR A O 1
ATOM 2565 N N . SER A 1 334 ? -7.501 17.660 -0.443 1.00 97.38 334 SER A N 1
ATOM 2566 C CA . SER A 1 334 ? -6.826 18.587 0.471 1.00 97.38 334 SER A CA 1
ATOM 2567 C C . SER A 1 334 ? -6.122 17.893 1.638 1.00 97.38 334 SER A C 1
ATOM 2569 O O . SER A 1 334 ? -5.598 18.578 2.510 1.00 97.38 334 SER A O 1
ATOM 2571 N N . LYS A 1 335 ? -6.123 16.557 1.713 1.00 98.31 335 LYS A N 1
ATOM 2572 C CA . LYS A 1 335 ? -5.505 15.818 2.825 1.00 98.31 335 LYS A CA 1
ATOM 2573 C C . LYS A 1 335 ? -4.843 14.562 2.286 1.00 98.31 335 LYS A C 1
ATOM 2575 O O . LYS A 1 335 ? -5.522 13.754 1.671 1.00 98.31 335 LYS A O 1
ATOM 2580 N N . GLY A 1 336 ? -3.567 14.362 2.599 1.00 98.25 336 GLY A N 1
ATOM 2581 C CA . GLY A 1 336 ? -2.859 13.151 2.204 1.00 98.25 336 GLY A CA 1
ATOM 2582 C C . GLY A 1 336 ? -3.469 11.876 2.793 1.00 98.25 336 GLY A C 1
ATOM 2583 O O . GLY A 1 336 ? -3.920 11.833 3.947 1.00 98.25 336 GLY A O 1
ATOM 2584 N N . GLU A 1 337 ? -3.446 10.822 1.985 1.00 98.50 337 GLU A N 1
ATOM 2585 C CA . GLU A 1 337 ? -3.952 9.496 2.327 1.00 98.50 337 GLU A CA 1
ATOM 2586 C C . GLU A 1 337 ? -2.855 8.441 2.246 1.00 98.50 337 GLU A C 1
ATOM 2588 O O . GLU A 1 337 ? -2.018 8.454 1.342 1.00 98.50 337 GLU A O 1
ATOM 2593 N N . PHE A 1 338 ? -2.900 7.446 3.135 1.00 98.75 338 PHE A N 1
ATOM 2594 C CA . PHE A 1 338 ? -2.113 6.234 2.928 1.00 98.75 338 PHE A CA 1
ATOM 2595 C C . PHE A 1 338 ? -2.964 5.168 2.242 1.00 98.75 338 PHE A C 1
ATOM 2597 O O . PHE A 1 338 ? -3.766 4.492 2.884 1.00 98.75 338 PHE A O 1
ATOM 2604 N N . VAL A 1 339 ? -2.806 5.016 0.930 1.00 98.62 339 VAL A N 1
ATOM 2605 C CA . VAL A 1 339 ? -3.634 4.129 0.109 1.00 98.62 339 VAL A CA 1
ATOM 2606 C C . VAL A 1 339 ? -2.943 2.781 -0.089 1.00 98.62 339 VAL A C 1
ATOM 2608 O O . VAL A 1 339 ? -1.873 2.675 -0.689 1.00 98.62 339 VAL A O 1
ATOM 2611 N N . VAL A 1 340 ? -3.585 1.709 0.360 1.00 98.50 340 VAL A N 1
ATOM 2612 C CA . VAL A 1 340 ? -3.064 0.342 0.304 1.00 98.50 340 VAL A CA 1
ATOM 2613 C C . VAL A 1 340 ? -3.842 -0.465 -0.733 1.00 98.50 340 VAL A C 1
ATOM 2615 O O . VAL A 1 340 ? -4.956 -0.913 -0.480 1.00 98.50 340 VAL A O 1
ATOM 2618 N N . LYS A 1 341 ? -3.236 -0.666 -1.910 1.00 97.38 341 LYS A N 1
ATOM 2619 C CA . LYS A 1 341 ? -3.703 -1.593 -2.966 1.00 97.38 341 LYS A CA 1
ATOM 2620 C C . LYS A 1 341 ? -2.844 -2.861 -3.057 1.00 97.38 341 LYS A C 1
ATOM 2622 O O . LYS A 1 341 ? -3.234 -3.825 -3.708 1.00 97.38 341 LYS A O 1
ATOM 2627 N N . GLY A 1 342 ? -1.643 -2.824 -2.481 1.00 96.94 342 GLY A N 1
ATOM 2628 C CA . GLY A 1 342 ? -0.737 -3.958 -2.310 1.00 96.94 342 GLY A CA 1
ATOM 2629 C C . GLY A 1 342 ? -0.807 -4.530 -0.895 1.00 96.94 342 GLY A C 1
ATOM 2630 O O . GLY A 1 342 ? -1.866 -4.548 -0.275 1.00 96.94 342 GLY A O 1
ATOM 2631 N N . THR A 1 343 ? 0.332 -4.974 -0.369 1.00 97.44 343 THR A N 1
ATOM 2632 C CA . THR A 1 343 ? 0.439 -5.522 0.991 1.00 97.44 343 THR A CA 1
ATOM 2633 C C . THR A 1 343 ? 1.272 -4.613 1.881 1.00 97.44 343 THR A C 1
ATOM 2635 O O . THR A 1 343 ? 2.411 -4.285 1.556 1.00 97.44 343 THR A O 1
ATOM 2638 N N . VAL A 1 344 ? 0.743 -4.235 3.037 1.00 98.62 344 VAL A N 1
ATOM 2639 C CA . VAL A 1 344 ? 1.475 -3.450 4.027 1.00 98.62 344 VAL A CA 1
ATOM 2640 C C . VAL A 1 344 ? 1.475 -4.165 5.367 1.00 98.62 344 VAL A C 1
ATOM 2642 O O . VAL A 1 344 ? 0.437 -4.599 5.864 1.00 98.62 344 VAL A O 1
ATOM 2645 N N . VAL A 1 345 ? 2.652 -4.266 5.974 1.00 98.31 345 VAL A N 1
ATOM 2646 C CA . VAL A 1 345 ? 2.822 -4.827 7.317 1.00 98.31 345 VAL A CA 1
ATOM 2647 C C . VAL A 1 345 ? 3.452 -3.766 8.203 1.00 98.31 345 VAL A C 1
ATOM 2649 O O . VAL A 1 345 ? 4.479 -3.195 7.842 1.00 98.31 345 VAL A O 1
ATOM 2652 N N . ALA A 1 346 ? 2.859 -3.506 9.367 1.00 98.62 346 ALA A N 1
ATOM 2653 C CA . ALA A 1 346 ? 3.448 -2.634 10.378 1.00 98.62 346 ALA A CA 1
ATOM 2654 C C . ALA A 1 346 ? 3.704 -3.428 11.658 1.00 98.62 346 ALA A C 1
ATOM 2656 O O . ALA A 1 346 ? 2.770 -3.898 12.299 1.00 98.62 346 ALA A O 1
ATOM 2657 N N . SER A 1 347 ? 4.976 -3.602 12.014 1.00 98.12 347 SER A N 1
ATOM 2658 C CA . SER A 1 347 ? 5.411 -4.463 13.118 1.00 98.12 347 SER A CA 1
ATOM 2659 C C . SER A 1 347 ? 6.095 -3.652 14.218 1.00 98.12 347 SER A C 1
ATOM 2661 O O . SER A 1 347 ? 7.324 -3.540 14.272 1.00 98.12 347 SER A O 1
ATOM 2663 N N . GLY A 1 348 ? 5.290 -3.076 15.107 1.00 98.12 348 GLY A N 1
ATOM 2664 C CA . GLY A 1 348 ? 5.767 -2.430 16.327 1.00 98.12 348 GLY A CA 1
ATOM 2665 C C . GLY A 1 348 ? 6.059 -3.425 17.450 1.00 98.12 348 GLY A C 1
ATOM 2666 O O . GLY A 1 348 ? 5.714 -4.607 17.381 1.00 98.12 348 GLY A O 1
ATOM 2667 N N . ASN A 1 349 ? 6.667 -2.932 18.523 1.00 96.44 349 ASN A N 1
ATOM 2668 C CA . ASN A 1 349 ? 6.852 -3.672 19.773 1.00 96.44 349 ASN A CA 1
ATOM 2669 C C . ASN A 1 349 ? 6.377 -2.824 20.975 1.00 96.44 349 ASN A C 1
ATOM 2671 O O . ASN A 1 349 ? 6.094 -1.643 20.785 1.00 96.44 349 ASN A O 1
ATOM 2675 N N . PRO A 1 350 ? 6.227 -3.397 22.190 1.00 94.19 350 PRO A N 1
ATOM 2676 C CA . PRO A 1 350 ? 5.633 -2.687 23.328 1.00 94.19 350 PRO A CA 1
ATOM 2677 C C . PRO A 1 350 ? 6.314 -1.361 23.683 1.00 94.19 350 PRO A C 1
ATOM 2679 O O . PRO A 1 350 ? 5.643 -0.441 24.131 1.00 94.19 350 PRO A O 1
ATOM 2682 N N . SER A 1 351 ? 7.632 -1.268 23.495 1.00 96.31 351 SER A N 1
ATOM 2683 C CA . SER A 1 351 ? 8.413 -0.070 23.821 1.00 96.31 351 SER A CA 1
ATOM 2684 C C . SER A 1 351 ? 8.566 0.878 22.635 1.00 96.31 351 SER A C 1
ATOM 2686 O O . SER A 1 351 ? 8.847 2.054 22.825 1.00 96.31 351 SER A O 1
ATOM 2688 N N . ASN A 1 352 ? 8.413 0.362 21.416 1.00 97.50 352 ASN A N 1
ATOM 2689 C CA . ASN A 1 352 ? 8.678 1.063 20.168 1.00 97.50 352 ASN A CA 1
ATOM 2690 C C . ASN A 1 352 ? 7.580 0.733 19.144 1.00 97.50 352 ASN A C 1
ATOM 2692 O O . ASN A 1 352 ? 7.779 -0.125 18.268 1.00 97.50 352 ASN A O 1
ATOM 2696 N N . PRO A 1 353 ? 6.410 1.379 19.244 1.00 98.31 353 PRO A N 1
ATOM 2697 C CA . PRO A 1 353 ? 5.344 1.191 18.275 1.00 98.31 353 PRO A CA 1
ATOM 2698 C C . PRO A 1 353 ? 5.721 1.761 16.899 1.00 98.31 353 PRO A C 1
ATOM 2700 O O . PRO A 1 353 ? 6.676 2.529 16.761 1.00 98.31 353 PRO A O 1
ATOM 2703 N N . VAL A 1 354 ? 4.968 1.370 15.869 1.00 98.88 354 VAL A N 1
ATOM 2704 C CA . VAL A 1 354 ? 4.947 2.087 14.578 1.00 98.88 354 VAL A CA 1
ATOM 2705 C C . VAL A 1 354 ? 3.942 3.228 14.689 1.00 98.88 354 VAL A C 1
ATOM 2707 O O . VAL A 1 354 ? 2.844 2.990 15.174 1.00 98.88 354 VAL A O 1
ATOM 2710 N N . VAL A 1 355 ? 4.266 4.442 14.242 1.00 98.75 355 VAL A N 1
ATOM 2711 C CA . VAL A 1 355 ? 3.365 5.599 14.421 1.00 98.75 355 VAL A CA 1
ATOM 2712 C C . VAL A 1 355 ? 2.967 6.228 13.089 1.00 98.75 355 VAL A C 1
ATOM 2714 O O . VAL A 1 355 ? 3.824 6.664 12.323 1.00 98.75 355 VAL A O 1
ATOM 2717 N N . PHE A 1 356 ? 1.662 6.347 12.857 1.00 98.81 356 PHE A N 1
ATOM 2718 C CA . PHE A 1 356 ? 1.052 7.117 11.774 1.00 98.81 356 PHE A CA 1
ATOM 2719 C C . PHE A 1 356 ? 0.369 8.346 12.380 1.00 98.81 356 PHE A C 1
ATOM 2721 O O . PHE A 1 356 ? -0.497 8.196 13.245 1.00 98.81 356 PHE A O 1
ATOM 2728 N N . LYS A 1 357 ? 0.787 9.559 12.001 1.00 98.38 357 LYS A N 1
ATOM 2729 C CA . LYS A 1 357 ? 0.292 10.788 12.650 1.00 98.38 357 LYS A CA 1
ATOM 2730 C C . LYS A 1 357 ? 0.390 12.047 11.787 1.00 98.38 357 LYS A C 1
ATOM 2732 O O . LYS A 1 357 ? 1.047 12.045 10.752 1.00 98.38 357 LYS A O 1
ATOM 2737 N N . SER A 1 358 ? -0.166 13.153 12.276 1.00 98.50 358 SER A N 1
ATOM 2738 C CA . SER A 1 358 ? 0.102 14.491 11.736 1.00 98.50 358 SER A CA 1
ATOM 2739 C C . SER A 1 358 ? 1.574 14.903 11.904 1.00 98.50 358 SER A C 1
ATOM 2741 O O . SER A 1 358 ? 2.244 14.562 12.888 1.00 98.50 358 SER A O 1
ATOM 2743 N N . ALA A 1 359 ? 2.087 15.654 10.931 1.00 98.25 359 ALA A N 1
ATOM 2744 C CA . ALA A 1 359 ? 3.389 16.312 10.970 1.00 98.25 359 ALA A CA 1
ATOM 2745 C C . ALA A 1 359 ? 3.342 17.708 11.619 1.00 98.25 359 ALA A C 1
ATOM 2747 O O . ALA A 1 359 ? 4.402 18.312 11.792 1.00 98.25 359 ALA A O 1
ATOM 2748 N N . ALA A 1 360 ? 2.156 18.231 11.955 1.00 97.88 360 ALA A N 1
ATOM 2749 C CA . ALA A 1 360 ? 2.008 19.557 12.546 1.00 97.88 360 ALA A CA 1
ATOM 2750 C C . ALA A 1 360 ? 2.693 19.661 13.919 1.00 97.88 360 ALA A C 1
ATOM 2752 O O . ALA A 1 360 ? 2.742 18.703 14.693 1.00 97.88 360 ALA A O 1
ATOM 2753 N N . ALA A 1 361 ? 3.203 20.855 14.238 1.00 96.06 361 ALA A N 1
ATOM 2754 C CA . ALA A 1 361 ? 3.777 21.148 15.553 1.00 96.06 361 ALA A CA 1
ATOM 2755 C C . ALA A 1 361 ? 2.718 21.109 16.671 1.00 96.06 361 ALA A C 1
ATOM 2757 O O . ALA A 1 361 ? 3.016 20.720 17.798 1.00 96.06 361 ALA A O 1
ATOM 2758 N N . SER A 1 362 ? 1.479 21.469 16.334 1.00 95.88 362 SER A N 1
ATOM 2759 C CA . SER A 1 362 ? 0.296 21.347 17.185 1.00 95.88 362 SER A CA 1
ATOM 2760 C C . SER A 1 362 ? -0.765 20.563 16.409 1.00 95.88 362 SER A C 1
ATOM 2762 O O . SER A 1 362 ? -1.515 21.177 15.654 1.00 95.88 362 SER A O 1
ATOM 2764 N N . PRO A 1 363 ? -0.765 19.221 16.508 1.00 96.00 363 PRO A N 1
ATOM 2765 C CA . PRO A 1 363 ? -1.688 18.376 15.758 1.00 96.00 363 PRO A CA 1
ATOM 2766 C C . PRO A 1 363 ? -3.152 18.663 16.087 1.00 96.00 363 PRO A C 1
ATOM 2768 O O . PRO A 1 363 ? -3.526 18.686 17.261 1.00 96.00 363 PRO A O 1
ATOM 2771 N N . GLY A 1 364 ? -3.962 18.852 15.050 1.00 91.81 364 GLY A N 1
ATOM 2772 C CA . GLY A 1 364 ? -5.417 18.845 15.140 1.00 91.81 364 GLY A CA 1
ATOM 2773 C C . GLY A 1 364 ? -5.980 17.448 14.889 1.00 91.81 364 GLY A C 1
ATOM 2774 O O . GLY A 1 364 ? -5.303 16.568 14.355 1.00 91.81 364 GLY A O 1
ATOM 2775 N N . GLU A 1 365 ? -7.236 17.226 15.261 1.00 88.88 365 GLU A N 1
ATOM 2776 C CA . GLU A 1 365 ? -7.990 16.104 14.700 1.00 88.88 365 GLU A CA 1
ATOM 2777 C C . GLU A 1 365 ? -8.172 16.330 13.189 1.00 88.88 365 GLU A C 1
ATOM 2779 O O . GLU A 1 365 ? -8.231 17.469 12.728 1.00 88.88 365 GLU A O 1
ATOM 2784 N N . GLU A 1 366 ? -8.258 15.252 12.406 1.00 94.75 366 GLU A N 1
ATOM 2785 C CA . GLU A 1 366 ? -8.469 15.332 10.953 1.00 94.75 366 GLU A CA 1
ATOM 2786 C C . GLU A 1 366 ? -7.349 15.994 10.122 1.00 94.75 366 GLU A C 1
ATOM 2788 O O . GLU A 1 366 ? -7.561 16.322 8.955 1.00 94.75 366 GLU A O 1
ATOM 2793 N N . ASP A 1 367 ? -6.141 16.180 10.652 1.00 97.69 367 ASP A N 1
ATOM 2794 C CA . ASP A 1 367 ? -5.023 16.784 9.908 1.00 97.69 367 ASP A CA 1
ATOM 2795 C C . ASP A 1 367 ? -4.667 16.018 8.622 1.00 97.69 367 ASP A C 1
ATOM 2797 O O . ASP A 1 367 ? -4.162 16.597 7.661 1.00 97.69 367 ASP A O 1
ATOM 2801 N N . TRP A 1 368 ? -4.943 14.719 8.576 1.00 98.50 368 TRP A N 1
ATOM 2802 C CA . TRP A 1 368 ? -4.788 13.872 7.395 1.00 98.50 368 TRP A CA 1
ATOM 2803 C C . TRP A 1 368 ? -5.959 12.901 7.292 1.00 98.50 368 TRP A C 1
ATOM 2805 O O . TRP A 1 368 ? -6.724 12.736 8.242 1.00 98.50 368 TRP A O 1
ATOM 2815 N N . TYR A 1 369 ? -6.150 12.263 6.138 1.00 98.31 369 TYR A N 1
ATOM 2816 C CA . TYR A 1 369 ? -7.363 11.472 5.943 1.00 98.31 369 TYR A CA 1
ATOM 2817 C C . TYR A 1 369 ? -7.342 10.159 6.736 1.00 98.31 369 TYR A C 1
ATOM 2819 O O . TYR A 1 369 ? -8.309 9.829 7.420 1.00 98.31 369 TYR A O 1
ATOM 2827 N N . GLY A 1 370 ? -6.256 9.395 6.641 1.00 98.06 370 GLY A N 1
ATOM 2828 C CA . GLY A 1 370 ? -6.203 8.052 7.208 1.00 98.06 370 GLY A CA 1
ATOM 2829 C C . GLY A 1 370 ? -5.529 7.014 6.332 1.00 98.06 370 GLY A C 1
ATOM 2830 O O . GLY A 1 370 ? -5.084 7.298 5.215 1.00 98.06 370 GLY A O 1
ATOM 2831 N N . VAL A 1 371 ? -5.499 5.778 6.831 1.00 98.62 371 VAL A N 1
ATOM 2832 C CA . VAL A 1 371 ? -5.132 4.613 6.020 1.00 98.62 371 VAL A CA 1
ATOM 2833 C C . VAL A 1 371 ? -6.364 4.084 5.300 1.00 98.62 371 VAL A C 1
ATOM 2835 O O . VAL A 1 371 ? -7.369 3.777 5.933 1.00 98.62 371 VAL A O 1
ATOM 2838 N N . ARG A 1 372 ? -6.286 3.938 3.980 1.00 97.94 372 ARG A N 1
ATOM 2839 C CA . ARG A 1 372 ? -7.349 3.377 3.143 1.00 97.94 372 ARG A CA 1
ATOM 2840 C C . ARG A 1 372 ? -6.887 2.069 2.532 1.00 97.94 372 ARG A C 1
ATOM 2842 O O . ARG A 1 372 ? -5.993 2.069 1.687 1.00 97.94 372 ARG A O 1
ATOM 2849 N N . VAL A 1 373 ? -7.504 0.966 2.926 1.00 97.88 373 VAL A N 1
ATOM 2850 C CA . VAL A 1 373 ? -7.231 -0.353 2.354 1.00 97.88 373 VAL A CA 1
ATOM 2851 C C . VAL A 1 373 ? -8.281 -0.629 1.293 1.00 97.88 373 VAL A C 1
ATOM 2853 O O . VAL A 1 373 ? -9.456 -0.835 1.589 1.00 97.88 373 VAL A O 1
ATOM 2856 N N . GLU A 1 374 ? -7.848 -0.550 0.042 1.00 95.56 374 GLU A N 1
ATOM 2857 C CA . GLU A 1 374 ? -8.705 -0.677 -1.132 1.00 95.56 374 GLU A CA 1
ATOM 2858 C C . GLU A 1 374 ? -8.918 -2.156 -1.507 1.00 95.56 374 GLU A C 1
ATOM 2860 O O . GLU A 1 374 ? -8.158 -3.018 -1.052 1.00 95.56 374 GLU A O 1
ATOM 2865 N N . PRO A 1 375 ? -9.899 -2.473 -2.376 1.00 93.06 375 PRO A N 1
ATOM 2866 C CA . PRO A 1 375 ? -10.151 -3.846 -2.799 1.00 93.06 375 PRO A CA 1
ATOM 2867 C C . PRO A 1 375 ? -8.897 -4.545 -3.343 1.00 93.06 375 PRO A C 1
ATOM 2869 O O . PRO A 1 375 ? -8.193 -4.018 -4.209 1.00 93.06 375 PRO A O 1
ATOM 2872 N N . GLY A 1 376 ? -8.619 -5.745 -2.828 1.00 91.19 376 GLY A N 1
ATOM 2873 C CA . GLY A 1 376 ? -7.409 -6.520 -3.139 1.00 91.19 376 GLY A CA 1
ATOM 2874 C C . GLY A 1 376 ? -6.142 -6.091 -2.383 1.00 91.19 376 GLY A C 1
ATOM 2875 O O . GLY A 1 376 ? -5.116 -6.764 -2.501 1.00 91.19 376 GLY A O 1
ATOM 2876 N N . GLY A 1 377 ? -6.204 -5.011 -1.601 1.00 95.94 377 GLY A N 1
ATOM 2877 C CA . GLY A 1 377 ? -5.166 -4.606 -0.661 1.00 95.94 377 GLY A CA 1
ATOM 2878 C C . GLY A 1 377 ? -5.212 -5.394 0.651 1.00 95.94 377 GLY A C 1
ATOM 2879 O O . GLY A 1 377 ? -6.204 -6.048 0.979 1.00 95.94 377 GLY A O 1
ATOM 2880 N N . SER A 1 378 ? -4.114 -5.329 1.402 1.00 97.12 378 SER A N 1
ATOM 2881 C CA . SER A 1 378 ? -3.995 -5.925 2.734 1.00 97.12 378 SER A CA 1
ATOM 2882 C C . SER A 1 378 ? -3.137 -5.046 3.634 1.00 97.12 378 SER A C 1
ATOM 2884 O O . SER A 1 378 ? -2.010 -4.702 3.261 1.00 97.12 378 SER A O 1
ATOM 2886 N N . PHE A 1 379 ? -3.643 -4.701 4.816 1.00 98.19 379 PHE A N 1
ATOM 2887 C CA . PHE A 1 379 ? -2.885 -3.979 5.837 1.00 98.19 379 PHE A CA 1
ATOM 2888 C C . PHE A 1 379 ? -2.947 -4.719 7.169 1.00 98.19 379 PHE A C 1
ATOM 2890 O O . PHE A 1 379 ? -4.018 -5.020 7.679 1.00 98.19 379 PHE A O 1
ATOM 2897 N N . LYS A 1 380 ? -1.782 -5.029 7.740 1.00 97.38 380 LYS A N 1
ATOM 2898 C CA . LYS A 1 380 ? -1.676 -5.825 8.971 1.00 97.38 380 LYS A CA 1
ATOM 2899 C C . LYS A 1 380 ? -0.847 -5.085 10.016 1.00 97.38 380 LYS A C 1
ATOM 2901 O O . LYS A 1 380 ? 0.361 -5.334 10.125 1.00 97.38 380 LYS A O 1
ATOM 2906 N N . PRO A 1 381 ? -1.444 -4.124 10.740 1.00 98.50 381 PRO A N 1
ATOM 2907 C CA . PRO A 1 381 ? -0.757 -3.424 11.806 1.00 98.50 381 PRO A CA 1
ATOM 2908 C C . PRO A 1 381 ? -0.764 -4.232 13.106 1.00 98.50 381 PRO A C 1
ATOM 2910 O O . PRO A 1 381 ? -1.783 -4.750 13.559 1.00 98.50 381 PRO A O 1
ATOM 2913 N N . THR A 1 382 ? 0.400 -4.310 13.740 1.00 98.62 382 THR A N 1
ATOM 2914 C CA . THR A 1 382 ? 0.566 -4.825 15.096 1.00 98.62 382 THR A CA 1
ATOM 2915 C C . THR A 1 382 ? 1.369 -3.835 15.918 1.00 98.62 382 THR A C 1
ATOM 2917 O O . THR A 1 382 ? 2.461 -3.442 15.501 1.00 98.62 382 THR A O 1
ATOM 2920 N N . ARG A 1 383 ? 0.856 -3.447 17.094 1.00 98.50 383 ARG A N 1
ATOM 2921 C CA . ARG A 1 383 ? 1.511 -2.448 17.964 1.00 98.50 383 ARG A CA 1
ATOM 2922 C C . ARG A 1 383 ? 1.824 -1.156 17.210 1.00 98.50 383 ARG A C 1
ATOM 2924 O O . ARG A 1 383 ? 2.945 -0.650 17.240 1.00 98.50 383 ARG A O 1
ATOM 2931 N N . ALA A 1 384 ? 0.819 -0.669 16.492 1.00 98.69 384 ALA A N 1
ATOM 2932 C CA . ALA A 1 384 ? 0.872 0.588 15.764 1.00 98.69 384 ALA A CA 1
ATOM 2933 C C . ALA A 1 384 ? -0.061 1.627 16.395 1.00 98.69 384 ALA A C 1
ATOM 2935 O O . ALA A 1 384 ? -1.092 1.267 16.963 1.00 98.69 384 ALA A O 1
ATOM 2936 N N . GLU A 1 385 ? 0.297 2.898 16.266 1.00 98.50 385 GLU A N 1
ATOM 2937 C CA . GLU A 1 385 ? -0.489 4.042 16.714 1.00 98.50 385 GLU A CA 1
ATOM 2938 C C . GLU A 1 385 ? -0.989 4.838 15.507 1.00 98.50 385 GLU A C 1
ATOM 2940 O O . GLU A 1 385 ? -0.204 5.153 14.611 1.00 98.50 385 GLU A O 1
ATOM 2945 N N . PHE A 1 386 ? -2.272 5.192 15.509 1.00 98.19 386 PHE A N 1
ATOM 2946 C CA . PHE A 1 386 ? -2.923 6.005 14.482 1.00 98.19 386 PHE A CA 1
ATOM 2947 C C . PHE A 1 386 ? -3.513 7.246 15.137 1.00 98.19 386 PHE A C 1
ATOM 2949 O O . PHE A 1 386 ? -4.412 7.123 15.981 1.00 98.19 386 PHE A O 1
ATOM 2956 N N . LYS A 1 387 ? -2.976 8.416 14.773 1.00 97.38 387 LYS A N 1
ATOM 2957 C CA . LYS A 1 387 ? -3.317 9.686 15.418 1.00 97.38 387 LYS A CA 1
ATOM 2958 C C . LYS A 1 387 ? -3.675 10.788 14.446 1.00 97.38 387 LYS A C 1
ATOM 2960 O O . LYS A 1 387 ? -3.071 10.867 13.376 1.00 97.38 387 LYS A O 1
ATOM 2965 N N . ASN A 1 388 ? -4.558 11.696 14.862 1.00 96.62 388 ASN A N 1
ATOM 2966 C CA . ASN A 1 388 ? -4.833 12.949 14.149 1.00 96.62 388 ASN A CA 1
ATOM 2967 C C . ASN A 1 388 ? -5.413 12.748 12.739 1.00 96.62 388 ASN A C 1
ATOM 2969 O O . ASN A 1 388 ? -5.288 13.627 11.892 1.00 96.62 388 ASN A O 1
ATOM 2973 N N . ALA A 1 389 ? -6.004 11.582 12.460 1.00 96.94 389 ALA A N 1
ATOM 2974 C CA . ALA A 1 389 ? -6.604 11.266 11.167 1.00 96.94 389 ALA A CA 1
ATOM 2975 C C . ALA A 1 389 ? -8.106 11.582 11.151 1.00 96.94 389 ALA A C 1
ATOM 2977 O O . 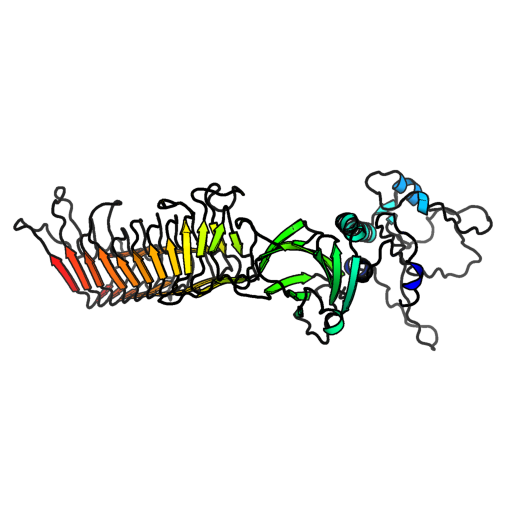ALA A 1 389 ? -8.749 11.570 12.196 1.00 96.94 389 ALA A O 1
ATOM 2978 N N . TYR A 1 390 ? -8.713 11.757 9.975 1.00 96.38 390 TYR A N 1
ATOM 2979 C CA . TYR A 1 390 ? -10.173 11.669 9.847 1.00 96.38 390 TYR A CA 1
ATOM 2980 C C . TYR A 1 390 ? -10.659 10.273 10.257 1.00 96.38 390 TYR A C 1
ATOM 2982 O O . TYR A 1 390 ? -11.560 10.117 11.082 1.00 96.38 390 TYR A O 1
ATOM 2990 N N . CYS A 1 391 ? -10.011 9.250 9.709 1.00 95.81 391 CYS A N 1
ATOM 2991 C CA . CYS A 1 391 ? -10.270 7.843 9.962 1.00 95.81 391 CYS A CA 1
ATOM 2992 C C . CYS A 1 391 ? -8.934 7.144 10.215 1.00 95.81 391 CYS A C 1
ATOM 2994 O O . CYS A 1 391 ? -8.061 7.202 9.359 1.00 95.81 391 CYS A O 1
ATOM 2996 N N . GLY A 1 392 ? -8.747 6.459 11.344 1.00 97.19 392 GLY A N 1
ATOM 2997 C CA . GLY A 1 392 ? -7.492 5.746 11.608 1.00 97.19 392 GLY A CA 1
ATOM 2998 C C . GLY A 1 392 ? -7.176 4.728 10.505 1.00 97.19 392 GLY A C 1
ATOM 2999 O O . GLY A 1 392 ? -6.142 4.828 9.837 1.00 97.19 392 GLY A O 1
ATOM 3000 N N . ILE A 1 393 ? -8.095 3.784 10.269 1.00 98.06 393 ILE A N 1
ATOM 3001 C CA . ILE A 1 393 ? -8.035 2.834 9.146 1.00 98.06 393 ILE A CA 1
ATOM 3002 C C . ILE A 1 393 ? -9.435 2.611 8.558 1.00 98.06 393 ILE A C 1
ATOM 3004 O O . ILE A 1 393 ? -10.372 2.347 9.304 1.00 98.06 393 ILE A O 1
ATOM 3008 N N . ASP A 1 394 ? -9.567 2.674 7.235 1.00 97.06 394 ASP A N 1
ATOM 3009 C CA . ASP A 1 394 ? -10.774 2.347 6.465 1.00 97.06 394 ASP A CA 1
ATOM 3010 C C . ASP A 1 394 ? -10.502 1.123 5.573 1.00 97.06 394 ASP A C 1
ATOM 3012 O O . ASP A 1 394 ? -9.814 1.236 4.553 1.00 97.06 394 ASP A O 1
ATOM 3016 N N . TYR A 1 395 ? -11.010 -0.048 5.966 1.00 96.44 395 TYR A N 1
ATOM 3017 C CA . TYR A 1 395 ? -10.959 -1.282 5.179 1.00 96.44 395 TYR A CA 1
ATOM 3018 C C . TYR A 1 395 ? -12.176 -1.388 4.258 1.00 96.44 395 TYR A C 1
ATOM 3020 O O . TYR A 1 395 ? -13.316 -1.340 4.718 1.00 96.44 395 TYR A O 1
ATOM 3028 N N . ARG A 1 396 ? -11.950 -1.600 2.956 1.00 92.38 396 ARG A N 1
ATOM 3029 C CA . ARG A 1 396 ? -13.013 -1.674 1.940 1.00 92.38 396 ARG A CA 1
ATOM 3030 C C . ARG A 1 396 ? -12.873 -2.923 1.079 1.00 92.38 396 ARG A C 1
ATOM 3032 O O . ARG A 1 396 ? -12.146 -2.896 0.085 1.00 92.38 396 ARG A O 1
ATOM 3039 N N . ASN A 1 397 ? -13.592 -3.990 1.430 1.00 86.38 397 ASN A N 1
ATOM 3040 C CA . ASN A 1 397 ? -13.531 -5.278 0.722 1.00 86.38 397 ASN A CA 1
ATOM 3041 C C . ASN A 1 397 ? -12.073 -5.743 0.451 1.00 86.38 397 ASN A C 1
ATOM 3043 O O . ASN A 1 397 ? -11.689 -6.099 -0.668 1.00 86.38 397 ASN A O 1
ATOM 3047 N N . SER A 1 398 ? -11.233 -5.613 1.475 1.00 81.12 398 SER A N 1
ATOM 3048 C CA . SER A 1 398 ? -9.838 -6.022 1.553 1.00 81.12 398 SER A CA 1
ATOM 3049 C C . SER A 1 398 ? -9.688 -7.524 1.835 1.00 81.12 398 SER A C 1
ATOM 3051 O O . SER A 1 398 ? -10.652 -8.279 1.964 1.00 81.12 398 SER A O 1
ATOM 3053 N N . ALA A 1 399 ? -8.439 -7.982 1.925 1.00 79.62 399 ALA A N 1
ATOM 3054 C CA . ALA A 1 399 ? -8.129 -9.339 2.365 1.00 79.62 399 ALA A CA 1
ATOM 3055 C C . ALA A 1 399 ? -8.530 -9.588 3.838 1.00 79.62 399 ALA A C 1
ATOM 3057 O O . ALA A 1 399 ? -8.861 -8.665 4.581 1.00 79.62 399 ALA A O 1
ATOM 3058 N N . ALA A 1 400 ? -8.439 -10.850 4.281 1.00 85.25 400 ALA A N 1
ATOM 3059 C CA . ALA A 1 400 ? -8.525 -11.201 5.700 1.00 85.25 400 ALA A CA 1
ATOM 3060 C C . ALA A 1 400 ? -7.336 -10.586 6.468 1.00 85.25 400 ALA A C 1
ATOM 3062 O O . ALA A 1 400 ? -6.215 -11.116 6.462 1.00 85.25 400 ALA A O 1
ATOM 3063 N N . ASP A 1 401 ? -7.596 -9.438 7.085 1.00 94.75 401 ASP A N 1
ATOM 3064 C CA . ASP A 1 401 ? -6.623 -8.609 7.785 1.00 94.75 401 ASP A CA 1
ATOM 3065 C C . ASP A 1 401 ? -6.795 -8.686 9.306 1.00 94.75 401 ASP A C 1
ATOM 3067 O O . ASP A 1 401 ? -7.818 -9.127 9.835 1.00 94.75 401 ASP A O 1
ATOM 3071 N N . VAL A 1 402 ? -5.741 -8.290 10.021 1.00 96.12 402 VAL A N 1
ATOM 3072 C CA . VAL A 1 402 ? -5.700 -8.316 11.485 1.00 96.12 402 VAL A CA 1
ATOM 3073 C C . VAL A 1 402 ? -5.123 -6.999 11.991 1.00 96.12 402 VAL A C 1
ATOM 3075 O O . VAL A 1 402 ? -3.978 -6.663 11.684 1.00 96.12 402 VAL A O 1
ATOM 3078 N N . VAL A 1 403 ? -5.909 -6.288 12.796 1.00 98.00 403 VAL A N 1
ATOM 3079 C CA . VAL A 1 403 ? -5.505 -5.120 13.584 1.00 98.00 403 VAL A CA 1
ATOM 3080 C C . VAL A 1 403 ? -5.312 -5.583 15.019 1.00 98.00 403 VAL A C 1
ATOM 3082 O O . VAL A 1 403 ? -6.270 -5.992 15.673 1.00 98.00 403 VAL A O 1
ATOM 3085 N N . GLN A 1 404 ? -4.074 -5.552 15.508 1.00 98.06 404 GLN A N 1
ATOM 3086 C CA . GLN A 1 404 ? -3.752 -6.169 16.790 1.00 98.06 404 GLN A CA 1
ATOM 3087 C C . GLN A 1 404 ? -2.867 -5.294 17.680 1.00 98.06 404 GLN A C 1
ATOM 3089 O O . GLN A 1 404 ? -1.806 -4.827 17.267 1.00 98.06 404 GLN A O 1
ATOM 3094 N N . ASN A 1 405 ? -3.222 -5.172 18.961 1.00 98.38 405 ASN A N 1
ATOM 3095 C CA . ASN A 1 405 ? -2.442 -4.407 19.943 1.00 98.38 405 ASN A CA 1
ATOM 3096 C C . ASN A 1 405 ? -2.204 -2.942 19.521 1.00 98.38 405 ASN A C 1
ATOM 3098 O O . ASN A 1 405 ? -1.137 -2.396 19.798 1.00 98.38 405 ASN A O 1
ATOM 3102 N N . CYS A 1 406 ? -3.139 -2.328 18.796 1.00 98.50 406 CYS A N 1
ATOM 3103 C CA . CYS A 1 406 ? -2.987 -0.978 18.255 1.00 98.50 406 CYS A CA 1
ATOM 3104 C C . CYS A 1 406 ? -3.561 0.094 19.187 1.00 98.50 406 CYS A C 1
ATOM 3106 O O . CYS A 1 406 ? -4.387 -0.198 20.048 1.00 98.50 406 CYS A O 1
ATOM 3108 N N . LEU A 1 407 ? -3.135 1.342 18.991 1.00 97.69 407 LEU A N 1
ATOM 3109 C CA . LEU A 1 407 ? -3.702 2.522 19.642 1.00 97.69 407 LEU A CA 1
ATOM 3110 C C . LEU A 1 407 ? 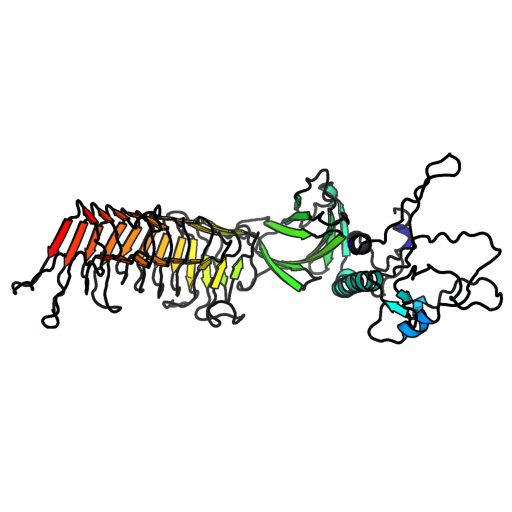-4.315 3.448 18.590 1.00 97.69 407 LEU A C 1
ATOM 3112 O O . LEU A 1 407 ? -3.637 3.856 17.648 1.00 97.69 407 LEU A O 1
ATOM 3116 N N . PHE A 1 408 ? -5.569 3.827 18.791 1.00 97.00 408 PHE A N 1
ATOM 3117 C CA . PHE A 1 408 ? -6.261 4.853 18.017 1.00 97.00 408 PHE A CA 1
ATOM 3118 C C . PHE A 1 408 ? -6.537 6.032 18.939 1.00 97.00 408 PHE A C 1
ATOM 3120 O O . PHE A 1 408 ? -7.217 5.859 19.950 1.00 97.00 408 PHE A O 1
ATOM 3127 N N . GLN A 1 409 ? -5.985 7.200 18.618 1.00 93.94 409 GLN A N 1
ATOM 3128 C CA . GLN A 1 409 ? -6.007 8.363 19.503 1.00 93.94 409 GLN A CA 1
ATOM 3129 C C . GLN A 1 409 ? -6.190 9.652 18.704 1.00 93.94 409 GLN A C 1
ATOM 3131 O O . GLN A 1 409 ? -5.574 9.790 17.659 1.00 93.94 409 GLN A O 1
ATOM 3136 N N . ASP A 1 410 ? -7.010 10.591 19.178 1.00 91.81 410 ASP A N 1
ATOM 3137 C CA . ASP A 1 410 ? -7.182 11.921 18.559 1.00 91.81 410 ASP A CA 1
ATOM 3138 C C . ASP A 1 410 ? -7.451 11.892 17.039 1.00 91.81 410 ASP A C 1
ATOM 3140 O O . ASP A 1 410 ? -7.003 12.763 16.299 1.00 91.81 410 ASP A O 1
ATOM 3144 N N . ASN A 1 411 ? -8.122 10.856 16.528 1.00 92.88 411 ASN A N 1
ATOM 3145 C CA . ASN A 1 411 ? -8.675 10.884 15.169 1.00 92.88 411 ASN A CA 1
ATOM 3146 C C . ASN A 1 411 ? -9.894 11.841 15.142 1.00 92.88 411 ASN A C 1
ATOM 3148 O O . ASN A 1 411 ? -10.076 12.582 16.098 1.00 92.88 411 ASN A O 1
ATOM 3152 N N . TYR A 1 412 ? -10.751 11.855 14.123 1.00 92.62 412 TYR A N 1
ATOM 3153 C CA . TYR A 1 412 ? -11.972 12.686 14.141 1.00 92.62 412 TYR A CA 1
ATOM 3154 C C . TYR A 1 412 ? -13.259 11.857 14.087 1.00 92.62 412 TYR A C 1
ATOM 3156 O O . TYR A 1 412 ? -14.160 12.024 14.905 1.00 92.62 412 TYR A O 1
ATOM 3164 N N . MET A 1 413 ? -13.363 10.941 13.124 1.00 91.94 413 MET A N 1
ATOM 3165 C CA . MET A 1 413 ? -14.617 10.248 12.830 1.00 91.94 413 MET A CA 1
ATOM 3166 C C . MET A 1 413 ? -14.587 8.771 13.218 1.00 91.94 413 MET A C 1
ATOM 3168 O O . MET A 1 413 ? -15.537 8.285 13.830 1.00 91.94 413 MET A O 1
ATOM 3172 N N . TYR A 1 414 ? -13.522 8.055 12.851 1.00 93.56 414 TYR A N 1
ATOM 3173 C CA . TYR A 1 414 ? -13.415 6.609 13.053 1.00 93.56 414 TYR A CA 1
ATOM 3174 C C . TYR A 1 414 ? -12.031 6.226 13.588 1.00 93.56 414 TYR A C 1
ATOM 3176 O O . TYR A 1 414 ? -11.014 6.685 13.065 1.00 93.56 414 TYR A O 1
ATOM 3184 N N . GLY A 1 415 ? -11.973 5.306 14.551 1.00 95.69 415 GLY A N 1
ATOM 3185 C CA . GLY A 1 415 ? -10.757 4.537 14.827 1.00 95.69 415 GLY A CA 1
ATOM 3186 C C . GLY A 1 415 ? -10.500 3.530 13.704 1.00 95.69 415 GLY A C 1
ATOM 3187 O O . GLY A 1 415 ? -9.545 3.667 12.939 1.00 95.69 415 GLY A O 1
ATOM 3188 N N . VAL A 1 416 ? -11.405 2.560 13.564 1.00 96.19 416 VAL A N 1
ATOM 3189 C CA . VAL A 1 416 ? -11.430 1.604 12.449 1.00 96.19 416 VAL A CA 1
ATOM 3190 C C . VAL A 1 416 ? -12.810 1.599 11.806 1.00 96.19 416 VAL A C 1
ATOM 3192 O O . VAL A 1 416 ? -13.823 1.422 12.480 1.00 96.19 416 VAL A O 1
ATOM 3195 N N . ARG A 1 417 ? -12.845 1.746 10.486 1.00 95.31 417 ARG A N 1
ATOM 3196 C CA . ARG A 1 417 ? -14.020 1.501 9.662 1.00 95.31 417 ARG A CA 1
ATOM 3197 C C . ARG A 1 417 ? -13.793 0.252 8.821 1.00 95.31 417 ARG A C 1
ATOM 3199 O O . ARG A 1 417 ? -12.747 0.097 8.199 1.00 95.31 417 ARG A O 1
ATOM 3206 N N . ASP A 1 418 ? -14.789 -0.613 8.796 1.00 92.56 418 ASP A N 1
ATOM 3207 C CA . ASP A 1 418 ? -14.842 -1.811 7.976 1.00 92.56 418 ASP A CA 1
ATOM 3208 C C . ASP A 1 418 ? -16.093 -1.742 7.098 1.00 92.56 418 ASP A C 1
ATOM 3210 O O . ASP A 1 418 ? -17.204 -1.618 7.608 1.00 92.56 418 ASP A O 1
ATOM 3214 N N . SER A 1 419 ? -15.912 -1.781 5.779 1.00 91.19 419 SER A N 1
ATOM 3215 C CA . SER A 1 419 ? -16.998 -1.853 4.807 1.00 91.19 419 SER A CA 1
ATOM 3216 C C . SER A 1 419 ? -16.867 -3.115 3.958 1.00 91.19 419 SER A C 1
ATOM 3218 O O . SER A 1 419 ? -15.914 -3.242 3.181 1.00 91.19 419 SER A O 1
ATOM 3220 N N . LEU A 1 420 ? -17.872 -3.992 4.037 1.00 85.38 420 LEU A N 1
ATOM 3221 C CA . LEU A 1 420 ? -18.022 -5.193 3.202 1.00 85.38 420 LEU A CA 1
ATOM 3222 C C . LEU A 1 420 ? -16.945 -6.281 3.391 1.00 85.38 420 LEU A C 1
ATOM 3224 O O . LEU A 1 420 ? -16.790 -7.119 2.503 1.00 85.38 420 LEU A O 1
ATOM 3228 N N . ASN A 1 421 ? -16.188 -6.295 4.496 1.00 81.12 421 ASN A N 1
ATOM 3229 C CA . ASN A 1 421 ? -15.244 -7.385 4.772 1.00 81.12 421 ASN A CA 1
ATOM 3230 C C . ASN A 1 421 ? -15.863 -8.470 5.638 1.00 81.12 421 ASN A C 1
ATOM 3232 O O . ASN A 1 421 ? -16.471 -8.177 6.660 1.00 81.12 421 ASN A O 1
ATOM 3236 N N . ASP A 1 422 ? -15.612 -9.733 5.294 1.00 80.81 422 ASP A N 1
ATOM 3237 C CA . ASP A 1 422 ? -16.212 -10.860 6.015 1.00 80.81 422 ASP A CA 1
ATOM 3238 C C . ASP A 1 422 ? -15.323 -11.495 7.095 1.00 80.81 422 ASP A C 1
ATOM 3240 O O . ASP A 1 422 ? -15.753 -12.442 7.750 1.00 80.81 422 ASP A O 1
ATOM 3244 N N . ASN A 1 423 ? -14.068 -11.047 7.239 1.00 86.38 423 ASN A N 1
ATOM 3245 C CA . ASN A 1 423 ? -13.068 -11.733 8.072 1.00 86.38 423 ASN A CA 1
ATOM 3246 C C . ASN A 1 423 ? -12.033 -10.794 8.724 1.00 86.38 423 ASN A C 1
ATOM 3248 O O . ASN A 1 423 ? -10.920 -11.232 9.027 1.00 86.38 423 ASN A O 1
ATOM 3252 N N . LEU A 1 424 ? -12.346 -9.507 8.912 1.00 93.25 424 LEU A N 1
ATOM 3253 C CA . LEU A 1 424 ? -11.445 -8.599 9.630 1.00 93.25 424 LEU A CA 1
ATOM 3254 C C . LEU A 1 424 ? -11.390 -8.991 11.113 1.00 93.25 424 LEU A C 1
ATOM 3256 O O . LEU A 1 424 ? -12.425 -9.213 11.741 1.00 93.25 424 LEU A O 1
ATOM 3260 N N . ILE A 1 425 ? -10.192 -9.055 11.692 1.00 95.69 425 ILE A N 1
ATOM 3261 C CA . ILE A 1 425 ? -10.017 -9.252 13.135 1.00 95.69 425 ILE A CA 1
ATOM 3262 C C . ILE A 1 425 ? -9.431 -7.981 13.736 1.00 95.69 425 ILE A C 1
ATOM 3264 O O . ILE A 1 425 ? -8.333 -7.566 13.375 1.00 95.69 425 ILE A O 1
ATOM 3268 N N . ILE A 1 426 ? -10.137 -7.401 14.696 1.00 96.75 426 ILE A N 1
ATOM 3269 C CA . ILE A 1 426 ? -9.672 -6.305 15.539 1.00 96.75 426 ILE A CA 1
ATOM 3270 C C . ILE A 1 426 ? -9.544 -6.885 16.943 1.00 96.75 426 ILE A C 1
ATOM 3272 O O . ILE A 1 426 ? -10.506 -7.452 17.465 1.00 96.75 426 ILE A O 1
ATOM 3276 N N . ASN A 1 427 ? -8.338 -6.862 17.513 1.00 98.19 427 ASN A N 1
ATOM 3277 C CA . ASN A 1 427 ? -8.175 -7.314 18.885 1.00 98.19 427 ASN A CA 1
ATOM 3278 C C . ASN A 1 427 ? -7.081 -6.631 19.694 1.00 98.19 427 ASN A C 1
ATOM 3280 O O . ASN A 1 427 ? -6.078 -6.133 19.168 1.00 98.19 427 ASN A O 1
ATOM 3284 N N . ARG A 1 428 ? -7.252 -6.680 21.019 1.00 98.31 428 ARG A N 1
ATOM 3285 C CA . ARG A 1 428 ? -6.284 -6.182 22.013 1.00 98.31 428 ARG A CA 1
ATOM 3286 C C . ARG A 1 428 ? -5.884 -4.725 21.801 1.00 98.31 428 ARG A C 1
ATOM 3288 O O . ARG A 1 428 ? -4.802 -4.314 22.213 1.00 98.31 428 ARG A O 1
ATOM 3295 N N . SER A 1 429 ? -6.713 -3.958 21.112 1.00 98.00 429 SER A N 1
ATOM 3296 C CA . SER A 1 429 ? -6.446 -2.584 20.719 1.00 98.00 429 SER A CA 1
ATOM 3297 C C . SER A 1 429 ? -7.132 -1.613 21.671 1.00 98.00 429 SER A C 1
ATOM 3299 O O . SER A 1 429 ? -8.118 -1.934 22.335 1.00 98.00 429 SER A O 1
ATOM 3301 N N . ARG A 1 430 ? -6.576 -0.409 21.768 1.00 96.38 430 ARG A N 1
ATOM 3302 C CA . ARG A 1 430 ? -7.090 0.675 22.598 1.00 96.38 430 ARG A CA 1
ATOM 3303 C C . ARG A 1 430 ? -7.584 1.806 21.710 1.00 96.38 430 ARG A C 1
ATOM 3305 O O . ARG A 1 430 ? -6.844 2.307 20.866 1.00 96.38 430 ARG A O 1
ATOM 3312 N N . PHE A 1 431 ? -8.811 2.231 21.952 1.00 93.88 431 PHE A N 1
ATOM 3313 C CA . PHE A 1 431 ? -9.441 3.382 21.327 1.00 93.88 431 PHE A CA 1
ATOM 3314 C C . PHE A 1 431 ? -9.592 4.451 22.407 1.00 93.88 431 PHE A C 1
ATOM 3316 O O . PHE A 1 431 ? -10.422 4.320 23.303 1.00 93.88 431 PHE A O 1
ATOM 3323 N N . ASP A 1 432 ? -8.719 5.451 22.356 1.00 86.75 432 ASP A N 1
ATOM 3324 C CA . ASP A 1 432 ? -8.632 6.570 23.299 1.00 86.75 432 ASP A CA 1
ATOM 3325 C C . ASP A 1 432 ? -8.795 7.867 22.517 1.00 86.75 432 ASP A C 1
ATOM 3327 O O . ASP A 1 432 ? -7.832 8.571 22.220 1.00 86.75 432 ASP A O 1
ATOM 3331 N N . HIS A 1 433 ? -10.004 8.075 22.020 1.00 67.88 433 HIS A N 1
ATOM 3332 C CA . HIS A 1 433 ? -10.243 8.977 20.912 1.00 67.88 433 HIS A CA 1
ATOM 3333 C C . HIS A 1 433 ? -11.609 9.648 21.070 1.00 67.88 433 HIS A C 1
ATOM 3335 O O . HIS A 1 433 ? -12.614 8.964 21.239 1.00 67.88 433 HIS A O 1
ATOM 3341 N N . ALA A 1 434 ? -11.629 10.980 20.971 1.00 55.91 434 ALA A N 1
ATOM 3342 C CA . ALA A 1 434 ? -12.810 11.828 21.149 1.00 55.91 434 ALA A CA 1
ATOM 3343 C C . ALA A 1 434 ? -13.790 11.847 19.957 1.00 55.91 434 ALA A C 1
ATOM 3345 O O . ALA A 1 434 ? -14.775 12.584 19.969 1.00 55.91 434 ALA A O 1
ATOM 3346 N N . GLY A 1 435 ? -13.539 11.049 18.923 1.00 67.50 435 GLY A N 1
ATOM 3347 C CA . GLY A 1 435 ? -14.371 11.038 17.729 1.00 67.50 435 GLY A CA 1
ATOM 3348 C C . GLY A 1 435 ? -15.630 10.210 17.866 1.00 67.50 435 GLY A C 1
ATOM 3349 O O . GLY A 1 435 ? -15.952 9.638 18.914 1.00 67.50 435 GLY A O 1
ATOM 3350 N N . VAL A 1 436 ? -16.368 10.166 16.760 1.00 81.38 436 VAL A N 1
ATOM 3351 C CA . VAL A 1 436 ? -17.718 9.605 16.760 1.00 81.38 436 VAL A CA 1
ATOM 3352 C C . VAL A 1 436 ? -17.690 8.091 16.960 1.00 81.38 436 VAL A C 1
ATOM 3354 O O . VAL A 1 436 ? -18.428 7.589 17.800 1.00 81.38 436 VAL A O 1
ATOM 3357 N N . TYR A 1 437 ? -16.834 7.359 16.244 1.00 87.94 437 TYR A N 1
ATOM 3358 C CA . TYR A 1 437 ? -16.842 5.895 16.236 1.00 87.94 437 TYR A CA 1
ATOM 3359 C C . TYR A 1 437 ? -15.484 5.288 16.595 1.00 87.94 437 TYR A C 1
ATOM 3361 O O . TYR A 1 437 ? -14.458 5.618 16.002 1.00 87.94 437 TYR A O 1
ATOM 3369 N N . GLY A 1 438 ? -15.474 4.311 17.501 1.00 91.50 438 GLY A N 1
ATOM 3370 C CA . GLY A 1 438 ? -14.292 3.491 17.774 1.00 91.50 438 GLY A CA 1
ATOM 3371 C C . GLY A 1 438 ? -14.092 2.494 16.642 1.00 91.50 438 GLY A C 1
ATOM 3372 O O . GLY A 1 438 ? -13.148 2.607 15.860 1.00 91.50 438 GLY A O 1
ATOM 3373 N N . VAL A 1 439 ? -15.045 1.570 16.519 1.00 93.25 439 VAL A N 1
ATOM 3374 C CA . VAL A 1 439 ? -15.168 0.634 15.399 1.00 93.25 439 VAL A CA 1
ATOM 3375 C C . VAL A 1 439 ? -16.519 0.822 14.709 1.00 93.25 439 VAL A C 1
ATOM 3377 O O . VAL A 1 439 ? -17.565 0.771 15.356 1.00 93.25 439 VAL A O 1
ATOM 3380 N N . TYR A 1 440 ? -16.507 1.002 13.389 1.00 92.00 440 TYR A N 1
ATOM 3381 C CA . TYR A 1 440 ? -17.704 1.060 12.550 1.00 92.00 440 TYR A CA 1
ATOM 3382 C C . TYR A 1 440 ? -17.683 -0.072 11.525 1.00 92.00 440 TYR A C 1
ATOM 3384 O O . TYR A 1 440 ? -16.833 -0.080 10.640 1.00 92.00 440 TYR A O 1
ATOM 3392 N N . LEU A 1 441 ? -18.624 -1.006 11.630 1.00 90.25 441 LEU A N 1
ATOM 3393 C CA . LEU A 1 441 ? -18.826 -2.101 10.686 1.00 90.25 441 LEU A CA 1
ATOM 3394 C C . LEU A 1 441 ? -20.033 -1.776 9.799 1.00 90.25 441 LEU A C 1
ATOM 3396 O O . LEU A 1 441 ? -21.129 -1.536 10.309 1.00 90.25 441 LEU A O 1
ATOM 3400 N N . ASP A 1 442 ? -19.832 -1.776 8.487 1.00 88.44 442 ASP A N 1
ATOM 3401 C CA . ASP A 1 442 ? -20.830 -1.482 7.460 1.00 88.44 442 ASP A CA 1
ATOM 3402 C C . ASP A 1 442 ? -20.983 -2.682 6.532 1.00 88.44 442 ASP A C 1
ATOM 3404 O O . ASP A 1 442 ? -20.105 -2.951 5.705 1.00 88.44 442 ASP A O 1
ATOM 3408 N N . LEU A 1 443 ? -22.087 -3.420 6.673 1.00 85.75 443 LEU A N 1
ATOM 3409 C CA . LEU A 1 443 ? -22.327 -4.638 5.894 1.00 85.75 443 LEU A CA 1
ATOM 3410 C C . LEU A 1 443 ? -21.141 -5.624 5.973 1.00 85.75 443 LEU A C 1
ATOM 3412 O O . LEU A 1 443 ? -20.798 -6.259 4.980 1.00 85.75 443 LEU A O 1
ATOM 3416 N N . ALA A 1 444 ? -20.502 -5.717 7.142 1.00 85.19 444 ALA A N 1
ATOM 3417 C CA . ALA A 1 444 ? -19.273 -6.472 7.365 1.00 85.19 444 ALA A CA 1
ATOM 3418 C C . ALA A 1 444 ? -19.459 -7.582 8.416 1.00 85.19 444 ALA A C 1
ATOM 3420 O O . ALA A 1 444 ? -20.383 -7.569 9.238 1.00 85.19 444 ALA A O 1
ATOM 3421 N N . ASN A 1 445 ? -18.559 -8.557 8.418 1.00 84.25 445 ASN A N 1
ATOM 3422 C CA . ASN A 1 445 ? -18.489 -9.641 9.389 1.00 84.25 445 ASN A CA 1
ATOM 3423 C C . ASN A 1 445 ? -17.096 -9.682 10.040 1.00 84.25 445 ASN A C 1
ATOM 3425 O O . ASN A 1 445 ? -16.270 -10.545 9.768 1.00 84.25 445 ASN A O 1
ATOM 3429 N N . ALA A 1 446 ? -16.823 -8.714 10.912 1.00 88.12 446 ALA A N 1
ATOM 3430 C CA . ALA A 1 446 ? -15.569 -8.646 11.656 1.00 88.12 446 ALA A CA 1
ATOM 3431 C C . ALA A 1 446 ? -15.650 -9.361 13.013 1.00 88.12 446 ALA A C 1
ATOM 3433 O O . ALA A 1 446 ? -16.706 -9.431 13.640 1.00 88.12 446 ALA A O 1
ATOM 3434 N N . THR A 1 447 ? -14.511 -9.819 13.527 1.00 92.75 447 THR A N 1
ATOM 3435 C CA . THR A 1 447 ? -14.356 -10.142 14.952 1.00 92.75 447 THR A CA 1
ATOM 3436 C C . THR A 1 447 ? -13.724 -8.955 15.669 1.00 92.75 447 THR A C 1
ATOM 3438 O O . THR A 1 447 ? -12.610 -8.575 15.324 1.00 92.75 447 THR A O 1
ATOM 3441 N N . VAL A 1 448 ? -14.397 -8.401 16.679 1.00 94.25 448 VAL A N 1
ATOM 3442 C CA . VAL A 1 448 ? -13.880 -7.316 17.535 1.00 94.25 448 VAL A CA 1
ATOM 3443 C C . VAL A 1 448 ? -13.752 -7.858 18.949 1.00 94.25 448 VAL A C 1
ATOM 3445 O O . VAL A 1 448 ? -14.756 -8.267 19.546 1.00 94.25 448 VAL A O 1
ATOM 3448 N N . SER A 1 449 ? -12.534 -7.960 19.475 1.00 97.00 449 SER A N 1
ATOM 3449 C CA . SER A 1 449 ? -12.345 -8.686 20.726 1.00 97.00 449 SER A CA 1
ATOM 3450 C C . SER A 1 449 ? -11.174 -8.267 21.589 1.00 97.00 449 SER A C 1
ATOM 3452 O O . SER A 1 449 ? -10.086 -7.997 21.102 1.00 97.00 449 SER A O 1
ATOM 3454 N N . GLU A 1 450 ? -11.352 -8.352 22.907 1.00 97.94 450 GLU A N 1
ATOM 3455 C CA . GLU A 1 450 ? -10.305 -7.979 23.872 1.00 97.94 450 GLU A CA 1
ATOM 3456 C C . GLU A 1 450 ? -9.862 -6.510 23.716 1.00 97.94 450 GLU A C 1
ATOM 3458 O O . GLU A 1 450 ? -8.759 -6.149 24.125 1.00 97.94 450 GLU A O 1
ATOM 3463 N N . ASP A 1 451 ? -10.700 -5.660 23.117 1.00 96.81 451 ASP A N 1
ATOM 3464 C CA . ASP A 1 451 ? -10.408 -4.251 22.875 1.00 96.81 451 ASP A CA 1
ATOM 3465 C C . ASP A 1 451 ? -10.874 -3.377 24.047 1.00 96.81 451 ASP A C 1
ATOM 3467 O O . ASP A 1 451 ? -11.809 -3.709 24.780 1.00 96.81 451 ASP A O 1
ATOM 3471 N N . THR A 1 452 ? -10.208 -2.238 24.240 1.00 95.31 452 THR A N 1
ATOM 3472 C CA . THR A 1 452 ? -10.572 -1.233 25.247 1.00 95.31 452 THR A CA 1
ATOM 3473 C C . THR A 1 452 ? -10.979 0.070 24.576 1.00 95.31 452 THR A C 1
ATOM 3475 O O . THR A 1 452 ? -10.194 0.658 23.836 1.00 95.31 452 THR A O 1
ATOM 3478 N N . PHE A 1 453 ? -12.171 0.560 24.891 1.00 92.00 453 PHE A N 1
ATOM 3479 C CA . PHE A 1 453 ? -12.709 1.829 24.413 1.00 92.00 453 PHE A CA 1
ATOM 3480 C C . PHE A 1 453 ? -12.846 2.781 25.592 1.00 92.00 453 PHE A C 1
ATOM 3482 O O . PHE A 1 453 ? -13.497 2.452 26.586 1.00 92.00 453 PHE A O 1
ATOM 3489 N N . TYR A 1 454 ? -12.230 3.951 25.486 1.00 88.38 454 TYR A N 1
ATOM 3490 C CA . TYR A 1 454 ? -12.240 4.970 26.523 1.00 88.38 454 TYR A CA 1
ATOM 3491 C C . TYR A 1 454 ? -12.684 6.305 25.927 1.00 88.38 454 TYR A C 1
ATOM 3493 O O . TYR A 1 454 ? -12.033 6.818 25.022 1.00 88.38 454 TYR A O 1
ATOM 3501 N N . ASN A 1 455 ? -13.799 6.846 26.426 1.00 80.31 455 ASN A N 1
ATOM 3502 C CA . ASN A 1 455 ? -14.366 8.140 26.010 1.00 80.31 455 ASN A CA 1
ATOM 3503 C C . ASN A 1 455 ? -14.601 8.302 24.503 1.00 80.31 455 ASN A C 1
ATOM 3505 O O . ASN A 1 455 ? -14.502 9.396 23.958 1.00 80.31 455 ASN A O 1
ATOM 3509 N N . VAL A 1 456 ? -14.971 7.206 23.851 1.00 79.50 456 VAL A N 1
ATOM 3510 C CA . VAL A 1 456 ? -15.431 7.208 22.465 1.00 79.50 456 VAL A CA 1
ATOM 3511 C C . VAL A 1 456 ? -16.943 7.434 22.456 1.00 79.50 456 VAL A C 1
ATOM 3513 O O . VAL A 1 456 ? -17.646 6.779 23.229 1.00 79.50 456 VAL A O 1
ATOM 3516 N N . SER A 1 457 ? -17.453 8.316 21.586 1.00 78.50 457 SER A N 1
ATOM 3517 C CA . SER A 1 457 ? -18.897 8.614 21.534 1.00 78.50 457 SER A CA 1
ATOM 3518 C C . SER A 1 457 ? -19.719 7.357 21.225 1.00 78.50 457 SER A C 1
ATOM 3520 O O . SER A 1 457 ? -20.688 7.049 21.909 1.00 78.50 457 SER A O 1
ATOM 3522 N N . MET A 1 458 ? -19.294 6.572 20.238 1.00 82.00 458 MET A N 1
ATOM 3523 C CA . MET A 1 458 ? -19.859 5.265 19.928 1.00 82.00 458 MET A CA 1
ATOM 3524 C C . MET A 1 458 ? -18.738 4.242 19.815 1.00 82.00 458 MET A C 1
ATOM 3526 O O . MET A 1 458 ? -18.022 4.194 18.815 1.00 82.00 458 MET A O 1
ATOM 3530 N N . ALA A 1 459 ? -18.561 3.424 20.853 1.00 87.25 459 ALA A N 1
ATOM 3531 C CA . ALA A 1 459 ? -17.436 2.494 20.903 1.00 87.25 459 ALA A CA 1
ATOM 3532 C C . ALA A 1 459 ? -17.481 1.499 19.736 1.00 87.25 459 ALA A C 1
ATOM 3534 O O . ALA A 1 459 ? -16.504 1.386 18.994 1.00 87.25 459 ALA A O 1
ATOM 3535 N N . ILE A 1 460 ? -18.622 0.835 19.523 1.00 87.94 460 ILE A N 1
ATOM 3536 C CA . ILE A 1 460 ? -18.803 -0.092 18.402 1.00 87.94 460 ILE A CA 1
ATOM 3537 C C . ILE A 1 460 ? -20.175 0.115 17.748 1.00 87.94 460 ILE A C 1
ATOM 3539 O O . ILE A 1 460 ? -21.213 -0.004 18.400 1.00 87.94 460 ILE A O 1
ATOM 3543 N N . ASN A 1 461 ? -20.182 0.360 16.438 1.00 87.56 461 ASN A N 1
ATOM 3544 C CA . ASN A 1 461 ? -21.385 0.365 15.610 1.00 87.56 461 ASN A CA 1
ATOM 3545 C C . ASN A 1 461 ? -21.314 -0.755 14.569 1.00 87.56 461 ASN A C 1
ATOM 3547 O O . ASN A 1 461 ? -20.453 -0.735 13.697 1.00 87.56 461 ASN A O 1
ATOM 3551 N N . ALA A 1 462 ? -22.228 -1.713 14.643 1.00 85.19 462 ALA A N 1
ATOM 3552 C CA . ALA A 1 462 ? -22.388 -2.814 13.708 1.00 85.19 462 ALA A CA 1
ATOM 3553 C C . ALA A 1 462 ? -23.628 -2.592 12.827 1.00 85.19 462 ALA A C 1
ATOM 3555 O O . ALA A 1 462 ? -24.699 -3.170 13.043 1.00 85.19 462 ALA A O 1
ATOM 3556 N N . TYR A 1 463 ? -23.488 -1.749 11.808 1.00 82.56 463 TYR A N 1
ATOM 3557 C CA . TYR A 1 463 ? -24.557 -1.449 10.866 1.00 82.56 463 TYR A CA 1
ATOM 3558 C C . TYR A 1 463 ? -24.663 -2.549 9.809 1.00 82.56 463 TYR A C 1
ATOM 3560 O O . TYR A 1 463 ? -23.725 -2.806 9.054 1.00 82.56 463 TYR A O 1
ATOM 3568 N N . LYS A 1 464 ? -25.810 -3.233 9.761 1.00 78.38 464 LYS A N 1
ATOM 3569 C CA . LYS A 1 464 ? -26.108 -4.316 8.804 1.00 78.38 464 LYS A CA 1
ATOM 3570 C C . LYS A 1 464 ? -25.056 -5.423 8.774 1.00 78.38 464 LYS A C 1
ATOM 3572 O O . LYS A 1 464 ? -24.875 -6.085 7.760 1.00 78.38 464 LYS A O 1
ATOM 3577 N N . SER A 1 465 ? -24.397 -5.612 9.909 1.00 78.56 465 SER A N 1
ATOM 3578 C CA . SER A 1 465 ? -23.197 -6.422 10.071 1.00 78.56 465 SER A CA 1
ATOM 3579 C C . SER A 1 465 ? -23.479 -7.651 10.935 1.00 78.56 465 SER A C 1
ATOM 3581 O O . SER A 1 465 ? -24.395 -7.638 11.760 1.00 78.56 465 SER A O 1
ATOM 3583 N N . TYR A 1 466 ? -22.684 -8.706 10.756 1.00 76.62 466 TYR A N 1
ATOM 3584 C CA . TYR A 1 466 ? -22.852 -10.002 11.437 1.00 76.62 466 TYR A CA 1
ATOM 3585 C C . TYR A 1 466 ? -21.682 -10.365 12.359 1.00 76.62 466 TYR A C 1
ATOM 3587 O O . TYR A 1 466 ? -21.547 -11.515 12.766 1.00 76.62 466 TYR A O 1
ATOM 3595 N N . GLY A 1 467 ? -20.860 -9.371 12.694 1.00 76.50 467 GLY A N 1
ATOM 3596 C CA . GLY A 1 467 ? -19.618 -9.564 13.426 1.00 76.50 467 GLY A CA 1
ATOM 3597 C C . GLY A 1 467 ? -19.759 -10.218 14.805 1.00 76.50 467 GLY A C 1
ATOM 3598 O O . GLY A 1 467 ? -20.797 -10.139 15.472 1.00 76.50 467 GLY A O 1
ATOM 3599 N N . GLN A 1 468 ? -18.662 -10.833 15.243 1.00 88.31 468 GLN A N 1
ATOM 3600 C CA . GLN A 1 468 ? -18.501 -11.392 16.581 1.00 88.31 468 GLN A CA 1
ATOM 3601 C C . GLN A 1 468 ? -17.798 -10.378 17.477 1.00 88.31 468 GLN A C 1
ATOM 3603 O O . GLN A 1 468 ? -16.597 -10.142 17.345 1.00 88.31 468 GLN A O 1
ATOM 3608 N N . ILE A 1 469 ? -18.537 -9.784 18.404 1.00 90.44 469 ILE A N 1
ATOM 3609 C CA . ILE A 1 469 ? -18.029 -8.757 19.308 1.00 90.44 469 ILE A CA 1
ATOM 3610 C C . ILE A 1 469 ? -17.974 -9.367 20.706 1.00 90.44 469 ILE A C 1
ATOM 3612 O O . ILE A 1 469 ? -18.973 -9.884 21.206 1.00 90.44 469 ILE A O 1
ATOM 3616 N N . ARG A 1 470 ? -16.776 -9.447 21.292 1.00 94.25 470 ARG A N 1
ATOM 3617 C CA . ARG A 1 470 ? -16.604 -10.180 22.549 1.00 94.25 470 ARG A CA 1
ATOM 3618 C C . ARG A 1 470 ? -15.431 -9.751 23.407 1.00 94.25 470 ARG A C 1
ATOM 3620 O O . ARG A 1 470 ? -14.360 -9.450 22.900 1.00 94.25 470 ARG A O 1
ATOM 3627 N N . ASN A 1 471 ? -15.560 -9.915 24.718 1.00 96.81 471 ASN A N 1
ATOM 3628 C CA . ASN A 1 471 ? -14.491 -9.655 25.688 1.00 96.81 471 ASN A CA 1
ATOM 3629 C C . ASN A 1 471 ? -13.961 -8.208 25.648 1.00 96.81 471 ASN A C 1
ATOM 3631 O O . ASN A 1 471 ? -12.802 -7.981 25.992 1.00 96.81 471 ASN A O 1
ATOM 3635 N N . ASN A 1 472 ? -14.759 -7.239 25.204 1.00 94.69 472 ASN A N 1
ATOM 3636 C CA . ASN A 1 472 ? -14.340 -5.843 25.131 1.00 94.69 472 ASN A CA 1
ATOM 3637 C C . ASN A 1 472 ? -14.641 -5.104 26.436 1.00 94.69 472 ASN A C 1
ATOM 3639 O O . ASN A 1 472 ? -15.554 -5.462 27.186 1.00 94.69 472 ASN A O 1
ATOM 3643 N N . VAL A 1 473 ? -13.882 -4.043 26.696 1.00 93.69 473 VAL A N 1
ATOM 3644 C CA . VAL A 1 473 ? -14.090 -3.136 27.828 1.00 93.69 473 VAL A CA 1
ATOM 3645 C C . VAL A 1 473 ? -14.408 -1.752 27.287 1.00 93.69 473 VAL A C 1
ATOM 3647 O O . VAL A 1 473 ? -13.581 -1.134 26.626 1.00 93.69 473 VAL A O 1
ATOM 3650 N N . ILE A 1 474 ? -15.602 -1.250 27.574 1.00 88.88 474 ILE A N 1
ATOM 3651 C CA . ILE A 1 474 ? -16.085 0.048 27.106 1.00 88.88 474 ILE A CA 1
ATOM 3652 C C . ILE A 1 474 ? -16.326 0.922 28.327 1.00 88.88 474 ILE A C 1
ATOM 3654 O O . ILE A 1 474 ? -17.110 0.556 29.199 1.00 88.88 474 ILE A O 1
ATOM 3658 N N . THR A 1 475 ? -15.632 2.054 28.407 1.00 87.06 475 THR A N 1
ATOM 3659 C CA . THR A 1 475 ? -15.733 3.007 29.517 1.00 87.06 475 THR A CA 1
ATOM 3660 C C . THR A 1 475 ? -16.000 4.414 28.989 1.00 87.06 475 THR A C 1
ATOM 3662 O O . THR A 1 475 ? -15.221 4.931 28.186 1.00 87.06 475 THR A O 1
ATOM 3665 N N . THR A 1 476 ? -17.070 5.055 29.462 1.00 75.38 476 THR A N 1
ATOM 3666 C CA . THR A 1 476 ? -17.413 6.450 29.133 1.00 75.38 476 THR A CA 1
ATOM 3667 C C . THR A 1 476 ? -17.473 7.299 30.408 1.00 75.38 476 THR A C 1
ATOM 3669 O O . THR A 1 476 ? -18.156 6.964 31.377 1.00 75.38 476 THR A O 1
ATOM 3672 N N . THR A 1 477 ? -16.730 8.406 30.455 1.00 67.38 477 THR A N 1
ATOM 3673 C CA . THR A 1 477 ? -16.647 9.291 31.634 1.00 67.38 477 THR A CA 1
ATOM 3674 C C . THR A 1 477 ? -17.304 10.654 31.427 1.00 67.38 477 THR A C 1
ATOM 3676 O O . THR A 1 477 ? -17.448 11.401 32.391 1.00 67.38 477 THR A O 1
ATOM 3679 N N . THR A 1 478 ? -17.704 10.995 30.202 1.00 60.09 478 THR A N 1
ATOM 3680 C CA . THR A 1 478 ? -18.304 12.289 29.834 1.00 60.09 478 THR A CA 1
ATOM 3681 C C . THR A 1 478 ? -19.589 12.088 29.040 1.00 60.09 478 THR A C 1
ATOM 3683 O O . THR A 1 478 ? -19.619 11.217 28.182 1.00 60.09 478 THR A O 1
ATOM 3686 N N . SER A 1 479 ? -20.612 12.906 29.302 1.00 52.81 479 SER A N 1
ATOM 3687 C CA . SER A 1 479 ? -21.809 13.082 28.462 1.00 52.81 479 SER A CA 1
ATOM 3688 C C . SER A 1 479 ? -21.583 14.213 27.450 1.00 52.81 479 SER A C 1
ATOM 3690 O O . SER A 1 479 ? -21.023 15.240 27.837 1.00 52.81 479 SER A O 1
ATOM 3692 N N . GLY A 1 480 ? -22.054 14.071 26.207 1.00 51.22 480 GLY A N 1
ATOM 3693 C CA . GLY A 1 480 ? -22.152 15.180 25.248 1.00 51.22 480 GLY A CA 1
ATOM 3694 C C . GLY A 1 480 ? -20.885 15.588 24.481 1.00 51.22 480 GLY A C 1
ATOM 3695 O O . GLY A 1 480 ? -20.281 16.612 24.783 1.00 51.22 480 GLY A O 1
ATOM 3696 N N . PHE A 1 481 ? -20.583 14.882 23.388 1.00 46.78 481 PHE A N 1
ATOM 3697 C CA . PHE A 1 481 ? -19.795 15.459 22.282 1.00 46.78 481 PHE A CA 1
ATOM 3698 C C . PHE A 1 481 ? -20.500 15.344 20.923 1.00 46.78 481 PHE A C 1
ATOM 3700 O O . PHE A 1 481 ? -20.423 16.275 20.128 1.00 46.78 481 PHE A O 1
ATOM 3707 N N . PHE A 1 482 ? -21.298 14.298 20.695 1.00 41.22 482 PHE A N 1
ATOM 3708 C CA . PHE A 1 482 ? -22.227 14.194 19.568 1.00 41.22 482 PHE A CA 1
ATOM 3709 C C . PHE A 1 482 ? -23.491 13.460 20.022 1.00 41.22 482 PHE A C 1
ATOM 3711 O O . PHE A 1 482 ? -23.409 12.607 20.902 1.00 41.22 482 PHE A O 1
ATOM 3718 N N . ASN A 1 483 ? -24.648 13.835 19.465 1.00 41.28 483 ASN A N 1
ATOM 3719 C CA . ASN A 1 483 ? -25.965 13.292 19.808 1.00 41.28 483 ASN A CA 1
ATOM 3720 C C . ASN A 1 483 ? -25.913 11.760 19.986 1.00 41.28 483 ASN A C 1
ATOM 3722 O O . ASN A 1 483 ? -25.729 11.031 19.013 1.00 41.28 483 ASN A O 1
ATOM 3726 N N . ALA A 1 484 ? -26.089 11.346 21.245 1.00 47.16 484 ALA A N 1
ATOM 3727 C CA . ALA A 1 484 ? -26.120 9.992 21.788 1.00 47.16 484 ALA A CA 1
ATOM 3728 C C . ALA A 1 484 ? -24.777 9.233 21.894 1.00 47.16 484 ALA A C 1
ATOM 3730 O O . ALA A 1 484 ? -24.198 8.762 20.915 1.00 47.16 484 ALA A O 1
ATOM 3731 N N . ILE A 1 485 ? -24.321 9.055 23.143 1.00 49.78 485 ILE A N 1
ATOM 3732 C CA . ILE A 1 485 ? -23.227 8.142 23.493 1.00 49.78 485 ILE A CA 1
ATOM 3733 C C . ILE A 1 485 ? -23.777 6.721 23.600 1.00 49.78 485 ILE A C 1
ATOM 3735 O O . ILE A 1 485 ? -24.624 6.451 24.455 1.00 49.78 485 ILE A O 1
ATOM 3739 N N . PHE A 1 486 ? -23.244 5.809 22.789 1.00 54.56 486 PHE A N 1
ATOM 3740 C CA . PHE A 1 486 ? -23.597 4.391 22.809 1.00 54.56 486 PHE A CA 1
ATOM 3741 C C . PHE A 1 486 ? -22.372 3.550 23.147 1.00 54.56 486 PHE A C 1
ATOM 3743 O O . PHE A 1 486 ? -21.311 3.686 22.534 1.00 54.56 486 PHE A O 1
ATOM 3750 N N . GLY A 1 487 ? -22.523 2.599 24.068 1.00 54.47 487 GLY A N 1
ATOM 3751 C CA . GLY A 1 487 ? -21.545 1.518 24.163 1.00 54.47 487 GLY A CA 1
ATOM 3752 C C . GLY A 1 487 ? -21.581 0.679 22.886 1.00 54.47 487 GLY A C 1
ATOM 3753 O O . GLY A 1 487 ? -20.545 0.355 22.310 1.00 54.47 487 GLY A O 1
ATOM 3754 N N . PHE A 1 488 ? -22.784 0.384 22.393 1.00 65.81 488 PHE A N 1
ATOM 3755 C CA . PHE A 1 488 ? -22.958 -0.480 21.242 1.00 65.81 488 PHE A CA 1
ATOM 3756 C C . PHE A 1 488 ? -24.247 -0.205 20.448 1.00 65.81 488 PHE A C 1
ATOM 3758 O O . PHE A 1 488 ? -25.301 -0.021 21.053 1.00 65.81 488 PHE A O 1
ATOM 3765 N N . ARG A 1 489 ? -24.192 -0.283 19.108 1.00 67.94 489 ARG A N 1
ATOM 3766 C CA . ARG A 1 489 ? -25.375 -0.351 18.225 1.00 67.94 489 ARG A CA 1
ATOM 3767 C C . ARG A 1 489 ? -25.236 -1.476 17.195 1.00 67.94 489 ARG A C 1
ATOM 3769 O O . ARG A 1 489 ? -24.272 -1.469 16.443 1.00 67.94 489 ARG A O 1
ATOM 3776 N N . ALA A 1 490 ? -26.205 -2.393 17.091 1.00 68.31 490 ALA A N 1
ATOM 3777 C CA . ALA A 1 490 ? -26.351 -3.297 15.938 1.00 68.31 490 ALA A CA 1
ATOM 3778 C C . ALA A 1 490 ? -27.678 -3.095 15.241 1.00 68.31 490 ALA A C 1
ATOM 3780 O O . ALA A 1 490 ? -28.738 -3.121 15.869 1.00 68.31 490 ALA A O 1
ATOM 3781 N N . GLU A 1 491 ? -27.609 -3.092 13.918 1.00 67.81 491 GLU A N 1
ATOM 3782 C CA . GLU A 1 491 ? -28.777 -3.232 13.063 1.00 67.81 491 GLU A CA 1
ATOM 3783 C C . GLU A 1 491 ? -28.564 -4.388 12.104 1.00 67.81 491 GLU A C 1
ATOM 3785 O O . GLU A 1 491 ? -28.007 -4.184 11.038 1.00 67.81 491 GLU A O 1
ATOM 3790 N N . GLY A 1 492 ? -28.976 -5.609 12.447 1.00 56.25 492 GLY A N 1
ATOM 3791 C CA . GLY A 1 492 ? -28.836 -6.737 11.520 1.00 56.25 492 GLY A CA 1
ATOM 3792 C C . GLY A 1 492 ? -29.632 -6.526 10.222 1.00 56.25 492 GLY A C 1
ATOM 3793 O O . GLY A 1 492 ? -30.791 -6.105 10.257 1.00 56.25 492 GLY A O 1
ATOM 3794 N N . GLN A 1 493 ? -29.046 -6.859 9.065 1.00 57.00 493 GLN A N 1
ATOM 3795 C CA . GLN A 1 493 ? -29.856 -7.226 7.897 1.00 57.00 493 GLN A CA 1
ATOM 3796 C C . GLN A 1 493 ? -30.478 -8.602 8.136 1.00 57.00 493 GLN A C 1
ATOM 3798 O O . GLN A 1 493 ? -30.061 -9.349 9.018 1.00 57.00 493 GLN A O 1
ATOM 3803 N N . VAL A 1 494 ? -31.522 -8.924 7.375 1.00 50.38 494 VAL A N 1
ATOM 3804 C CA . VAL A 1 494 ? -32.143 -10.247 7.428 1.00 50.38 494 VAL A CA 1
ATOM 3805 C C . VAL A 1 494 ? -31.074 -11.278 7.043 1.00 50.38 494 VAL A C 1
ATOM 3807 O O . VAL A 1 494 ? -30.632 -11.240 5.895 1.00 50.38 494 VAL A O 1
ATOM 3810 N N . PRO A 1 495 ? -30.653 -12.193 7.937 1.00 51.00 495 PRO A N 1
ATOM 3811 C CA . PRO A 1 495 ? -29.772 -13.263 7.513 1.00 51.00 495 PRO A CA 1
ATOM 3812 C C . PRO A 1 495 ? -30.529 -14.111 6.490 1.00 51.00 495 PRO A C 1
ATOM 3814 O O . PRO A 1 495 ? -31.649 -14.567 6.754 1.00 51.00 495 PRO A O 1
ATOM 3817 N N . SER A 1 496 ? -29.917 -14.336 5.329 1.00 50.56 496 SER A N 1
ATOM 3818 C CA . SER A 1 496 ? -30.257 -15.491 4.503 1.00 50.56 496 SER A CA 1
ATOM 3819 C C . SER A 1 496 ? -30.197 -16.739 5.398 1.00 50.56 496 SER A C 1
ATOM 3821 O O . SER A 1 496 ? -29.368 -16.782 6.315 1.00 50.56 496 SER A O 1
ATOM 3823 N N . PRO A 1 497 ? -31.048 -17.758 5.195 1.00 44.06 497 PRO A N 1
ATOM 3824 C CA . PRO A 1 497 ? -30.932 -19.006 5.944 1.00 44.06 497 PRO A CA 1
ATOM 3825 C C . PRO A 1 497 ? -29.484 -19.530 5.884 1.00 44.06 497 PRO A C 1
ATOM 3827 O O . PRO A 1 497 ? -28.989 -19.837 4.805 1.00 44.06 497 PRO A O 1
ATOM 3830 N N . GLY A 1 498 ? -28.794 -19.567 7.033 1.00 47.50 498 GLY A N 1
ATOM 3831 C CA . GLY A 1 498 ? -27.379 -19.960 7.143 1.00 47.50 498 GLY A CA 1
ATOM 3832 C C . GLY A 1 498 ? -26.381 -18.844 7.495 1.00 47.50 498 GLY A C 1
ATOM 3833 O O . GLY A 1 498 ? -25.246 -19.162 7.840 1.00 47.50 498 GLY A O 1
ATOM 3834 N N . THR A 1 499 ? -26.767 -17.563 7.476 1.00 56.47 499 THR A N 1
ATOM 3835 C CA . THR A 1 499 ? -25.882 -16.457 7.895 1.00 56.47 499 THR A CA 1
ATOM 3836 C C . THR A 1 499 ? -25.836 -16.330 9.425 1.00 56.47 499 THR A C 1
ATOM 3838 O O . THR A 1 499 ? -26.870 -16.386 10.098 1.00 56.47 499 THR A O 1
ATOM 3841 N N . GLN A 1 500 ? -24.629 -16.179 9.982 1.00 62.03 500 GLN A N 1
ATOM 3842 C CA . GLN A 1 500 ? -24.396 -16.039 11.423 1.00 62.03 500 GLN A CA 1
ATOM 3843 C C . GLN A 1 500 ? -25.049 -14.744 11.941 1.00 62.03 500 GLN A C 1
ATOM 3845 O O . GLN A 1 500 ? -25.050 -13.729 11.255 1.00 62.03 500 GLN A O 1
ATOM 3850 N N . LYS A 1 501 ? -25.658 -14.774 13.130 1.00 69.00 501 LYS A N 1
ATOM 3851 C CA . LYS A 1 501 ? -26.203 -13.566 13.774 1.00 69.00 501 LYS A CA 1
ATOM 3852 C C . LYS A 1 501 ? -25.056 -12.767 14.386 1.00 69.00 501 LYS A C 1
ATOM 3854 O O . LYS A 1 501 ? -24.135 -13.383 14.911 1.00 69.00 501 LYS A O 1
ATOM 3859 N N . ALA A 1 502 ? -25.160 -11.438 14.413 1.00 75.31 502 ALA A N 1
ATOM 3860 C CA . ALA A 1 502 ? -24.249 -10.634 15.223 1.00 75.31 502 ALA A CA 1
ATOM 3861 C C . ALA A 1 502 ? -24.373 -11.035 16.704 1.00 75.31 502 ALA A C 1
ATOM 3863 O O . ALA A 1 502 ? -25.491 -11.138 17.235 1.00 75.31 502 ALA A O 1
ATOM 3864 N N . THR A 1 503 ? -23.235 -11.271 17.355 1.00 83.19 503 THR A N 1
ATOM 3865 C CA . THR A 1 503 ? -23.167 -11.707 18.757 1.00 83.19 503 THR A CA 1
ATOM 3866 C C . THR A 1 503 ? -22.317 -10.761 19.588 1.00 83.19 503 THR A C 1
ATOM 3868 O O . THR A 1 503 ? -21.198 -10.447 19.189 1.00 83.19 503 THR A O 1
ATOM 3871 N N . PHE A 1 504 ? -22.825 -10.416 20.766 1.00 85.00 504 PHE A N 1
ATOM 3872 C CA . PHE A 1 504 ? -22.150 -9.691 21.841 1.00 85.00 504 PHE A CA 1
ATOM 3873 C C . PHE A 1 504 ? -21.940 -10.661 22.976 1.00 85.00 504 PHE A C 1
ATOM 3875 O O . PHE A 1 504 ? -22.911 -11.286 23.414 1.00 85.00 504 PHE A O 1
ATOM 3882 N N . SER A 1 505 ? -20.702 -10.831 23.425 1.00 90.88 505 SER A N 1
ATOM 3883 C CA . SER A 1 505 ? -20.435 -11.808 24.470 1.00 90.88 505 SER A CA 1
ATOM 3884 C C . SER A 1 505 ? -19.320 -11.414 25.416 1.00 90.88 505 SER A C 1
ATOM 3886 O O . SER A 1 505 ? -18.209 -11.099 25.004 1.00 90.88 505 SER A O 1
ATOM 3888 N N . ASN A 1 506 ? -19.597 -11.509 26.717 1.00 94.06 506 ASN A N 1
ATOM 3889 C CA . ASN A 1 506 ? -18.621 -11.227 27.775 1.00 94.06 506 ASN A CA 1
ATOM 3890 C C . ASN A 1 506 ? -18.041 -9.799 27.729 1.00 94.06 506 ASN A C 1
ATOM 3892 O O . ASN A 1 506 ? -16.939 -9.563 28.227 1.00 94.06 506 ASN A O 1
ATOM 3896 N N . ASP A 1 507 ? -18.763 -8.848 27.138 1.00 90.94 507 ASP A N 1
ATOM 3897 C CA . ASP A 1 507 ? -18.355 -7.446 27.102 1.00 90.94 507 ASP A CA 1
ATOM 3898 C C . ASP A 1 507 ? -18.678 -6.752 28.437 1.00 90.94 507 ASP A C 1
ATOM 3900 O O . ASP A 1 507 ? -19.688 -7.038 29.091 1.00 90.94 507 ASP A O 1
ATOM 3904 N N . SER A 1 508 ? -17.811 -5.829 28.852 1.00 92.25 508 SER A N 1
ATOM 3905 C CA . SER A 1 508 ? -17.969 -5.001 30.048 1.00 92.25 508 SER A CA 1
ATOM 3906 C C . SER A 1 508 ? -18.153 -3.547 29.638 1.00 92.25 508 SER A C 1
ATOM 3908 O O . SER A 1 508 ? -17.214 -2.914 29.168 1.00 92.25 508 SER A O 1
ATOM 3910 N N . ILE A 1 509 ? -19.346 -3.006 29.853 1.00 87.75 509 ILE A N 1
ATOM 3911 C CA . ILE A 1 509 ? -19.739 -1.657 29.448 1.00 87.75 509 ILE A CA 1
ATOM 3912 C C . ILE A 1 509 ? -20.024 -0.849 30.707 1.00 87.75 509 ILE A C 1
ATOM 3914 O O . ILE A 1 509 ? -20.860 -1.247 31.517 1.00 87.75 509 ILE A O 1
ATOM 3918 N N . SER A 1 510 ? -19.344 0.275 30.893 1.00 85.75 510 SER A N 1
ATOM 3919 C CA . SER A 1 510 ? -19.554 1.154 32.038 1.00 85.75 510 SER A CA 1
ATOM 3920 C C . SER A 1 510 ? -19.499 2.629 31.663 1.00 85.75 510 SER A C 1
ATOM 3922 O O . SER A 1 510 ? -18.742 3.021 30.780 1.00 85.75 510 SER A O 1
ATOM 3924 N N . GLY A 1 511 ? -20.291 3.461 32.343 1.00 78.38 511 GLY A N 1
ATOM 3925 C CA . GLY A 1 511 ? -20.195 4.912 32.188 1.00 78.38 511 GLY A CA 1
ATOM 3926 C C . GLY A 1 511 ? -21.513 5.674 32.195 1.00 78.38 511 GLY A C 1
ATOM 3927 O O . GLY A 1 511 ? -22.550 5.162 32.621 1.00 78.38 511 GLY A O 1
ATOM 3928 N N . VAL A 1 512 ? -21.446 6.931 31.758 1.00 71.81 512 VAL A N 1
ATOM 3929 C CA . VAL A 1 512 ? -22.614 7.797 31.533 1.00 71.81 512 VAL A CA 1
ATOM 3930 C C . VAL A 1 512 ? -22.976 7.719 30.051 1.00 71.81 512 VAL A C 1
ATOM 3932 O O . VAL A 1 512 ? -22.112 7.908 29.196 1.00 71.81 512 VAL A O 1
ATOM 3935 N N . PHE A 1 513 ? -24.240 7.423 29.759 1.00 70.00 513 PHE A N 1
ATOM 3936 C CA . PHE A 1 513 ? -24.772 7.324 28.401 1.00 70.00 513 PHE A CA 1
ATOM 3937 C C . PHE A 1 513 ? -25.959 8.275 28.274 1.00 70.00 513 PHE A C 1
ATOM 3939 O O . PHE A 1 513 ? -26.781 8.349 29.189 1.00 70.00 513 PHE A O 1
ATOM 3946 N N . ASP A 1 514 ? -26.033 8.991 27.153 1.00 64.62 514 ASP A N 1
ATOM 3947 C CA . ASP A 1 514 ? -27.132 9.925 26.877 1.00 64.62 514 ASP A CA 1
ATOM 3948 C C . ASP A 1 514 ? -28.407 9.184 26.415 1.00 64.62 514 ASP A C 1
ATOM 3950 O O . ASP A 1 514 ? -29.511 9.704 26.546 1.00 64.62 514 ASP A O 1
ATOM 3954 N N . GLU A 1 515 ? -28.264 7.942 25.934 1.00 66.50 515 GLU A N 1
ATOM 3955 C CA . GLU A 1 515 ? -29.361 7.032 25.579 1.00 66.50 515 GLU A CA 1
ATOM 3956 C C . GLU A 1 515 ? -29.146 5.630 26.205 1.00 66.50 515 GLU A C 1
ATOM 3958 O O . GLU A 1 515 ? -28.981 5.494 27.420 1.00 66.50 515 GLU A O 1
ATOM 3963 N N . ALA A 1 516 ? -29.143 4.565 25.393 1.00 67.69 516 ALA A N 1
ATOM 3964 C CA . ALA A 1 516 ? -28.883 3.199 25.827 1.00 67.69 516 ALA A CA 1
ATOM 3965 C C . ALA A 1 516 ? -27.387 2.864 25.746 1.00 67.69 516 ALA A C 1
ATOM 3967 O O . ALA A 1 516 ? -26.707 3.180 24.773 1.00 67.69 516 ALA A O 1
ATOM 3968 N N . ALA A 1 517 ? -26.875 2.117 26.727 1.00 73.19 517 ALA A N 1
ATOM 3969 C CA . ALA A 1 517 ? -25.530 1.550 26.636 1.00 73.19 517 ALA A CA 1
ATOM 3970 C C . ALA A 1 517 ? -25.410 0.541 25.476 1.00 73.19 517 ALA A C 1
ATOM 3972 O O . ALA A 1 517 ? -24.336 0.393 24.898 1.00 73.19 517 ALA A O 1
ATOM 3973 N N . VAL A 1 518 ? -26.507 -0.140 25.133 1.00 77.25 518 VAL A N 1
ATOM 3974 C CA . VAL A 1 518 ? -26.596 -1.139 24.064 1.00 77.25 518 VAL A CA 1
ATOM 3975 C C . VAL A 1 518 ? -27.901 -0.938 23.289 1.00 77.25 518 VAL A C 1
ATOM 3977 O O . VAL A 1 518 ? -28.988 -0.997 23.858 1.00 77.25 518 VAL A O 1
ATOM 3980 N N . ILE A 1 519 ? -27.810 -0.775 21.973 1.00 77.00 519 ILE A N 1
ATOM 3981 C CA . ILE A 1 519 ? -28.933 -0.845 21.034 1.00 77.00 519 ILE A CA 1
ATOM 3982 C C . ILE A 1 519 ? -28.736 -2.076 20.155 1.00 77.00 519 ILE A C 1
ATOM 3984 O O . ILE A 1 519 ? -27.696 -2.234 19.518 1.00 77.00 519 ILE A O 1
ATOM 3988 N N . ALA A 1 520 ? -29.721 -2.964 20.103 1.00 74.75 520 ALA A N 1
ATOM 3989 C CA . ALA A 1 520 ? -29.597 -4.232 19.396 1.00 74.75 520 ALA A CA 1
ATOM 3990 C C . ALA A 1 520 ? -30.885 -4.583 18.650 1.00 74.75 520 ALA A C 1
ATOM 3992 O O . ALA A 1 520 ? -31.920 -4.820 19.272 1.00 74.75 520 ALA A O 1
ATOM 3993 N N . ASN A 1 521 ? -30.788 -4.684 17.318 1.00 72.75 521 ASN A N 1
ATOM 3994 C CA . ASN A 1 521 ? -31.918 -4.914 16.412 1.00 72.75 521 ASN A CA 1
ATOM 3995 C C . ASN A 1 521 ? -31.646 -6.057 15.433 1.00 72.75 521 ASN A C 1
ATOM 3997 O O . ASN A 1 521 ? -30.507 -6.303 15.038 1.00 72.75 521 ASN A O 1
ATOM 4001 N N . GLY A 1 522 ? -32.709 -6.703 14.945 1.00 70.31 522 GLY A N 1
ATOM 4002 C CA . GLY A 1 522 ? -32.598 -7.625 13.809 1.00 70.31 522 GLY A CA 1
ATOM 4003 C C . GLY A 1 522 ? -32.101 -9.028 14.170 1.00 70.31 522 GLY A C 1
ATOM 4004 O O . GLY A 1 522 ? -31.494 -9.696 13.338 1.00 70.31 522 GLY A O 1
ATOM 4005 N N . GLY A 1 523 ? -32.388 -9.509 15.385 1.00 72.69 523 GLY A N 1
ATOM 4006 C CA . GLY A 1 523 ? -32.047 -10.876 15.803 1.00 72.69 523 GLY A CA 1
ATOM 4007 C C . GLY A 1 523 ? -30.651 -11.041 16.408 1.00 72.69 523 GLY A C 1
ATOM 4008 O O . GLY A 1 523 ? -30.148 -12.164 16.438 1.00 72.69 523 GLY A O 1
ATOM 4009 N N . VAL A 1 524 ? -30.056 -9.946 16.881 1.00 79.00 524 VAL A N 1
ATOM 4010 C CA . VAL A 1 524 ? -28.790 -9.893 17.627 1.00 79.00 524 VAL A CA 1
ATOM 4011 C C . VAL A 1 524 ? -28.863 -10.727 18.912 1.00 79.00 524 VAL A C 1
ATOM 4013 O O . VAL A 1 524 ? -29.922 -10.821 19.543 1.00 79.00 524 VAL A O 1
ATOM 4016 N N . VAL A 1 525 ? -27.736 -11.319 19.312 1.00 82.81 525 VAL A N 1
ATOM 4017 C CA . VAL A 1 525 ? -27.585 -12.025 20.594 1.00 82.81 525 VAL A CA 1
ATOM 4018 C C . VAL A 1 525 ? -26.670 -11.227 21.519 1.00 82.81 525 VAL A C 1
ATOM 4020 O O . VAL A 1 525 ? -25.557 -10.901 21.125 1.00 82.81 525 VAL A O 1
ATOM 4023 N N . VAL A 1 526 ? -27.119 -10.947 22.744 1.00 84.56 526 VAL A N 1
ATOM 4024 C CA . VAL A 1 526 ? -26.329 -10.325 23.818 1.00 84.56 526 VAL A CA 1
ATOM 4025 C C . VAL A 1 526 ? -26.210 -11.302 24.981 1.00 84.56 526 VAL A C 1
ATOM 4027 O O . VAL A 1 526 ? -27.196 -11.604 25.658 1.00 84.56 526 VAL A O 1
ATOM 4030 N N . GLU A 1 527 ? -25.009 -11.813 25.219 1.00 89.69 527 GLU A N 1
ATOM 4031 C CA . GLU A 1 527 ? -24.775 -12.913 26.148 1.00 89.69 527 GLU A CA 1
ATOM 4032 C C . GLU A 1 527 ? -23.666 -12.624 27.162 1.00 89.69 527 GLU A C 1
ATOM 4034 O O . GLU A 1 527 ? -22.564 -12.221 26.815 1.00 89.69 527 GLU A O 1
ATOM 4039 N N . SER A 1 528 ? -23.921 -12.889 28.442 1.00 93.06 528 SER A N 1
ATOM 4040 C CA . SER A 1 528 ? -22.890 -12.818 29.489 1.00 93.06 528 SER A CA 1
ATOM 4041 C C . SER A 1 528 ? -22.216 -11.441 29.622 1.00 93.06 528 SER A C 1
ATOM 4043 O O . SER A 1 528 ? -21.099 -11.338 30.132 1.00 93.06 528 SER A O 1
ATOM 4045 N N . CYS A 1 529 ? -22.878 -10.368 29.182 1.00 88.06 529 CYS A N 1
ATOM 4046 C CA . CYS A 1 529 ? -22.340 -9.013 29.269 1.00 88.06 529 CYS A CA 1
ATOM 4047 C C . CYS A 1 529 ? -22.580 -8.399 30.658 1.00 88.06 529 CYS A C 1
ATOM 4049 O O . CYS A 1 529 ? -23.512 -8.765 31.384 1.00 88.06 529 CYS A O 1
ATOM 4051 N N . ARG A 1 530 ? -21.744 -7.430 31.034 1.00 90.56 530 ARG A N 1
ATOM 4052 C CA . ARG A 1 530 ? -21.902 -6.611 32.245 1.00 90.56 530 ARG A CA 1
ATOM 4053 C C . ARG A 1 530 ? -22.079 -5.158 31.842 1.00 90.56 530 ARG A C 1
ATOM 4055 O O . ARG A 1 530 ? -21.187 -4.590 31.228 1.00 90.56 530 ARG A O 1
ATOM 4062 N N . ILE A 1 531 ? -23.216 -4.567 32.189 1.00 86.06 531 ILE A N 1
ATOM 4063 C CA . ILE A 1 531 ? -23.575 -3.197 31.821 1.00 86.06 531 ILE A CA 1
ATOM 4064 C C . ILE A 1 531 ? -23.797 -2.389 33.104 1.00 86.06 531 ILE A C 1
ATOM 4066 O O . ILE A 1 531 ? -24.693 -2.697 33.891 1.00 86.06 531 ILE A O 1
ATOM 4070 N N . TRP A 1 532 ? -22.972 -1.365 33.313 1.00 84.75 532 TRP A N 1
ATOM 4071 C CA . TRP A 1 532 ? -22.987 -0.461 34.462 1.00 84.75 532 TRP A CA 1
ATOM 4072 C C . TRP A 1 532 ? -23.212 0.977 34.007 1.00 84.75 532 TRP A C 1
ATOM 4074 O O . TRP A 1 532 ? -22.265 1.674 33.650 1.00 84.75 532 TRP A O 1
ATOM 4084 N N . THR A 1 533 ? -24.452 1.453 34.036 1.00 75.00 533 THR A N 1
ATOM 4085 C CA . THR A 1 533 ? -24.754 2.823 33.606 1.00 75.00 533 THR A CA 1
ATOM 4086 C C . THR A 1 533 ? -24.973 3.745 34.800 1.00 75.00 533 THR A C 1
ATOM 4088 O O . THR A 1 533 ? -25.532 3.355 35.831 1.00 75.00 533 THR A O 1
ATOM 4091 N N . LYS A 1 534 ? -24.518 4.990 34.678 1.00 70.00 534 LYS A N 1
ATOM 4092 C CA . LYS A 1 534 ? -24.839 6.072 35.608 1.00 70.00 534 LYS A CA 1
ATOM 4093 C C . LYS A 1 534 ? -25.885 6.980 34.967 1.00 70.00 534 LYS A C 1
ATOM 4095 O O . LYS A 1 534 ? -25.719 7.387 33.820 1.00 70.00 534 LYS A O 1
ATOM 4100 N N . LEU A 1 535 ? -26.942 7.295 35.714 1.00 62.09 535 LEU A N 1
ATOM 4101 C CA . LEU A 1 535 ? -27.978 8.234 35.279 1.00 62.09 535 LEU A CA 1
ATOM 4102 C C . LEU A 1 535 ? -27.383 9.645 35.092 1.00 62.09 535 LEU A C 1
ATOM 4104 O O . LEU A 1 535 ? -26.622 10.089 35.963 1.00 62.09 535 LEU A O 1
ATOM 4108 N N . PRO A 1 536 ? -27.718 10.362 34.002 1.00 61.16 536 PRO A N 1
ATOM 4109 C CA . PRO A 1 536 ? -27.328 11.758 33.850 1.00 61.16 536 PRO A CA 1
ATOM 4110 C C . PRO A 1 536 ? -27.955 12.618 34.961 1.00 61.16 536 PRO A C 1
ATOM 4112 O O . PRO A 1 536 ? -29.062 12.356 35.428 1.00 61.16 536 PRO A O 1
ATOM 4115 N N . ALA A 1 537 ? -27.227 13.644 35.413 1.00 55.62 537 ALA A N 1
ATOM 4116 C CA . ALA A 1 537 ? -27.621 14.477 36.557 1.00 55.62 537 ALA A CA 1
ATOM 4117 C C . ALA A 1 537 ? -28.821 15.405 36.273 1.00 55.62 537 ALA A C 1
ATOM 4119 O O . ALA A 1 537 ? -29.432 15.913 37.212 1.00 55.62 537 ALA A O 1
ATOM 4120 N N . ILE A 1 538 ? -29.149 15.631 34.997 1.00 55.38 538 ILE A N 1
ATOM 4121 C CA . ILE A 1 538 ? -30.260 16.468 34.535 1.00 55.38 538 ILE A CA 1
ATOM 4122 C C . ILE A 1 538 ? -31.031 15.654 33.494 1.00 55.38 538 ILE A C 1
ATOM 4124 O O . ILE A 1 538 ? -30.484 15.318 32.447 1.00 55.38 538 ILE A O 1
ATOM 4128 N N . LEU A 1 539 ? -32.286 15.322 33.796 1.00 53.62 539 LEU A N 1
ATOM 4129 C CA . LEU A 1 539 ? -33.207 14.679 32.860 1.00 53.62 539 LEU A CA 1
ATOM 4130 C C . LEU A 1 539 ? -34.027 15.780 32.163 1.00 53.62 539 LEU A C 1
ATOM 4132 O O . LEU A 1 539 ? -34.725 16.516 32.864 1.00 53.62 539 LEU A O 1
ATOM 4136 N N . PRO A 1 540 ? -33.948 15.944 30.831 1.00 49.75 540 PRO A N 1
ATOM 4137 C CA . PRO A 1 540 ? -34.788 16.897 30.117 1.00 49.75 540 PRO A CA 1
ATOM 4138 C C . PRO A 1 540 ? -36.204 16.327 29.946 1.00 49.75 540 PRO A C 1
ATOM 4140 O O . PRO A 1 540 ? -36.441 15.579 29.006 1.00 49.75 540 PRO A O 1
ATOM 4143 N N . ASP A 1 541 ? -37.134 16.704 30.835 1.00 43.75 541 ASP A N 1
ATOM 4144 C CA . ASP A 1 541 ? -38.591 16.472 30.711 1.00 43.75 541 ASP A CA 1
ATOM 4145 C C . ASP A 1 541 ? -39.003 14.985 30.478 1.00 43.75 541 ASP A C 1
ATOM 4147 O O . ASP A 1 541 ? -38.140 14.106 30.513 1.00 43.75 541 ASP A O 1
ATOM 4151 N N . PRO A 1 542 ? -40.295 14.589 30.373 1.00 43.00 542 PRO A N 1
ATOM 4152 C CA . PRO A 1 542 ? -40.674 13.177 30.465 1.00 43.00 542 PRO A CA 1
ATOM 4153 C C . PRO A 1 542 ? -40.465 12.458 29.125 1.00 43.00 542 PRO A C 1
ATOM 4155 O O . PRO A 1 542 ? -41.419 12.044 28.468 1.00 43.00 542 PRO A O 1
ATOM 4158 N N . VAL A 1 543 ? -39.211 12.298 28.708 1.00 43.00 543 VAL A N 1
ATOM 4159 C CA . VAL A 1 543 ? -38.838 11.385 27.626 1.00 43.00 543 VAL A CA 1
ATOM 4160 C C . VAL A 1 543 ? -38.462 10.041 28.260 1.00 43.00 543 VAL A C 1
ATOM 4162 O O . VAL A 1 543 ? -37.614 10.011 29.156 1.00 43.00 543 VAL A O 1
ATOM 4165 N N . PRO A 1 544 ? -39.080 8.914 27.860 1.00 47.56 544 PRO A N 1
ATOM 4166 C CA . PRO A 1 544 ? -38.690 7.600 28.357 1.00 47.56 544 PRO A CA 1
ATOM 4167 C C . PRO A 1 544 ? -37.237 7.298 27.963 1.00 47.56 544 PRO A C 1
ATOM 4169 O O . PRO A 1 544 ? -36.928 7.000 26.812 1.00 47.56 544 PRO A O 1
ATOM 4172 N N . LEU A 1 545 ? -36.336 7.380 28.941 1.00 48.78 545 LEU A N 1
ATOM 4173 C CA . LEU A 1 545 ? -34.934 7.006 28.800 1.00 48.78 545 LEU A CA 1
ATOM 4174 C C . LEU A 1 545 ? -34.816 5.482 28.866 1.00 48.78 545 LEU A C 1
ATOM 4176 O O . LEU A 1 545 ? -35.030 4.863 29.909 1.00 48.78 545 LEU A O 1
ATOM 4180 N N . SER A 1 546 ? -34.476 4.867 27.737 1.00 53.91 546 SER A N 1
ATOM 4181 C CA . SER A 1 546 ? -34.182 3.434 27.676 1.00 53.91 546 SER A CA 1
ATOM 4182 C C . SER A 1 546 ? -32.728 3.212 28.077 1.00 53.91 546 SER A C 1
ATOM 4184 O O . SER A 1 546 ? -31.819 3.339 27.262 1.00 53.91 546 SER A O 1
ATOM 4186 N N . ILE A 1 547 ? -32.498 2.916 29.353 1.00 55.78 547 ILE A N 1
ATOM 4187 C CA . ILE A 1 547 ? -31.152 2.769 29.910 1.00 55.78 547 ILE A CA 1
ATOM 4188 C C . ILE A 1 547 ? -30.846 1.280 30.062 1.00 55.78 547 ILE A C 1
ATOM 4190 O O . ILE A 1 547 ? -31.457 0.583 30.868 1.00 55.78 547 ILE A O 1
ATOM 4194 N N . GLY A 1 548 ? -29.881 0.786 29.285 1.00 62.41 548 GLY A N 1
ATOM 4195 C CA . GLY A 1 548 ? -29.466 -0.617 29.299 1.00 62.41 548 GLY A CA 1
ATOM 4196 C C . GLY A 1 548 ? -29.411 -1.191 27.891 1.00 62.41 548 GLY A C 1
ATOM 4197 O O . GLY A 1 548 ? -28.471 -0.886 27.161 1.00 62.41 548 GLY A O 1
ATOM 4198 N N . ILE A 1 549 ? -30.401 -2.013 27.535 1.00 65.81 549 ILE A N 1
ATOM 4199 C CA . ILE A 1 549 ? -30.536 -2.640 26.215 1.00 65.81 549 ILE A CA 1
ATOM 4200 C C . ILE A 1 549 ? -31.844 -2.163 25.580 1.00 65.81 549 ILE A C 1
ATOM 4202 O O . ILE A 1 549 ? -32.901 -2.301 26.189 1.00 65.81 549 ILE A O 1
ATOM 4206 N N . MET A 1 550 ? -31.775 -1.629 24.362 1.00 66.88 550 MET A N 1
ATOM 4207 C CA . MET A 1 550 ? -32.946 -1.226 23.580 1.00 66.88 550 MET A CA 1
ATOM 4208 C C . MET A 1 550 ? -33.058 -2.071 22.305 1.00 66.88 550 MET A C 1
ATOM 4210 O O . MET A 1 550 ? -32.090 -2.196 21.553 1.00 66.88 550 MET A O 1
ATOM 4214 N N . GLY A 1 551 ? -34.251 -2.617 22.050 1.00 60.50 551 GLY A N 1
ATOM 4215 C CA . GLY A 1 551 ? -34.620 -3.249 20.784 1.00 60.50 551 GLY A CA 1
ATOM 4216 C C . GLY A 1 551 ? -35.561 -2.363 19.965 1.00 60.50 551 GLY A C 1
ATOM 4217 O O . GLY A 1 551 ? -36.682 -2.082 20.369 1.00 60.50 551 GLY A O 1
ATOM 4218 N N . LEU A 1 552 ? -35.117 -1.951 18.788 1.00 59.69 552 LEU A N 1
ATOM 4219 C CA . LEU A 1 552 ? -35.853 -1.223 17.760 1.00 59.69 552 LEU A CA 1
ATOM 4220 C C . LEU A 1 552 ? -36.120 -2.171 16.575 1.00 59.69 552 LEU A C 1
ATOM 4222 O O . LEU A 1 552 ? -35.268 -2.389 15.713 1.00 59.69 552 LEU A O 1
ATOM 4226 N N . GLY A 1 553 ? -37.309 -2.775 16.511 1.00 58.78 553 GLY A N 1
ATOM 4227 C CA . GLY A 1 553 ? -37.737 -3.533 15.328 1.00 58.78 553 GLY A CA 1
ATOM 4228 C C . GLY A 1 553 ? -38.692 -4.694 15.597 1.00 58.78 553 GLY A C 1
ATOM 4229 O O . GLY A 1 553 ? -39.041 -5.001 16.729 1.00 58.78 553 GLY A O 1
ATOM 4230 N N . THR A 1 554 ? -39.115 -5.362 14.519 1.00 51.03 554 THR A N 1
ATOM 4231 C CA . THR A 1 554 ? -40.126 -6.439 14.536 1.00 51.03 554 THR A CA 1
ATOM 4232 C C . THR A 1 554 ? -39.573 -7.832 14.865 1.00 51.03 554 THR A C 1
ATOM 4234 O O . THR A 1 554 ? -40.350 -8.768 15.041 1.00 51.03 554 THR A O 1
ATOM 4237 N N . LYS A 1 555 ? -38.245 -8.005 14.940 1.00 61.72 555 LYS A N 1
ATOM 4238 C CA . LYS A 1 555 ? -37.591 -9.285 15.273 1.00 61.72 555 LYS A CA 1
ATOM 4239 C C . LYS A 1 555 ? -36.870 -9.197 16.615 1.00 61.72 555 LYS A C 1
ATOM 4241 O O . LYS A 1 555 ? -36.073 -8.288 16.820 1.00 61.72 555 LYS A O 1
ATOM 4246 N N . ALA A 1 556 ? -37.114 -10.188 17.473 1.00 62.34 556 ALA A N 1
ATOM 4247 C CA . ALA A 1 556 ? -36.620 -10.222 18.845 1.00 62.34 556 ALA A CA 1
ATOM 4248 C C . ALA A 1 556 ? -35.086 -10.302 18.937 1.00 62.34 556 ALA A C 1
ATOM 4250 O O . ALA A 1 556 ? -34.454 -11.172 18.328 1.00 62.34 556 ALA A O 1
ATOM 4251 N N . THR A 1 557 ? -34.510 -9.427 19.757 1.00 71.44 557 THR A N 1
ATOM 4252 C CA . THR A 1 557 ? -33.143 -9.540 20.277 1.00 71.44 557 THR A CA 1
ATOM 4253 C C . THR A 1 557 ? -33.116 -10.591 21.382 1.00 71.44 557 THR A C 1
ATOM 4255 O O . THR A 1 557 ? -34.049 -10.699 22.174 1.00 71.44 557 THR A O 1
ATOM 4258 N N . THR A 1 558 ? -32.075 -11.422 21.420 1.00 80.62 558 THR A N 1
ATOM 4259 C CA . THR A 1 558 ? -31.921 -12.462 22.448 1.00 80.62 558 THR A CA 1
ATOM 4260 C C . THR A 1 558 ? -30.925 -11.999 23.500 1.00 80.62 558 THR A C 1
ATOM 4262 O O . THR A 1 558 ? -29.754 -11.830 23.180 1.00 80.62 558 THR A O 1
ATOM 4265 N N . VAL A 1 559 ? -31.361 -11.849 24.751 1.00 82.50 559 VAL A N 1
ATOM 4266 C CA . VAL A 1 559 ? -30.486 -11.505 25.883 1.00 82.50 559 VAL A CA 1
ATOM 4267 C C . VAL A 1 559 ? -30.370 -12.705 26.826 1.00 82.50 559 VAL A C 1
ATOM 4269 O O . VAL A 1 559 ? -31.383 -13.280 27.222 1.00 82.50 559 VAL A O 1
ATOM 4272 N N . ARG A 1 560 ? -29.145 -13.121 27.173 1.00 87.81 560 ARG A N 1
ATOM 4273 C CA . ARG A 1 560 ? -28.867 -14.276 28.053 1.00 87.81 560 ARG A CA 1
ATOM 4274 C C . ARG A 1 560 ? -27.759 -13.951 29.039 1.00 87.81 560 ARG A C 1
ATOM 4276 O O . ARG A 1 560 ? -26.781 -13.332 28.653 1.00 87.81 560 ARG A O 1
ATOM 4283 N N . ASN A 1 561 ? -27.879 -14.384 30.294 1.00 89.31 561 ASN A N 1
ATOM 4284 C CA . ASN A 1 561 ? -26.817 -14.269 31.309 1.00 89.31 561 ASN A CA 1
ATOM 4285 C C . ASN A 1 561 ? -26.206 -12.854 31.470 1.00 89.31 561 ASN A C 1
ATOM 4287 O O . ASN A 1 561 ? -25.107 -12.709 31.995 1.00 89.31 561 ASN A O 1
ATOM 4291 N N . THR A 1 562 ? -26.906 -11.807 31.026 1.00 84.19 562 THR A N 1
ATOM 4292 C CA . THR A 1 562 ? -26.402 -10.431 30.987 1.00 84.19 562 THR A CA 1
ATOM 4293 C C . THR A 1 562 ? -26.876 -9.678 32.220 1.00 84.19 562 THR A C 1
ATOM 4295 O O . THR A 1 562 ? -28.059 -9.696 32.556 1.00 84.19 562 THR A O 1
ATOM 4298 N N . THR A 1 563 ? -25.949 -9.011 32.905 1.00 86.69 563 THR A N 1
ATOM 4299 C CA . THR A 1 563 ? -26.239 -8.208 34.097 1.00 86.69 563 THR A CA 1
ATOM 4300 C C . THR A 1 563 ? -26.284 -6.732 33.733 1.00 86.69 563 THR A C 1
ATOM 4302 O O . THR A 1 563 ? -25.289 -6.189 33.257 1.00 86.69 563 THR A O 1
ATOM 4305 N N . VAL A 1 564 ? -27.403 -6.070 34.032 1.00 83.31 564 VAL A N 1
ATOM 4306 C CA . VAL A 1 564 ? -27.555 -4.614 33.923 1.00 83.31 564 VAL A CA 1
ATOM 4307 C C . VAL A 1 564 ? -27.698 -4.034 35.326 1.00 83.31 564 VAL A C 1
ATOM 4309 O O . VAL A 1 564 ? -28.540 -4.475 36.107 1.00 83.31 564 VAL A O 1
ATOM 4312 N N . LYS A 1 565 ? -26.858 -3.061 35.667 1.00 81.75 565 LYS A N 1
ATOM 4313 C CA . LYS A 1 565 ? -26.905 -2.316 36.927 1.00 81.75 565 LYS A CA 1
ATOM 4314 C C . LYS A 1 565 ? -26.880 -0.826 36.617 1.00 81.75 565 LYS A C 1
ATOM 4316 O O . LYS A 1 565 ? -26.051 -0.365 35.836 1.00 81.75 565 LYS A O 1
ATOM 4321 N N . MET A 1 566 ? -27.771 -0.092 37.267 1.00 71.62 566 MET A N 1
ATOM 4322 C CA . MET A 1 566 ? -27.893 1.354 37.128 1.00 71.62 566 MET A CA 1
ATOM 4323 C C . MET A 1 566 ? -27.581 2.027 38.458 1.00 71.62 566 MET A C 1
ATOM 4325 O O . MET A 1 566 ? -27.993 1.539 39.511 1.00 71.62 566 MET A O 1
ATOM 4329 N N . TYR A 1 567 ? -26.875 3.152 38.407 1.00 69.44 567 TYR A N 1
ATOM 4330 C CA . TYR A 1 567 ? -26.546 3.954 39.581 1.00 69.44 567 TYR A CA 1
ATOM 4331 C C . TYR A 1 567 ? -27.096 5.375 39.407 1.00 69.44 567 TYR A C 1
ATOM 4333 O O . TYR A 1 567 ? -26.740 6.072 38.456 1.00 69.44 567 TYR A O 1
ATOM 4341 N N . SER A 1 568 ? -27.960 5.804 40.332 1.00 60.34 568 SER A N 1
ATOM 4342 C CA . SER A 1 568 ? -28.383 7.204 40.463 1.00 60.34 568 SER A CA 1
ATOM 4343 C C . SER A 1 568 ? -27.545 7.898 41.530 1.00 60.34 568 SER A C 1
ATOM 4345 O O . SER A 1 568 ? -27.291 7.318 42.586 1.00 60.34 568 SER A O 1
ATOM 4347 N N . SER A 1 569 ? -27.148 9.146 41.284 1.00 54.50 569 SER A N 1
ATOM 4348 C CA . SER A 1 569 ? -26.639 10.041 42.330 1.00 54.50 569 SER A CA 1
ATOM 4349 C C . SER A 1 569 ? -27.726 10.938 42.938 1.00 54.50 569 SER A C 1
ATOM 4351 O O . SER A 1 569 ? -27.415 11.688 43.860 1.00 54.50 569 SER A O 1
ATOM 4353 N N . SER A 1 570 ? -28.974 10.891 42.448 1.00 50.94 570 SER A N 1
ATOM 4354 C CA . SER A 1 570 ? -30.098 11.673 42.983 1.00 50.94 570 SER A CA 1
ATOM 4355 C C . SER A 1 570 ? -31.077 10.809 43.786 1.00 50.94 570 SER A C 1
ATOM 4357 O O . SER A 1 570 ? -31.331 9.648 43.465 1.00 50.94 570 SER A O 1
ATOM 4359 N N . THR A 1 571 ? -31.655 11.405 44.830 1.00 47.00 571 THR A N 1
ATOM 4360 C CA . THR A 1 571 ? -32.745 10.851 45.653 1.00 47.00 571 THR A CA 1
ATOM 4361 C C . THR A 1 571 ? -34.134 11.043 45.025 1.00 47.00 571 THR A C 1
ATOM 4363 O O . THR A 1 571 ? -35.139 10.698 45.643 1.00 47.00 571 THR A O 1
ATOM 4366 N N . SER A 1 572 ? -34.213 11.611 43.816 1.00 45.03 572 SER A N 1
ATOM 4367 C CA . SER A 1 572 ? -35.463 11.892 43.105 1.00 45.03 572 SER A CA 1
ATOM 4368 C C . SER A 1 572 ? -35.945 10.693 42.280 1.00 45.03 572 SER A C 1
ATOM 4370 O O . SER A 1 572 ? -35.157 9.870 41.819 1.00 45.03 572 SER A O 1
ATOM 4372 N N . THR A 1 573 ? -37.266 10.592 42.127 1.00 44.00 573 THR A N 1
ATOM 4373 C CA . THR A 1 573 ? -38.004 9.508 41.465 1.00 44.00 573 THR A CA 1
ATOM 4374 C C . THR A 1 573 ? -37.397 9.093 40.124 1.00 44.00 573 THR A C 1
ATOM 4376 O O . THR A 1 573 ? -37.374 9.873 39.174 1.00 44.00 573 THR A O 1
ATOM 4379 N N . VAL A 1 574 ? -36.940 7.840 40.052 1.00 44.66 574 VAL A N 1
ATOM 4380 C CA . VAL A 1 574 ? -36.463 7.189 38.825 1.00 44.66 574 VAL A CA 1
ATOM 4381 C C . VAL A 1 574 ? -37.648 7.085 37.846 1.00 44.66 574 VAL A C 1
ATOM 4383 O O . VAL A 1 574 ? -38.676 6.524 38.238 1.00 44.66 574 VAL A O 1
ATOM 4386 N N . PRO A 1 575 ? -37.564 7.616 36.607 1.00 41.78 575 PRO A N 1
ATOM 4387 C CA . PRO A 1 575 ? -38.610 7.431 35.600 1.00 41.78 575 PRO A CA 1
ATOM 4388 C C . PRO A 1 575 ? -38.842 5.943 35.320 1.00 41.78 575 PRO A C 1
ATOM 4390 O O . PRO A 1 575 ? -37.941 5.128 35.512 1.00 41.78 575 PRO A O 1
ATOM 4393 N N . ALA A 1 576 ? -40.041 5.581 34.856 1.00 38.25 576 ALA A N 1
ATOM 4394 C CA . ALA A 1 576 ? -40.378 4.201 34.518 1.00 38.25 576 ALA A CA 1
ATOM 4395 C C . ALA A 1 576 ? -39.345 3.605 33.542 1.00 38.25 576 ALA A C 1
ATOM 4397 O O . ALA A 1 576 ? -39.222 4.041 32.399 1.00 38.25 576 ALA A O 1
ATOM 4398 N N . ILE A 1 577 ? -38.596 2.612 34.022 1.00 41.62 577 ILE A N 1
ATOM 4399 C CA . ILE A 1 577 ? -37.580 1.892 33.256 1.00 41.62 577 ILE A CA 1
ATOM 4400 C C . ILE A 1 577 ? -38.307 0.910 32.334 1.00 41.62 577 ILE A C 1
ATOM 4402 O O . ILE A 1 577 ? -38.914 -0.050 32.813 1.00 41.62 577 ILE A O 1
ATOM 4406 N N . GLN A 1 578 ? -38.225 1.107 31.019 1.00 40.12 578 GLN A N 1
ATOM 4407 C CA . GLN A 1 578 ? -38.529 0.040 30.066 1.00 40.12 578 GLN A CA 1
ATOM 4408 C C . GLN A 1 578 ? -37.279 -0.821 29.873 1.00 40.12 578 GLN A C 1
ATOM 4410 O O . GLN A 1 578 ? -36.357 -0.450 29.152 1.00 40.12 578 GLN A O 1
ATOM 4415 N N . VAL A 1 579 ? -37.251 -1.979 30.535 1.00 39.84 579 VAL A N 1
ATOM 4416 C CA . VAL A 1 579 ? -36.450 -3.117 30.068 1.00 39.84 579 VAL A CA 1
ATOM 4417 C C . VAL A 1 579 ? -37.307 -3.792 28.998 1.00 39.84 579 VAL A C 1
ATOM 4419 O O . VAL A 1 579 ? -38.301 -4.428 29.347 1.00 39.84 579 VAL A O 1
ATOM 4422 N N . ALA A 1 580 ? -37.003 -3.549 27.722 1.00 38.97 580 ALA A N 1
ATOM 4423 C CA . ALA A 1 580 ? -37.702 -4.179 26.599 1.00 38.97 580 ALA A CA 1
ATOM 4424 C C . ALA A 1 580 ? -37.176 -5.596 26.340 1.00 38.97 580 ALA A C 1
ATOM 4426 O O . ALA A 1 580 ? -35.933 -5.765 26.321 1.00 38.97 580 ALA A O 1
#

Foldseek 3Di:
DVVVVVPQPPDLDDFAAEDEDFDFDDDDDDDDDDDDDPPPTDDADLLNVQQVVLVCLQAQRLYYDYDDDDHDDDDDDPDPDDPDDPPQVVVLVPDPVNPRDDPVVVPPDDDDDDDDDDDDPDPDPDDFPSDQWGDPPPHTDGDPNVVSSVLSRLLRNQCNVVSSQWDWDFKDFLLPQVRADDDFWHHKFKPPDGSPRGQKMKTWIAHPVRWTKMKIWRQAADAPPKIKMKIKTFAEAWKWKAFSSVRDIEIEHANPDTIDIDIDMDGRNDMTMIIIGHDDDADDDHYAYDEFPAEGEHQAEYEDAAPGEYEYDFQYEYAYAFQGHPVLDDPGRRAHEDEFLYEYEFDYDPVTAYEYYHPDPDAAAQRHAEYEADANGEYEGERYEAENHCEHYEYANYDQYEAYLYEYERHAAEPYEYACEAHHEYENYEYHYCYAEDYEYHCYAYEHENYEYEQHQEDYEAEQYAYEYEHYEYEHEDPDDDPKRELYAHDHDADDVPRHHREYYQYEHEYEIPAENEEYERAYEYELYEAEYEYDPDDDPPDAGAYYYHYDDDDDYHYYNYDHDYDYPDPDDDHDHDPD

Sequence (580 aa):
MKDLYNRVTVQNSKPFWVTLYPTEFWDVTSQCPPKIFVKALRKPTEAEISAPVFLALAYGARGISYWHFSSYYNEGGPCAQSSTAEPGFKKLATNPDLGIMQPSILSQVFPCPPCSTYDSPSEWGGYRGRGLIDWNGTTWVPNDKWFWTKNVNDKVKKIGPTLLNLTWQNAGSIQNAAAVTGGFISSASTSPYGIDTAYVELAFFSAISDTNYFMLVNRRVKGAEVQDVTVGINRTGLYTITDLITDSALIVGNSCGTGFTFKTRLNPGEGKFFKLTPFSGNLHGLAAIDSVCTELTADGDVTVPSGRQMNFRSASKLKFVANTDVLGSGRSTSKGEFVVKGTVVASGNPSNPVVFKSAAASPGEEDWYGVRVEPGGSFKPTRAEFKNAYCGIDYRNSAADVVQNCLFQDNYMYGVRDSLNDNLIINRSRFDHAGVYGVYLDLANATVSEDTFYNVSMAINAYKSYGQIRNNVITTTTSGFFNAIFGFRAEGQVPSPGTQKATFSNDSISGVFDEAAVIANGGVVVESCRIWTKLPAILPDPVPLSIGIMGLGTKATTVRNTTVKMYSSSTSTVPAIQVA

pLDDT: mean 75.29, std 23.3, range [23.19, 98.88]

Secondary structure (DSSP, 8-state):
-HHHHTTS----S-----EEE--B---------SS----PPPPPPHHHHHHHHHHHHHTT--S--EEEPBP---SS-S-----S--HHHHHHTT-GGG--S-GGGTT-------------S-SSTT---SSSEEE-SSSEEE-HHHHHHHHHHHHHHHHHHHHHTSEEEEEEETTSHHHH-BTTEEEEEEESS-GGG--EEEEEEE-TT--EEEEEEE---STT--EEEEEEEEEEEEEEEEETTTTEEEEEEEEEEEEEEEEEEE-TT-EEEEEEEE--S-EEEEEEEEEB-SEEEEEEEEEE-TT-EEEEETT-EEEE-TT--TT--SS-TTS-EEEESSEEEEE--SSS-EEEEE-SSSPPTTSEEEEEE-TT-EEEEESEEEESEEEEEEEES--S-EEES-EEES-SSEEEEEES-SS-EEES-EEE--SSEEEEEES---EEES-EEES-SEEEEEET---EEES-EEEE----SSS--EEEEEE-----TTPPPPEEES-EEEEE-SS-SEEEESS-EEES-EEEEEPPS---SS-----SEE--SSSPPEEES-EEEEE-S--S--------

Radius of gyration: 34.7 Å; chains: 1; bounding box: 74×57×115 Å